Protein AF-A0A1S2FZ07-F1 (afdb_monomer)

Foldseek 3Di:
DVVVVVVVVVVVVVVVVVVVVVVVVVVVLVVVVVVVVVVVVVPPPPDDVVVVVVVVVVSCVVVVVVVVVVVVVVVVVVVVVVVVVVVVVVVVVVVVVVVVVVVVVVVVVVVVVVVVVVVVVVVVVVVVVVVVVVVVVVVVVVVLVVVVVVLVVVLVVLLVVLQVLLQVQKDWDADPNDIDIDGRVRVLVVLLVVLLVCLLPSVVSCVPPPCVRCVVSLVSLLVSLVSLVVCVVVDPCSLVSLVVSLVSDDQSRLVSLLSVCLVPVSSLVSLLVSLSQLPHDQQDDPDDFRHRSCLLQVVLHDLSSNPPNPRSVVSVVLVVPDDLQPDDLVLLVLLLVLVCVLVVVPGDDPLLVQLPDLVSVVVSLVVSLVVLVVVLVVLVVVVVVDDDDPVSVVVNVVSVVNNVSSVSRDSDSSSSSCSNRVHHSVSSVSSNVVD

Sequence (435 aa):
MQEIENDLNKDLKDIEKDINFHRIIIFLILIAVVFFYLIMKEVKITDEAQHWGTVGDFFGGILNPIFALFAFYWLTYSVRLQTKELAETRNELKKAASAQEESARHQKAIAELENENVITQKELLDLQKKTLLSQQISNQDQQQQIEIQNFESLFFELIKTKNEAINMIRMSEKFEGKEEYFDGMNVFIIKVKDLKNSELNWHGYYENYLIDLFSSYIGICNQIMILILDNKKRMSNSRSYEDIFKATLSTVELEIIFYSGFYNSKLKRNVEETSLLEALSPNLGFKENNKKYLTKNAFFYKREAFGFNSEWLEYFDIFDKCDFIYSDFENILSDKHKFNNIFNIYGFDDEIAKIDDINSLRDLVNERVLEYENKLKMYDEMDSEKFELKNLQGEYNFYINQLNTLKSIKITRELFFVLKYKINDLSLKKFCSNA

Radius of gyration: 67.16 Å; Cα contacts (8 Å, |Δi|>4): 256; chains: 1; bounding box: 112×56×215 Å

Solvent-accessible surface area (backbone atoms only — not comparable to full-atom values): 24271 Å² total; per-residue (Å²): 107,72,67,58,54,50,51,51,56,46,53,53,49,54,47,54,50,50,52,52,50,53,51,50,50,55,50,51,52,51,48,50,54,52,50,52,52,54,54,56,65,73,46,90,67,80,91,53,76,68,60,56,50,55,51,49,50,52,51,46,66,54,45,49,60,51,51,51,50,50,53,51,48,52,50,54,50,52,53,51,50,52,54,50,54,53,49,51,51,52,50,52,52,50,52,50,51,52,52,50,52,51,49,52,52,50,52,51,52,50,54,53,52,51,52,52,50,53,51,52,52,52,54,50,51,53,52,50,53,53,51,51,52,52,49,51,52,53,51,53,54,49,50,54,50,50,54,51,49,54,49,52,52,52,51,54,49,48,56,51,50,40,56,53,42,39,63,68,36,69,52,72,48,77,56,97,89,41,81,46,78,36,46,27,68,56,42,43,54,50,52,52,51,51,42,62,72,34,60,96,46,35,66,64,48,39,66,76,64,41,46,77,71,43,43,67,47,52,51,47,54,44,50,52,45,49,55,50,61,78,39,40,89,80,38,96,60,37,68,58,54,49,52,52,54,47,72,74,52,53,71,57,55,50,53,52,52,58,60,49,25,80,80,31,69,68,49,33,50,45,36,32,79,58,25,58,48,32,84,61,61,59,75,73,58,85,63,100,83,59,83,35,75,55,54,34,57,48,81,81,50,62,69,52,17,31,51,85,32,66,74,56,49,55,54,42,63,54,52,74,72,33,60,72,86,84,47,64,62,69,57,44,51,51,34,48,52,53,50,41,63,76,69,56,60,84,82,62,70,67,71,62,70,60,41,83,49,69,64,42,45,50,50,56,51,50,52,54,45,51,52,38,54,50,54,49,49,53,50,62,57,47,67,75,69,78,64,78,69,72,66,55,51,54,53,48,53,48,44,53,52,52,44,54,52,59,75,66,47,75,92,45,60,52,46,43,51,38,58,66,40,58,42,46,71,68,56,54,51,55,45,63,75,73,107

Mean predicted aligned error: 14.23 Å

Secondary structure (DSSP, 8-state):
-HHHHHHHHHHHHHHHHHHHHHHHHHHHHHHHHHHHHHHHHHS-----HHHHHHHHHHHHHHHHHHHHHHHHHHHHHHHHHHHHHHHHHHHHHHHHHHHHHHHHHHHHHHHHHHHHHHHHHHHHHHHHHHHHHHHHHHHHHHHHHHHHHHHHHHHHHHHHHHHHHHHH-EEEEEETTEEEEEEHHHHHHHHHHHHHHTGGGHHHHIIIIIHHHHH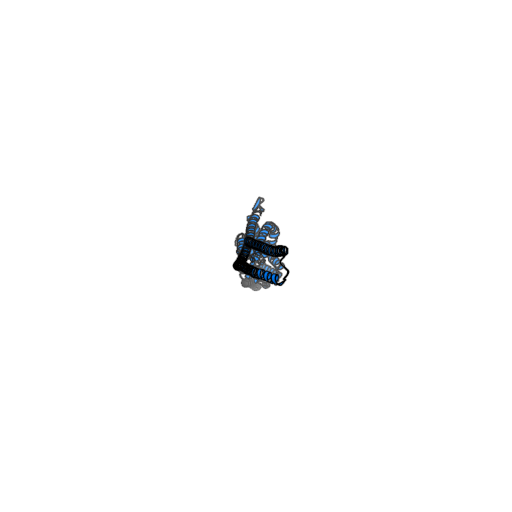HHHHHHHHHHHHHHHHTTT-TTHHHHHHHHHHT--HHHHHHHHHHTTT-HHHHHHHHHHTGGGG--TT--SSTTS--TTTTTGGGS-GGGGTT-HHHHHHHHHHTT--TTTS-HHHHHHHHHHHHHHTTTTT--TTGGG-SSHHHHHHHHHHHHHHHHHHHHHHHHHHTTT--HHHHHHHHHHHHHHHHHHHH----HHHHHHHHTT--HHHHHHHHHH-

Structure (mmCIF, N/CA/C/O backbone):
data_AF-A0A1S2FZ07-F1
#
_entry.id   AF-A0A1S2FZ07-F1
#
loop_
_atom_site.group_PDB
_atom_site.id
_atom_site.type_symbol
_atom_site.label_atom_id
_atom_site.label_alt_id
_atom_site.label_comp_id
_atom_site.label_asym_id
_atom_site.label_entity_id
_atom_site.label_seq_id
_atom_site.pdbx_PDB_ins_code
_atom_site.Cartn_x
_atom_site.Cartn_y
_atom_site.Cartn_z
_atom_site.occupancy
_atom_site.B_iso_or_equiv
_atom_site.auth_seq_id
_atom_site.auth_comp_id
_atom_site.auth_asym_id
_atom_site.auth_atom_id
_atom_site.pdbx_PDB_model_num
ATOM 1 N N . MET A 1 1 ? -45.725 -2.454 81.594 1.00 52.69 1 MET A N 1
ATOM 2 C CA . MET A 1 1 ? -45.253 -3.515 82.508 1.00 52.69 1 MET A CA 1
ATOM 3 C C . MET A 1 1 ? -45.032 -2.986 83.917 1.00 52.69 1 MET A C 1
ATOM 5 O O . MET A 1 1 ? -45.726 -3.465 84.794 1.00 52.69 1 MET A O 1
ATOM 9 N N . GLN A 1 2 ? -44.196 -1.961 84.132 1.00 48.12 2 GLN A N 1
ATOM 10 C CA . GLN A 1 2 ? -43.921 -1.437 85.484 1.00 48.12 2 GLN A CA 1
ATOM 11 C C . GLN A 1 2 ? -45.160 -0.959 86.270 1.00 48.12 2 GLN A C 1
ATOM 13 O O . GLN A 1 2 ? -45.246 -1.226 87.458 1.00 48.12 2 GLN A O 1
ATOM 18 N N . GLU A 1 3 ? -46.144 -0.300 85.645 1.00 54.94 3 GLU A N 1
ATOM 19 C CA . GLU A 1 3 ? -47.375 0.117 86.354 1.00 54.94 3 GLU A CA 1
ATOM 20 C C . GLU A 1 3 ? -48.267 -1.057 86.783 1.00 54.94 3 GLU A C 1
ATOM 22 O O . GLU A 1 3 ? -48.783 -1.049 87.893 1.00 54.94 3 GLU A O 1
ATOM 27 N N . ILE A 1 4 ? -48.401 -2.088 85.945 1.00 59.19 4 ILE A N 1
ATOM 28 C CA . ILE A 1 4 ? -49.221 -3.277 86.243 1.00 59.19 4 ILE A CA 1
ATOM 29 C C . ILE A 1 4 ? -48.559 -4.102 87.347 1.00 59.19 4 ILE A C 1
ATOM 31 O O . ILE A 1 4 ? -49.216 -4.541 88.282 1.00 59.19 4 ILE A O 1
ATOM 35 N N . GLU A 1 5 ? -47.237 -4.253 87.278 1.00 57.97 5 GLU A N 1
ATOM 36 C CA . GLU A 1 5 ? -46.453 -4.924 88.313 1.00 57.97 5 GLU A CA 1
ATOM 37 C C . GLU A 1 5 ? -46.537 -4.172 89.651 1.00 57.97 5 GLU A C 1
ATOM 39 O O . GLU A 1 5 ? -46.624 -4.788 90.712 1.00 57.97 5 GLU A O 1
ATOM 44 N N . ASN A 1 6 ? -46.590 -2.839 89.618 1.00 61.34 6 ASN A N 1
ATOM 45 C CA . ASN A 1 6 ? -46.793 -2.019 90.810 1.00 61.34 6 ASN A CA 1
ATOM 46 C C . ASN A 1 6 ? -48.204 -2.164 91.397 1.00 61.34 6 ASN A C 1
ATOM 48 O O . ASN A 1 6 ? -48.332 -2.247 92.620 1.00 61.34 6 ASN A O 1
ATOM 52 N N . ASP A 1 7 ? -49.241 -2.229 90.561 1.00 64.88 7 ASP A N 1
ATOM 53 C CA . ASP A 1 7 ? -50.624 -2.415 91.010 1.00 64.88 7 ASP A CA 1
ATOM 54 C C . ASP A 1 7 ? -50.880 -3.835 91.529 1.00 64.88 7 ASP A C 1
ATOM 56 O O . ASP A 1 7 ? -51.545 -3.998 92.551 1.00 64.88 7 ASP A O 1
ATOM 60 N N . LEU A 1 8 ? -50.283 -4.860 90.916 1.00 65.00 8 LEU A N 1
ATOM 61 C CA . LEU A 1 8 ? -50.363 -6.232 91.415 1.00 65.00 8 LEU A CA 1
ATOM 62 C C . LEU A 1 8 ? -49.651 -6.378 92.763 1.00 65.00 8 LEU A C 1
ATOM 64 O O . LEU A 1 8 ? -50.189 -6.945 93.712 1.00 65.00 8 LEU A O 1
ATOM 68 N N . ASN A 1 9 ? -48.462 -5.787 92.887 1.00 70.12 9 ASN A N 1
ATOM 69 C CA . ASN A 1 9 ? -47.729 -5.746 94.150 1.00 70.12 9 ASN A CA 1
ATOM 70 C C . ASN A 1 9 ? -48.472 -4.966 95.240 1.00 70.12 9 ASN A C 1
ATOM 72 O O . ASN A 1 9 ? -48.266 -5.220 96.427 1.00 70.12 9 ASN A O 1
ATOM 76 N N . LYS A 1 10 ? -49.312 -4.001 94.863 1.00 75.94 10 LYS A N 1
ATOM 77 C CA . LYS A 1 10 ? -50.157 -3.256 95.793 1.00 75.94 10 LYS A CA 1
ATOM 78 C C . LYS A 1 10 ? -51.344 -4.098 96.255 1.00 75.94 10 LYS A C 1
ATOM 80 O O . LYS A 1 10 ? -51.540 -4.224 97.460 1.00 75.94 10 LYS A O 1
ATOM 85 N N . ASP A 1 11 ? -52.048 -4.741 95.328 1.00 77.62 11 ASP A N 1
ATOM 86 C CA . ASP A 1 11 ? -53.156 -5.642 95.649 1.00 77.62 11 ASP A CA 1
ATOM 87 C C . ASP A 1 11 ? -52.695 -6.806 96.534 1.00 77.62 11 ASP A C 1
ATOM 89 O O . ASP A 1 11 ? -53.339 -7.109 97.534 1.00 77.62 11 ASP A O 1
ATOM 93 N N . LEU A 1 12 ? -51.535 -7.408 96.246 1.00 77.44 12 LEU A N 1
ATOM 94 C CA . LEU A 1 12 ? -50.946 -8.464 97.079 1.00 77.44 12 LEU A CA 1
ATOM 95 C C . LEU A 1 12 ? -50.618 -7.981 98.502 1.00 77.44 12 LEU A C 1
ATOM 97 O O . LEU A 1 12 ? -50.864 -8.701 99.470 1.00 77.44 12 LEU A O 1
ATOM 101 N N . LYS A 1 13 ? -50.123 -6.748 98.659 1.00 79.88 13 LYS A N 1
ATOM 102 C CA . LYS A 1 13 ? -49.874 -6.150 99.984 1.00 79.88 13 LYS A CA 1
ATOM 103 C C . LYS A 1 13 ? -51.164 -5.871 100.750 1.00 79.88 13 LYS A C 1
ATOM 105 O O . LYS A 1 13 ? -51.209 -6.076 101.964 1.00 79.88 13 LYS A O 1
ATOM 110 N N . ASP A 1 14 ? -52.205 -5.414 100.061 1.00 81.31 14 ASP A N 1
ATOM 111 C CA . ASP A 1 14 ? -53.515 -5.174 100.666 1.00 81.31 14 ASP A CA 1
ATOM 112 C C . ASP A 1 14 ? -54.164 -6.501 101.108 1.00 81.31 14 ASP A C 1
ATOM 114 O O . ASP A 1 14 ? -54.710 -6.579 102.211 1.00 81.31 14 ASP A O 1
ATOM 118 N N . ILE A 1 15 ? -53.978 -7.583 100.339 1.00 82.44 15 ILE A N 1
ATOM 119 C CA . ILE A 1 15 ? -54.359 -8.952 100.728 1.00 82.44 15 ILE A CA 1
ATOM 120 C C . ILE A 1 15 ? -53.646 -9.381 102.002 1.00 82.44 15 ILE A C 1
ATOM 122 O O . ILE A 1 15 ? -54.293 -9.830 102.945 1.00 82.44 15 ILE A O 1
ATOM 126 N N . GLU A 1 16 ? -52.320 -9.259 102.056 1.00 81.56 16 GLU A N 1
ATOM 127 C CA . GLU A 1 16 ? -51.543 -9.654 103.235 1.00 81.56 16 GLU A CA 1
ATOM 128 C C . GLU A 1 16 ? -51.977 -8.888 104.489 1.00 81.56 16 GLU A C 1
ATOM 130 O O . GLU A 1 16 ? -52.065 -9.460 105.581 1.00 81.56 16 GLU A O 1
ATOM 135 N N . LYS A 1 17 ? -52.291 -7.599 104.340 1.00 84.31 17 LYS A N 1
ATOM 136 C CA . LYS A 1 17 ? -52.800 -6.760 105.426 1.00 84.31 17 LYS A CA 1
ATOM 137 C C . LYS A 1 17 ? -54.164 -7.240 105.917 1.00 84.31 17 LYS A C 1
ATOM 139 O O . LYS A 1 17 ? -54.346 -7.379 107.130 1.00 84.31 17 LYS A O 1
ATOM 144 N N . ASP A 1 18 ? -55.080 -7.551 105.005 1.00 84.31 18 ASP A N 1
ATOM 145 C CA . ASP A 1 18 ? -56.388 -8.111 105.337 1.00 84.31 18 ASP A CA 1
ATOM 146 C C . ASP A 1 18 ? -56.255 -9.486 106.000 1.00 84.31 18 ASP A C 1
ATOM 148 O O . ASP A 1 18 ? -56.874 -9.718 107.040 1.00 84.31 18 ASP A O 1
ATOM 152 N N . ILE A 1 19 ? -55.406 -10.381 105.482 1.00 83.25 19 ILE A N 1
ATOM 153 C CA . ILE A 1 19 ? -55.111 -11.684 106.104 1.00 83.25 19 ILE A CA 1
ATOM 154 C C . ILE A 1 19 ? -54.648 -11.479 107.545 1.00 83.25 19 ILE A C 1
ATOM 156 O O . ILE A 1 19 ? -55.174 -12.107 108.464 1.00 83.25 19 ILE A O 1
ATOM 160 N N . ASN A 1 20 ? -53.676 -10.596 107.764 1.00 83.25 20 ASN A N 1
ATOM 161 C CA . ASN A 1 20 ? -53.117 -10.361 109.091 1.00 83.25 20 ASN A CA 1
ATOM 162 C C . ASN A 1 20 ? -54.142 -9.746 110.052 1.00 83.25 20 ASN A C 1
ATOM 164 O O . ASN A 1 20 ? -54.215 -10.165 111.207 1.00 83.25 20 ASN A O 1
ATOM 168 N N . PHE A 1 21 ? -54.984 -8.827 109.580 1.00 85.56 21 PHE A N 1
ATOM 169 C CA . PHE A 1 21 ? -56.076 -8.260 110.370 1.00 85.56 21 PHE A CA 1
ATOM 170 C C . PHE A 1 21 ? -57.094 -9.327 110.799 1.00 85.56 21 PHE A C 1
ATOM 172 O O . PHE A 1 21 ? -57.410 -9.449 111.984 1.00 85.56 21 PHE A O 1
ATOM 179 N N . HIS A 1 22 ? -57.544 -10.164 109.863 1.00 85.12 22 HIS A N 1
ATOM 180 C CA . HIS A 1 22 ? -58.466 -11.261 110.151 1.00 85.12 22 HIS A CA 1
ATOM 181 C C . HIS A 1 22 ? -57.844 -12.298 111.099 1.00 85.12 22 HIS A C 1
ATOM 183 O O . HIS A 1 22 ? -58.512 -12.767 112.019 1.00 85.12 22 HIS A O 1
ATOM 189 N N . ARG A 1 23 ? -56.548 -12.610 110.950 1.00 83.81 23 ARG A N 1
ATOM 190 C CA . ARG A 1 23 ? -55.809 -13.483 111.882 1.00 83.81 23 ARG A CA 1
ATOM 191 C C . ARG A 1 23 ? -55.774 -12.915 113.299 1.00 83.81 23 ARG A C 1
ATOM 193 O O . ARG A 1 23 ? -55.981 -13.671 114.245 1.00 83.81 23 ARG A O 1
ATOM 200 N N . ILE A 1 24 ? -55.550 -11.608 113.451 1.00 86.88 24 ILE A N 1
ATOM 201 C CA . ILE A 1 24 ? -55.577 -10.930 114.756 1.00 86.88 24 ILE A CA 1
ATOM 202 C C . ILE A 1 24 ? -56.976 -11.012 115.372 1.00 86.88 24 ILE A C 1
ATOM 204 O O . ILE A 1 24 ? -57.096 -11.339 116.549 1.00 86.88 24 ILE A O 1
ATOM 208 N N . ILE A 1 25 ? -58.033 -10.783 114.587 1.00 84.81 25 ILE A N 1
ATOM 209 C CA . ILE A 1 25 ? -59.419 -10.913 115.061 1.00 84.81 25 ILE A CA 1
ATOM 210 C C . ILE A 1 25 ? -59.696 -12.334 115.553 1.00 84.81 25 ILE A C 1
ATOM 212 O O . ILE A 1 25 ? -60.188 -12.508 116.665 1.00 84.81 25 ILE A O 1
ATOM 216 N N . ILE A 1 26 ? -59.346 -13.352 114.764 1.00 83.81 26 ILE A N 1
ATOM 217 C CA . ILE A 1 26 ? -59.537 -14.757 115.150 1.00 83.81 26 ILE A CA 1
ATOM 218 C C . ILE A 1 26 ? -58.761 -15.069 116.439 1.00 83.81 26 ILE A C 1
ATOM 220 O O . ILE A 1 26 ? -59.292 -15.718 117.338 1.00 83.81 26 ILE A O 1
ATOM 224 N N . PHE A 1 27 ? -57.533 -14.565 116.569 1.00 85.06 27 PHE A N 1
ATOM 225 C CA . PHE A 1 27 ? -56.715 -14.740 117.768 1.00 85.06 27 PHE A CA 1
ATOM 226 C C . PHE A 1 27 ? -57.315 -14.054 119.006 1.00 85.06 27 PHE A C 1
ATOM 228 O O . PHE A 1 27 ? -57.359 -14.655 120.077 1.00 85.06 27 PHE A O 1
ATOM 235 N N . LEU A 1 28 ? -57.836 -12.833 118.864 1.00 85.38 28 LEU A N 1
ATOM 236 C CA . LEU A 1 28 ? -58.526 -12.116 119.940 1.00 85.38 28 LEU A CA 1
ATOM 237 C C . LEU A 1 28 ? -59.813 -12.823 120.366 1.00 85.38 28 LEU A C 1
ATOM 239 O O . LEU A 1 28 ? -60.091 -12.906 121.559 1.00 85.38 28 LEU A O 1
ATOM 243 N N . ILE A 1 29 ? -60.571 -13.370 119.414 1.00 82.94 29 ILE A N 1
ATOM 244 C CA . ILE A 1 29 ? -61.759 -14.180 119.696 1.00 82.94 29 ILE A CA 1
ATOM 245 C C . ILE A 1 29 ? -61.369 -15.430 120.495 1.00 82.94 29 ILE A C 1
ATOM 247 O O . ILE A 1 29 ? -62.001 -15.728 121.505 1.00 82.94 29 ILE A O 1
ATOM 251 N N . LEU A 1 30 ? -60.299 -16.130 120.101 1.00 81.94 30 LEU A N 1
ATOM 252 C CA . LEU A 1 30 ? -59.790 -17.286 120.846 1.00 81.94 30 LEU A CA 1
ATOM 253 C C . LEU A 1 30 ? -59.347 -16.904 122.264 1.00 81.94 30 LEU A C 1
ATOM 255 O O . LEU A 1 30 ? -59.703 -17.598 123.214 1.00 81.94 30 LEU A O 1
ATOM 259 N N . ILE A 1 31 ? -58.629 -15.787 122.430 1.00 84.00 31 ILE A N 1
ATOM 260 C CA . ILE A 1 31 ? -58.255 -15.266 123.754 1.00 84.00 31 ILE A CA 1
ATOM 261 C C . ILE A 1 31 ? -59.499 -14.949 124.577 1.00 84.00 31 ILE A C 1
ATOM 263 O O . ILE A 1 31 ? -59.543 -15.314 125.745 1.00 84.00 31 ILE A O 1
ATOM 267 N N . ALA A 1 32 ? -60.505 -14.298 123.995 1.00 80.69 32 ALA A N 1
ATOM 268 C CA . ALA A 1 32 ? -61.736 -13.959 124.697 1.00 80.69 32 ALA A CA 1
ATOM 269 C C . ALA A 1 32 ? -62.469 -15.217 125.185 1.00 80.69 32 ALA A C 1
ATOM 271 O O . ALA A 1 32 ? -62.918 -15.245 126.327 1.00 80.69 32 ALA A O 1
ATOM 272 N N . VAL A 1 33 ? -62.521 -16.277 124.371 1.00 78.94 33 VAL A N 1
ATOM 273 C CA . VAL A 1 33 ? -63.102 -17.573 124.760 1.00 78.94 33 VAL A CA 1
ATOM 274 C C . VAL A 1 33 ? -62.294 -18.231 125.886 1.00 78.94 33 VAL A C 1
ATOM 276 O O . VAL A 1 33 ? -62.875 -18.685 126.871 1.00 78.94 33 VAL A O 1
ATOM 279 N N . VAL A 1 34 ? -60.960 -18.245 125.795 1.00 80.25 34 VAL A N 1
ATOM 280 C CA . VAL A 1 34 ? -60.081 -18.806 126.841 1.00 80.25 34 VAL A CA 1
ATOM 281 C C . VAL A 1 34 ? -60.166 -17.999 128.137 1.00 80.25 34 VAL A C 1
ATOM 283 O O . VAL A 1 34 ? -60.243 -18.568 129.221 1.00 80.25 34 VAL A O 1
ATOM 286 N N . PHE A 1 35 ? -60.176 -16.674 128.049 1.00 79.69 35 PHE A N 1
ATOM 287 C CA . PHE A 1 35 ? -60.281 -15.780 129.196 1.00 79.69 35 PHE A CA 1
ATOM 288 C C . PHE A 1 35 ? -61.648 -15.901 129.872 1.00 79.69 35 PHE A C 1
ATOM 290 O O . PHE A 1 35 ? -61.722 -15.999 131.095 1.00 79.69 35 PHE A O 1
ATOM 297 N N . PHE A 1 36 ? -62.723 -15.990 129.085 1.00 76.31 36 PHE A N 1
ATOM 298 C CA . PHE A 1 36 ? -64.057 -16.303 129.587 1.00 76.31 36 PHE A CA 1
ATOM 299 C C . PHE A 1 36 ? -64.077 -17.655 130.315 1.00 76.31 36 PHE A C 1
ATOM 301 O O . PHE A 1 36 ? -64.595 -17.743 131.426 1.00 76.31 36 PHE A O 1
ATOM 308 N N . TYR A 1 37 ? -63.440 -18.686 129.751 1.00 72.94 37 TYR A N 1
ATOM 309 C CA . TYR A 1 37 ? -63.284 -19.985 130.412 1.00 72.94 37 TYR A CA 1
ATOM 310 C C . TYR A 1 37 ? -62.525 -19.882 131.749 1.00 72.94 37 TYR A C 1
ATOM 312 O O . TYR A 1 37 ? -62.945 -20.477 132.741 1.00 72.94 37 TYR A O 1
ATOM 320 N N . LEU A 1 38 ? -61.441 -19.099 131.814 1.00 72.19 38 LEU A N 1
ATOM 321 C CA . LEU A 1 38 ? -60.659 -18.900 133.041 1.00 72.19 38 LEU A CA 1
ATOM 322 C C . LEU A 1 38 ? -61.437 -18.147 134.131 1.00 72.19 38 LEU A C 1
ATOM 324 O O . LEU A 1 38 ? -61.384 -18.558 135.287 1.00 72.19 38 LEU A O 1
ATOM 328 N N . ILE A 1 39 ? -62.197 -17.105 133.777 1.00 71.00 39 ILE A N 1
ATOM 329 C CA . ILE A 1 39 ? -63.068 -16.385 134.726 1.00 71.00 39 ILE A CA 1
ATOM 330 C C . ILE A 1 39 ? -64.143 -17.320 135.285 1.00 71.00 39 ILE A C 1
ATOM 332 O O . ILE A 1 39 ? -64.374 -17.363 136.493 1.00 71.00 39 ILE A O 1
ATOM 336 N N . MET A 1 40 ? -64.786 -18.099 134.416 1.00 65.38 40 MET A N 1
ATOM 337 C CA . MET A 1 40 ? -65.843 -19.026 134.824 1.00 65.38 40 MET A CA 1
ATOM 338 C C . MET A 1 40 ? -65.318 -20.163 135.718 1.00 65.38 40 MET A C 1
ATOM 340 O O . MET A 1 40 ? -66.094 -20.723 136.483 1.00 65.38 40 MET A O 1
ATOM 344 N N . LYS A 1 41 ? -64.011 -20.469 135.676 1.00 64.38 41 LYS A N 1
ATOM 345 C CA . LYS A 1 41 ? -63.344 -21.437 136.565 1.00 64.38 41 LYS A CA 1
ATOM 346 C C . LYS A 1 41 ? -63.124 -20.908 137.995 1.00 64.38 41 LYS A C 1
ATOM 348 O O . LYS A 1 41 ? -63.084 -21.706 138.929 1.00 64.38 41 LYS A O 1
ATOM 353 N N . GLU A 1 42 ? -62.946 -19.597 138.185 1.00 58.44 42 GLU A N 1
ATOM 354 C CA . GLU A 1 42 ? -62.762 -18.983 139.517 1.00 58.44 42 GLU A CA 1
ATOM 355 C C . GLU A 1 42 ? -64.085 -18.756 140.261 1.00 58.44 42 GLU A C 1
ATOM 357 O O . GLU A 1 42 ? -64.126 -18.746 141.495 1.00 58.44 42 GLU A O 1
ATOM 362 N N . VAL A 1 43 ? -65.191 -18.640 139.529 1.00 56.59 43 VAL A N 1
ATOM 363 C CA . VAL A 1 43 ? -66.531 -18.734 140.107 1.00 56.59 43 VAL A CA 1
ATOM 364 C C . VAL A 1 43 ? -66.782 -20.210 140.428 1.00 56.59 43 VAL A C 1
ATOM 366 O O . VAL A 1 43 ? -66.681 -21.050 139.543 1.00 56.59 43 VAL A O 1
ATOM 369 N N . LYS A 1 44 ? -67.101 -20.559 141.686 1.00 50.97 44 LYS A N 1
ATOM 370 C CA . LYS A 1 44 ? -67.510 -21.925 142.084 1.00 50.97 44 LYS A CA 1
ATOM 371 C C . LYS A 1 44 ? -68.847 -22.295 141.428 1.00 50.97 44 LYS A C 1
ATOM 373 O O . LYS A 1 44 ? -69.886 -22.307 142.084 1.00 50.97 44 LYS A O 1
ATOM 378 N N . ILE A 1 45 ? -68.827 -22.563 140.131 1.00 55.31 45 ILE A N 1
ATOM 379 C CA . ILE A 1 45 ? -69.922 -23.186 139.406 1.00 55.31 45 ILE A CA 1
ATOM 380 C C . ILE A 1 45 ? -69.775 -24.676 139.696 1.00 55.31 45 ILE A C 1
ATOM 382 O O . ILE A 1 45 ? -68.785 -25.298 139.325 1.00 55.31 45 ILE A O 1
ATOM 386 N N . THR A 1 46 ? -70.714 -25.215 140.467 1.00 50.47 46 THR A N 1
ATOM 387 C CA . THR A 1 46 ? -70.808 -26.641 140.789 1.00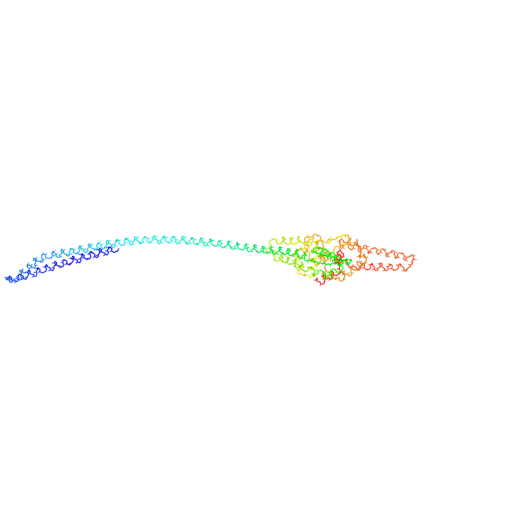 50.47 46 THR A CA 1
ATOM 388 C C . THR A 1 46 ? -70.745 -27.474 139.511 1.00 50.47 46 THR A C 1
ATOM 390 O O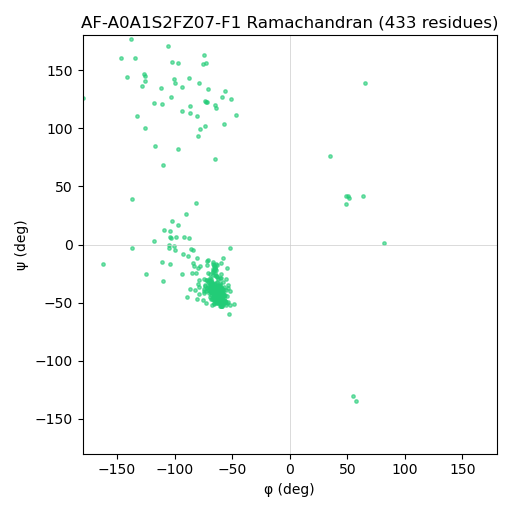 . THR A 1 46 ? -71.510 -27.234 138.579 1.00 50.47 46 THR A O 1
ATOM 393 N N . ASP A 1 47 ? -69.799 -28.413 139.480 1.00 55.75 47 ASP A N 1
ATOM 394 C CA . ASP A 1 47 ? -69.469 -29.268 138.342 1.00 55.75 47 ASP A CA 1
ATOM 395 C C . ASP A 1 47 ? -70.669 -30.086 137.845 1.00 55.75 47 ASP A C 1
ATOM 397 O O . ASP A 1 47 ? -70.992 -31.136 138.395 1.00 55.75 47 ASP A O 1
ATOM 401 N N . GLU A 1 48 ? -71.259 -29.662 136.727 1.00 57.81 48 GLU A N 1
ATOM 402 C CA . GLU A 1 48 ? -71.964 -30.552 135.806 1.00 57.81 48 GLU A CA 1
ATOM 403 C C . GLU A 1 48 ? -71.504 -30.246 134.372 1.00 57.81 48 GLU A C 1
ATOM 405 O O . GLU A 1 48 ? -71.804 -29.196 133.798 1.00 57.81 48 GLU A O 1
ATOM 410 N N . ALA A 1 49 ? -70.759 -31.176 133.765 1.00 56.62 49 ALA A N 1
ATOM 411 C CA . ALA A 1 49 ? -70.186 -31.049 132.418 1.00 56.62 49 ALA A CA 1
ATOM 412 C C . ALA A 1 49 ? -71.221 -30.709 131.320 1.00 56.62 49 ALA A C 1
ATOM 414 O O . ALA A 1 49 ? -70.866 -30.170 130.273 1.00 56.62 49 ALA A O 1
ATOM 415 N N . GLN A 1 50 ? -72.510 -30.970 131.564 1.00 59.31 50 GLN A N 1
ATOM 416 C CA . GLN A 1 50 ? -73.603 -30.690 130.634 1.00 59.31 50 GLN A CA 1
ATOM 417 C C . GLN A 1 50 ? -73.864 -29.185 130.433 1.00 59.31 50 GLN A C 1
ATOM 419 O O . GLN A 1 50 ? -74.253 -28.782 129.341 1.00 59.31 50 GLN A O 1
ATOM 424 N N . HIS A 1 51 ? -73.596 -28.334 131.431 1.00 62.03 51 HIS A N 1
ATOM 425 C CA . HIS A 1 51 ? -73.740 -26.877 131.280 1.00 62.03 51 HIS A CA 1
ATOM 426 C C . HIS A 1 51 ? -72.640 -26.274 130.390 1.00 62.03 51 HIS A C 1
ATOM 428 O O . HIS A 1 51 ? -72.887 -25.319 129.655 1.00 62.03 51 HIS A O 1
ATOM 434 N N . TRP A 1 52 ? -71.446 -26.876 130.386 1.00 66.44 52 TRP A N 1
ATOM 435 C CA . TRP A 1 52 ? -70.343 -26.478 129.509 1.00 66.44 52 TRP A CA 1
ATOM 436 C C . TRP A 1 52 ? -70.600 -26.820 128.036 1.00 66.44 52 TRP A C 1
ATOM 438 O O . TRP A 1 52 ? -70.174 -26.064 127.164 1.00 66.44 52 TRP A O 1
ATOM 448 N N . GLY A 1 53 ? -71.350 -27.894 127.758 1.00 68.25 53 GLY A N 1
ATOM 449 C CA . GLY A 1 53 ? -71.844 -28.213 126.414 1.00 68.25 53 GLY A CA 1
ATOM 450 C C . GLY A 1 53 ? -72.739 -27.106 125.849 1.00 68.25 53 GLY A C 1
ATOM 451 O O . GLY A 1 53 ? -72.461 -26.593 124.774 1.00 68.25 53 GLY A O 1
ATOM 452 N N . THR A 1 54 ? -73.725 -26.637 126.621 1.00 71.06 54 THR A N 1
ATOM 453 C CA . THR A 1 54 ? -74.637 -25.548 126.215 1.00 71.06 54 THR A CA 1
ATOM 454 C C . THR A 1 54 ? -73.916 -24.211 126.004 1.00 71.06 54 THR A C 1
ATOM 456 O O . THR A 1 54 ? -74.259 -23.445 125.104 1.00 71.06 54 THR A O 1
ATOM 459 N N . VAL A 1 55 ? -72.893 -23.919 126.815 1.00 69.31 55 VAL A N 1
ATOM 460 C CA . VAL A 1 55 ? -72.022 -22.747 126.617 1.00 69.31 55 VAL A CA 1
ATOM 461 C C . VAL A 1 55 ? -71.206 -22.899 125.329 1.00 69.31 55 VAL A C 1
ATOM 463 O O . VAL A 1 55 ? -71.117 -21.955 124.544 1.00 69.31 55 VAL A O 1
ATOM 466 N N . GLY A 1 56 ? -70.661 -24.091 125.077 1.00 72.50 56 GLY A N 1
ATOM 467 C CA . GLY A 1 56 ? -69.997 -24.436 123.822 1.00 72.50 56 GLY A CA 1
ATOM 468 C C . GLY A 1 56 ? -70.916 -24.291 122.607 1.00 72.50 56 GLY A C 1
ATOM 469 O O . GLY A 1 56 ? -70.487 -23.739 121.600 1.00 72.50 56 GLY A O 1
ATOM 470 N N . ASP A 1 57 ? -72.185 -24.682 122.722 1.00 77.56 57 ASP A N 1
ATOM 471 C CA . ASP A 1 57 ? -73.196 -24.536 121.670 1.00 77.56 57 ASP A CA 1
ATOM 472 C C . ASP A 1 57 ? -73.578 -23.068 121.426 1.00 77.56 57 ASP A C 1
ATOM 474 O O . ASP A 1 57 ? -73.797 -22.674 120.282 1.00 77.56 57 ASP A O 1
ATOM 478 N N . PHE A 1 58 ? -73.593 -22.221 122.461 1.00 77.00 58 PHE A N 1
ATOM 479 C CA . PHE A 1 58 ? -73.793 -20.774 122.314 1.00 77.00 58 PHE A CA 1
ATOM 480 C C . PHE A 1 58 ? -72.629 -20.112 121.565 1.00 77.00 58 PHE A C 1
ATOM 482 O O . PHE A 1 58 ? -72.845 -19.401 120.580 1.00 77.00 58 PHE A O 1
ATOM 489 N N . PHE A 1 59 ? -71.383 -20.379 121.979 1.00 79.06 59 PHE A N 1
ATOM 490 C CA . PHE A 1 59 ? -70.208 -19.869 121.268 1.00 79.06 59 PHE A CA 1
ATOM 491 C C . PHE A 1 59 ? -70.093 -20.475 119.869 1.00 79.06 59 PHE A C 1
ATOM 493 O O . PHE A 1 59 ? -69.826 -19.743 118.928 1.00 79.06 59 PHE A O 1
ATOM 500 N N . GLY A 1 60 ? -70.355 -21.769 119.690 1.00 77.25 60 GLY A N 1
ATOM 501 C CA . GLY A 1 60 ? -70.378 -22.434 118.387 1.00 77.25 60 GLY A CA 1
ATOM 502 C C . GLY A 1 60 ? -71.469 -21.888 117.463 1.00 77.25 60 GLY A C 1
ATOM 503 O O . GLY A 1 60 ? -71.216 -21.672 116.280 1.00 77.25 60 GLY A O 1
ATOM 504 N N . GLY A 1 61 ? -72.649 -21.576 118.003 1.00 76.94 61 GLY A N 1
ATOM 505 C CA . GLY A 1 61 ? -73.763 -20.955 117.286 1.00 76.94 61 GLY A CA 1
ATOM 506 C C . GLY A 1 61 ? -73.484 -19.521 116.830 1.00 76.94 61 GLY A C 1
ATOM 507 O O . GLY A 1 61 ? -74.042 -19.090 115.824 1.00 76.94 61 GLY A O 1
ATOM 508 N N . ILE A 1 62 ? -72.587 -18.801 117.512 1.00 81.12 62 ILE A N 1
ATOM 509 C CA . ILE A 1 62 ? -72.123 -17.460 117.117 1.00 81.12 62 ILE A CA 1
ATOM 510 C C . ILE A 1 62 ? -70.897 -17.548 116.195 1.00 81.12 62 ILE A C 1
ATOM 512 O O . ILE A 1 62 ? -70.836 -16.877 115.165 1.00 81.12 62 ILE A O 1
ATOM 516 N N . LEU A 1 63 ? -69.922 -18.392 116.533 1.00 82.00 63 LEU A N 1
ATOM 517 C CA . LEU A 1 63 ? -68.637 -18.493 115.843 1.00 82.00 63 LEU A CA 1
ATOM 518 C C . LEU A 1 63 ? -68.738 -19.201 114.493 1.00 82.00 63 LEU A C 1
ATOM 520 O O . LEU A 1 63 ? -68.085 -18.761 113.553 1.00 82.00 63 LEU A O 1
ATOM 524 N N . ASN A 1 64 ? -69.558 -20.247 114.349 1.00 81.06 64 ASN A N 1
ATOM 525 C CA . ASN A 1 64 ? -69.688 -20.955 113.071 1.00 81.06 64 ASN A CA 1
ATOM 526 C C . ASN A 1 64 ? -70.234 -20.050 111.952 1.00 81.06 64 ASN A C 1
ATOM 528 O O . ASN A 1 64 ? -69.626 -20.030 110.881 1.00 81.06 64 ASN A O 1
ATOM 532 N N . PRO A 1 65 ? -71.299 -19.247 112.158 1.00 86.00 65 PRO A N 1
ATOM 533 C CA . PRO A 1 65 ? -71.716 -18.246 111.178 1.00 86.00 65 PRO A CA 1
ATOM 534 C C . PRO A 1 65 ? -70.643 -17.191 110.885 1.00 86.00 65 PRO A C 1
ATOM 536 O O . PRO A 1 65 ? -70.470 -16.818 109.728 1.00 86.00 65 PRO A O 1
ATOM 539 N N . ILE A 1 66 ? -69.883 -16.741 111.893 1.00 83.38 66 ILE A N 1
ATOM 540 C CA . ILE A 1 66 ? -68.780 -15.782 111.704 1.00 83.38 66 ILE A CA 1
ATOM 541 C C . ILE A 1 66 ? -67.664 -16.393 110.841 1.00 83.38 66 ILE A C 1
ATOM 543 O O . ILE A 1 66 ? -67.207 -15.765 109.887 1.00 83.38 66 ILE A O 1
ATOM 547 N N . PHE A 1 67 ? -67.253 -17.633 111.115 1.00 84.50 67 PHE A N 1
ATOM 548 C CA . PHE A 1 67 ? -66.258 -18.339 110.307 1.00 84.50 67 PHE A CA 1
ATOM 549 C C . PHE A 1 67 ? -66.766 -18.647 108.897 1.00 84.50 67 PHE A C 1
ATOM 551 O O . PHE A 1 67 ? -66.008 -18.497 107.940 1.00 84.50 67 PHE A O 1
ATOM 558 N N . ALA A 1 68 ? -68.040 -19.013 108.741 1.00 86.56 68 ALA A N 1
ATOM 559 C CA . ALA A 1 68 ? -68.661 -19.201 107.433 1.00 86.56 68 ALA A CA 1
ATOM 560 C C . ALA A 1 68 ? -68.692 -17.891 106.626 1.00 86.56 68 ALA A C 1
ATOM 562 O O . ALA A 1 68 ? -68.388 -17.904 105.434 1.00 86.56 68 ALA A O 1
ATOM 563 N N . LEU A 1 69 ? -68.975 -16.751 107.270 1.00 85.81 69 LEU A N 1
ATOM 564 C CA . LEU A 1 69 ? -68.888 -15.425 106.650 1.00 85.81 69 LEU A CA 1
ATOM 565 C C . LEU A 1 69 ? -67.451 -15.077 106.240 1.00 85.81 69 LEU A C 1
ATOM 567 O O . LEU A 1 69 ? -67.254 -14.574 105.136 1.00 85.81 69 LEU A O 1
ATOM 571 N N . PHE A 1 70 ? -66.442 -15.389 107.062 1.00 85.50 70 PHE A N 1
ATOM 572 C CA . PHE A 1 70 ? -65.037 -15.198 106.682 1.00 85.50 70 PHE A CA 1
ATOM 573 C C . PHE A 1 70 ? -64.606 -16.109 105.527 1.00 85.50 70 PHE A C 1
ATOM 575 O O . PHE A 1 70 ? -63.925 -15.647 104.613 1.00 85.50 70 PHE A O 1
ATOM 582 N N . ALA A 1 71 ? -65.027 -17.375 105.517 1.00 87.50 71 ALA A N 1
ATOM 583 C CA . ALA A 1 71 ? -64.770 -18.287 104.405 1.00 87.50 71 ALA A CA 1
ATOM 584 C C . ALA A 1 71 ? -65.428 -17.787 103.107 1.00 87.50 71 ALA A C 1
ATOM 586 O O . ALA A 1 71 ? -64.799 -17.787 102.049 1.00 87.50 71 ALA A O 1
ATOM 587 N N . PHE A 1 72 ? -66.666 -17.291 103.192 1.00 88.50 72 PHE A N 1
ATOM 588 C CA . PHE A 1 72 ? -67.379 -16.701 102.061 1.00 88.50 72 PHE A CA 1
ATOM 589 C C . PHE A 1 72 ? -66.728 -15.397 101.571 1.00 88.50 72 PHE A C 1
ATOM 591 O O . PHE A 1 72 ? -66.618 -15.187 100.360 1.00 88.50 72 PHE A O 1
ATOM 598 N N . TYR A 1 73 ? -66.243 -14.549 102.486 1.00 87.81 73 TYR A N 1
ATOM 599 C CA . TYR A 1 73 ? -65.467 -13.350 102.161 1.00 87.81 73 TYR A CA 1
ATOM 600 C C . TYR A 1 73 ? -64.206 -13.710 101.375 1.00 87.81 73 TYR A C 1
ATOM 602 O O . TYR A 1 73 ? -64.019 -13.201 100.274 1.00 87.81 73 TYR A O 1
ATOM 610 N N . TRP A 1 74 ? -63.390 -14.639 101.884 1.00 88.25 74 TRP A N 1
ATOM 611 C CA . TRP A 1 74 ? -62.154 -15.072 101.225 1.00 88.25 74 TRP A CA 1
ATOM 612 C C . TRP A 1 74 ? -62.398 -15.733 99.869 1.00 88.25 74 TRP A C 1
ATOM 614 O O . TRP A 1 74 ? -61.661 -15.471 98.919 1.00 88.25 74 TRP A O 1
ATOM 624 N N . LEU A 1 75 ? -63.455 -16.538 99.743 1.00 88.94 75 LEU A N 1
ATOM 625 C CA . LEU A 1 75 ? -63.845 -17.133 98.466 1.00 88.94 75 LEU A CA 1
ATOM 626 C C . LEU A 1 75 ? -64.243 -16.052 97.452 1.00 88.94 75 LEU A C 1
ATOM 628 O O . LEU A 1 75 ? -63.750 -16.043 96.326 1.00 88.94 75 LEU A O 1
ATOM 632 N N . THR A 1 76 ? -65.090 -15.105 97.863 1.00 87.94 76 THR A N 1
ATOM 633 C CA . THR A 1 76 ? -65.524 -13.982 97.018 1.00 87.94 76 THR A CA 1
ATOM 634 C C . THR A 1 76 ? -64.345 -13.089 96.630 1.00 87.94 76 THR A C 1
ATOM 636 O O . THR A 1 76 ? -64.249 -12.648 95.484 1.00 87.94 76 THR A O 1
ATOM 639 N N . TYR A 1 77 ? -63.428 -12.850 97.568 1.00 87.81 77 TYR A N 1
ATOM 640 C CA . TYR A 1 77 ? -62.196 -12.104 97.352 1.00 87.81 77 TYR A CA 1
ATOM 641 C C . TYR A 1 77 ? -61.302 -12.802 96.316 1.00 87.81 77 TYR A C 1
ATOM 643 O O . TYR A 1 77 ? -60.895 -12.183 95.335 1.00 87.81 77 TYR A O 1
ATOM 651 N N . SER A 1 78 ? -61.061 -14.109 96.479 1.00 87.94 78 SER A N 1
ATOM 652 C CA . SER A 1 78 ? -60.250 -14.909 95.554 1.00 87.94 78 SER A CA 1
ATOM 653 C C . SER A 1 78 ? -60.845 -14.937 94.145 1.00 87.94 78 SER A C 1
ATOM 655 O O . SER A 1 78 ? -60.122 -14.723 93.175 1.00 87.94 78 SER A O 1
ATOM 657 N N . VAL A 1 79 ? -62.166 -15.113 94.017 1.00 89.44 79 VAL A N 1
ATOM 658 C CA . VAL A 1 79 ? -62.856 -15.060 92.717 1.00 89.44 79 VAL A CA 1
ATOM 659 C C . VAL A 1 79 ? -62.684 -13.688 92.067 1.00 89.44 79 VAL A C 1
ATOM 661 O O . VAL A 1 79 ? -62.346 -13.612 90.888 1.00 89.44 79 VAL A O 1
ATOM 664 N N . ARG A 1 80 ? -62.857 -12.595 92.822 1.00 88.12 80 ARG A N 1
ATOM 665 C CA . ARG A 1 80 ? -62.648 -11.236 92.300 1.00 88.12 80 ARG A CA 1
ATOM 666 C C . ARG A 1 80 ? -61.216 -11.019 91.814 1.00 88.12 80 ARG A C 1
ATOM 668 O O . ARG A 1 80 ? -61.039 -10.531 90.698 1.00 88.12 80 ARG A O 1
ATOM 675 N N . LEU A 1 81 ? -60.218 -11.437 92.590 1.00 86.94 81 LEU A N 1
ATOM 676 C CA . LEU A 1 81 ? -58.810 -11.352 92.201 1.00 86.94 81 LEU A CA 1
ATOM 677 C C . LEU A 1 81 ? -58.524 -12.158 90.925 1.00 86.94 81 LEU A C 1
ATOM 679 O O . LEU A 1 81 ? -57.962 -11.622 89.977 1.00 86.94 81 LEU A O 1
ATOM 683 N N . GLN A 1 82 ? -59.002 -13.403 90.844 1.00 87.38 82 GLN A N 1
ATOM 684 C CA . GLN A 1 82 ? -58.861 -14.237 89.644 1.00 87.38 82 GLN A CA 1
ATOM 685 C C . GLN A 1 82 ? -59.524 -13.602 88.413 1.00 87.38 82 GLN A C 1
ATOM 687 O O . GLN A 1 82 ? -58.975 -13.665 87.313 1.00 87.38 82 GLN A O 1
ATOM 692 N N . THR A 1 83 ? -60.692 -12.963 88.569 1.00 88.38 83 THR A N 1
ATOM 693 C CA . THR A 1 83 ? -61.328 -12.246 87.451 1.00 88.38 83 THR A CA 1
ATOM 694 C C . THR A 1 83 ? -60.538 -11.018 87.005 1.00 88.38 83 THR A C 1
ATOM 696 O O . THR A 1 83 ? -60.513 -10.737 85.806 1.00 88.38 83 THR A O 1
ATOM 699 N N . LYS A 1 84 ? -59.874 -10.319 87.937 1.00 87.56 84 LYS A N 1
ATOM 700 C CA . LYS A 1 84 ? -58.986 -9.191 87.632 1.00 87.56 84 LYS A CA 1
ATOM 701 C C . LYS A 1 84 ? -57.757 -9.669 86.851 1.00 87.56 84 LYS A C 1
ATOM 703 O O . LYS A 1 84 ? -57.531 -9.188 85.746 1.00 87.56 84 LYS A O 1
ATOM 708 N N . GLU A 1 85 ? -57.069 -10.692 87.347 1.00 86.50 85 GLU A N 1
ATOM 709 C CA . GLU A 1 85 ? -55.918 -11.335 86.691 1.00 86.50 85 GLU A CA 1
ATOM 710 C C . GLU A 1 85 ? -56.246 -11.839 85.277 1.00 86.50 85 GLU A C 1
ATOM 712 O O . GLU A 1 85 ? -55.509 -11.614 84.314 1.00 86.50 85 GLU A O 1
ATOM 717 N N . LEU A 1 86 ? -57.410 -12.478 85.105 1.00 89.38 86 LEU A N 1
ATOM 718 C CA . LEU A 1 86 ? -57.867 -12.936 83.793 1.00 89.38 86 LEU A CA 1
ATOM 719 C C . LEU A 1 86 ? -58.163 -11.763 82.846 1.00 89.38 86 LEU A C 1
ATOM 721 O O . LEU A 1 86 ? -57.904 -11.860 81.643 1.00 89.38 86 LEU A O 1
ATOM 725 N N . ALA A 1 87 ? -58.721 -10.663 83.359 1.00 88.38 87 ALA A N 1
ATOM 726 C CA . ALA A 1 87 ? -58.972 -9.459 82.573 1.00 88.38 87 ALA A CA 1
ATOM 727 C C . ALA A 1 87 ? -57.659 -8.788 82.136 1.00 88.38 87 ALA A C 1
ATOM 729 O O . ALA A 1 87 ? -57.534 -8.408 80.970 1.00 88.38 87 ALA A O 1
ATOM 730 N N . GLU A 1 88 ? -56.670 -8.709 83.025 1.00 88.69 88 GLU A N 1
ATOM 731 C CA . GLU A 1 88 ? -55.331 -8.190 82.726 1.00 88.69 88 GLU A CA 1
ATOM 732 C C . GLU A 1 88 ? -54.596 -9.076 81.713 1.00 88.69 88 GLU A C 1
ATOM 734 O O . GLU A 1 88 ? -54.112 -8.572 80.698 1.00 88.69 88 GLU A O 1
ATOM 739 N N . THR A 1 89 ? -54.635 -10.400 81.885 1.00 89.88 89 THR A N 1
ATOM 740 C CA . THR A 1 89 ? -54.071 -11.370 80.928 1.00 89.88 89 THR A CA 1
ATOM 741 C C . THR A 1 89 ? -54.700 -11.226 79.541 1.00 89.88 89 THR A C 1
ATOM 743 O O . THR A 1 89 ? -54.001 -11.209 78.529 1.00 89.88 89 THR A O 1
ATOM 746 N N . ARG A 1 90 ? -56.031 -11.083 79.461 1.00 90.75 90 ARG A N 1
ATOM 747 C CA . ARG A 1 90 ? -56.732 -10.833 78.188 1.00 90.75 90 ARG A CA 1
ATOM 748 C C . ARG A 1 90 ? -56.302 -9.516 77.549 1.00 90.75 90 ARG A C 1
ATOM 750 O O . ARG A 1 90 ? -56.190 -9.452 76.326 1.00 90.75 90 ARG A O 1
ATOM 757 N N . ASN A 1 91 ? -56.076 -8.478 78.352 1.00 90.75 91 ASN A N 1
ATOM 758 C CA . ASN A 1 91 ? -55.610 -7.187 77.861 1.00 90.75 91 ASN A CA 1
ATOM 759 C C . ASN A 1 91 ? -54.189 -7.289 77.287 1.00 90.75 91 ASN A C 1
ATOM 761 O O . ASN A 1 91 ? -53.947 -6.819 76.177 1.00 90.75 91 ASN A O 1
ATOM 765 N N . GLU A 1 92 ? -53.272 -7.963 77.982 1.00 90.25 92 GLU A N 1
ATOM 766 C CA . GLU A 1 92 ? -51.911 -8.199 77.487 1.00 90.25 92 GLU A CA 1
ATOM 767 C C . GLU A 1 92 ? -51.892 -9.099 76.243 1.00 90.25 92 GLU A C 1
ATOM 769 O O . GLU A 1 92 ? -51.214 -8.775 75.271 1.00 90.25 92 GLU A O 1
ATOM 774 N N . LEU A 1 93 ? -52.716 -10.153 76.186 1.00 92.06 93 LEU A N 1
ATOM 775 C CA . LEU A 1 93 ? -52.884 -10.966 74.973 1.00 92.06 93 LEU A CA 1
ATOM 776 C C . LEU A 1 93 ? -53.419 -10.146 73.794 1.00 92.06 93 LEU A C 1
ATOM 778 O O . LEU A 1 93 ? -52.967 -10.326 72.666 1.00 92.06 93 LEU A O 1
ATOM 782 N N . LYS A 1 94 ? -54.356 -9.222 74.038 1.00 93.94 94 LYS A N 1
ATOM 783 C CA . LYS A 1 94 ? -54.870 -8.317 73.002 1.00 93.94 94 LYS A CA 1
ATOM 784 C C . LYS A 1 94 ? -53.781 -7.366 72.499 1.00 93.94 94 LYS A C 1
ATOM 786 O O . LYS A 1 94 ? -53.675 -7.162 71.291 1.00 93.94 94 LYS A O 1
ATOM 791 N N . LYS A 1 95 ? -52.960 -6.812 73.398 1.00 93.88 95 LYS A N 1
ATOM 792 C CA . LYS A 1 95 ? -51.798 -5.987 73.026 1.00 93.88 95 LYS A CA 1
ATOM 793 C C . LYS A 1 95 ? -50.778 -6.795 72.222 1.00 93.88 95 LYS A C 1
ATOM 795 O O . LYS A 1 95 ? -50.335 -6.323 71.182 1.00 93.88 95 LYS A O 1
ATOM 800 N N . ALA A 1 96 ? -50.468 -8.021 72.645 1.00 93.25 96 ALA A N 1
ATOM 801 C CA . ALA A 1 96 ? -49.565 -8.921 71.933 1.00 93.25 96 ALA A CA 1
ATOM 802 C C . ALA A 1 96 ? -50.096 -9.291 70.539 1.00 93.25 96 ALA A C 1
ATOM 804 O O . ALA A 1 96 ? -49.344 -9.253 69.571 1.00 93.25 96 ALA A O 1
ATOM 805 N N . ALA A 1 97 ? -51.396 -9.577 70.410 1.00 94.12 97 ALA A N 1
ATOM 806 C CA . ALA A 1 97 ? -52.033 -9.842 69.121 1.00 94.12 97 ALA A CA 1
ATOM 807 C C . ALA A 1 97 ? -51.959 -8.625 68.183 1.00 94.12 97 ALA A C 1
ATOM 809 O O . ALA A 1 97 ? -51.614 -8.778 67.014 1.00 94.12 97 ALA A O 1
ATOM 810 N N . SER A 1 98 ? -52.213 -7.418 68.704 1.00 94.38 98 SER A N 1
ATOM 811 C CA . SER A 1 98 ? -52.070 -6.170 67.943 1.00 94.38 98 SER A CA 1
ATOM 812 C C . SER A 1 98 ? -50.624 -5.937 67.493 1.00 94.38 98 SER A C 1
ATOM 814 O O . SER A 1 98 ? -50.394 -5.602 66.335 1.00 94.38 98 SER A O 1
ATOM 816 N N . ALA A 1 99 ? -49.648 -6.150 68.380 1.00 93.94 99 ALA A N 1
ATOM 817 C CA . ALA A 1 99 ? -48.229 -6.021 68.052 1.00 93.94 99 ALA A CA 1
ATOM 818 C C . ALA A 1 99 ? -47.780 -7.066 67.013 1.00 93.94 99 ALA A C 1
ATOM 820 O O . ALA A 1 99 ? -46.990 -6.760 66.122 1.00 93.94 99 ALA A O 1
ATOM 821 N N . GLN A 1 100 ? -48.311 -8.291 67.084 1.00 93.81 100 GLN A N 1
ATOM 822 C CA . GLN A 1 100 ? -48.044 -9.344 66.104 1.00 93.81 100 GLN A CA 1
ATOM 823 C C . GLN A 1 100 ? -48.632 -9.003 64.729 1.00 93.81 100 GLN A C 1
ATOM 825 O O . GLN A 1 100 ? -47.980 -9.234 63.712 1.00 93.81 100 GLN A O 1
ATOM 830 N N . GLU A 1 101 ? -49.843 -8.441 64.684 1.00 95.25 101 GLU A N 1
ATOM 831 C CA . GLU A 1 101 ? -50.463 -7.977 63.440 1.00 95.25 101 GL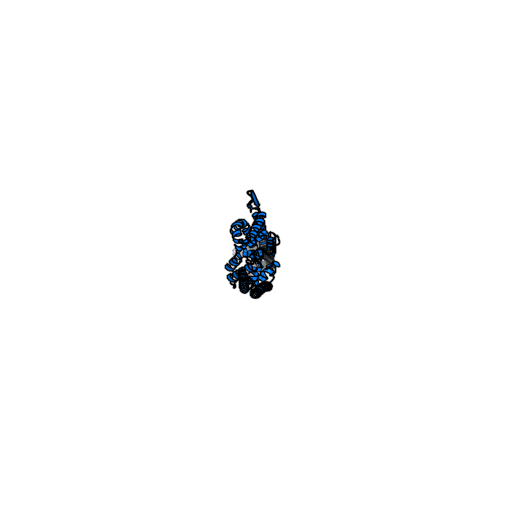U A CA 1
ATOM 832 C C . GLU A 1 101 ? -49.648 -6.842 62.805 1.00 95.25 101 GLU A C 1
ATOM 834 O O . GLU A 1 101 ? -49.374 -6.870 61.604 1.00 95.25 101 GLU A O 1
ATOM 839 N N . GLU A 1 102 ? -49.207 -5.873 63.607 1.00 95.31 102 GLU A N 1
ATOM 840 C CA . GLU A 1 102 ? -48.333 -4.787 63.160 1.00 95.31 102 GLU A CA 1
ATOM 841 C C . GLU A 1 102 ? -46.989 -5.322 62.638 1.00 95.31 102 GLU A C 1
ATOM 843 O O . GLU A 1 102 ? -46.560 -4.956 61.543 1.00 95.31 102 GLU A O 1
ATOM 848 N N . SER A 1 103 ? -46.371 -6.277 63.343 1.00 93.19 103 SER A N 1
ATOM 849 C CA . SER A 1 103 ? -45.141 -6.943 62.894 1.00 93.19 103 SER A CA 1
ATOM 850 C C . SER A 1 103 ? -45.332 -7.688 61.569 1.00 93.19 103 SER A C 1
ATOM 852 O O . SER A 1 103 ? -44.497 -7.568 60.672 1.00 93.19 103 SER A O 1
ATOM 854 N N . ALA A 1 104 ? -46.453 -8.394 61.389 1.00 94.88 104 ALA A N 1
ATOM 855 C CA . ALA A 1 104 ? -46.773 -9.075 60.136 1.00 94.88 104 ALA A CA 1
ATOM 856 C C . ALA A 1 104 ? -46.960 -8.085 58.971 1.00 94.88 104 ALA A C 1
ATOM 858 O O . ALA A 1 104 ? -46.488 -8.340 57.860 1.00 94.88 104 ALA A O 1
ATOM 859 N N . ARG A 1 105 ? -47.593 -6.928 59.219 1.00 95.44 105 ARG A N 1
ATOM 860 C CA . ARG A 1 105 ? -47.706 -5.844 58.227 1.00 95.44 105 ARG A CA 1
ATOM 861 C C . ARG A 1 105 ? -46.334 -5.280 57.857 1.00 95.44 105 ARG A C 1
ATOM 863 O O . ARG A 1 105 ? -46.059 -5.115 56.671 1.00 95.44 105 ARG A O 1
ATOM 870 N N . HIS A 1 106 ? -45.462 -5.042 58.838 1.00 95.56 106 HIS A N 1
ATOM 871 C CA . HIS A 1 106 ? -44.094 -4.587 58.584 1.00 95.56 106 HIS A CA 1
ATOM 872 C C . HIS A 1 106 ? -43.273 -5.610 57.797 1.00 95.56 106 HIS A C 1
ATOM 874 O O . HIS A 1 106 ? -42.611 -5.230 56.837 1.00 95.56 106 HIS A O 1
ATOM 880 N N . GLN A 1 107 ? -43.348 -6.898 58.138 1.00 94.88 107 GLN A N 1
ATOM 881 C CA . GLN A 1 107 ? -42.657 -7.957 57.393 1.00 94.88 107 GLN A CA 1
ATOM 882 C C . GLN A 1 107 ? -43.123 -8.025 55.938 1.00 94.88 107 GLN A C 1
ATOM 884 O O . GLN A 1 107 ? -42.297 -8.152 55.036 1.00 94.88 107 GLN A O 1
ATOM 889 N N . LYS A 1 108 ? -44.431 -7.881 55.693 1.00 96.06 108 LYS A N 1
ATOM 890 C CA . LYS A 1 108 ? -44.970 -7.823 54.333 1.00 96.06 108 LYS A CA 1
ATOM 891 C C . LYS A 1 108 ? -44.439 -6.609 53.562 1.00 96.06 108 LYS A C 1
ATOM 893 O O . LYS A 1 108 ? -43.986 -6.773 52.436 1.00 96.06 108 LYS A O 1
ATOM 898 N N . ALA A 1 109 ? -44.445 -5.424 54.174 1.00 95.50 109 ALA A N 1
ATOM 899 C CA . ALA A 1 109 ? -43.913 -4.211 53.549 1.00 95.50 109 ALA A CA 1
ATOM 900 C C . ALA A 1 109 ? -42.406 -4.326 53.247 1.00 95.50 109 ALA A C 1
ATOM 902 O O . ALA A 1 109 ? -41.957 -3.908 52.185 1.00 95.50 109 ALA A O 1
ATOM 903 N N . ILE A 1 110 ? -41.628 -4.940 54.146 1.00 95.56 110 ILE A N 1
ATOM 904 C CA . ILE A 1 110 ? -40.203 -5.223 53.923 1.00 95.56 110 ILE A CA 1
ATOM 905 C C . ILE A 1 110 ? -40.021 -6.178 52.738 1.00 95.56 110 ILE A C 1
ATOM 907 O O . ILE A 1 110 ? -39.200 -5.902 51.871 1.00 95.56 110 ILE A O 1
ATOM 911 N N . ALA A 1 111 ? -40.807 -7.257 52.658 1.00 95.50 111 ALA A N 1
ATOM 912 C CA . ALA A 1 111 ? -40.729 -8.209 51.550 1.00 95.50 111 ALA A CA 1
ATOM 913 C C . ALA A 1 111 ? -41.090 -7.571 50.192 1.00 95.50 111 ALA A C 1
ATOM 915 O O . ALA A 1 111 ? -40.466 -7.880 49.177 1.00 95.50 111 ALA A O 1
ATOM 916 N N . GLU A 1 112 ? -42.073 -6.663 50.164 1.00 95.81 112 GLU A N 1
ATOM 917 C CA . GLU A 1 112 ? -42.434 -5.893 48.965 1.00 95.81 112 GLU A CA 1
ATOM 918 C C . GLU A 1 112 ? -41.287 -4.966 48.526 1.00 95.81 112 GLU A C 1
ATOM 920 O O . GLU A 1 112 ? -40.891 -4.999 47.359 1.00 95.81 112 GLU A O 1
ATOM 925 N N . LEU A 1 113 ? -40.692 -4.221 49.466 1.00 96.25 113 LEU A N 1
ATOM 926 C CA . LEU A 1 113 ? -39.529 -3.361 49.210 1.00 96.25 113 LEU A CA 1
ATOM 927 C C . LEU A 1 113 ? -38.289 -4.153 48.772 1.00 96.25 113 LEU A C 1
ATOM 929 O O . LEU A 1 113 ? -37.499 -3.683 47.954 1.00 96.25 113 LEU A O 1
ATOM 933 N N . GLU A 1 114 ? -38.083 -5.352 49.311 1.00 94.62 114 GLU A N 1
ATOM 934 C CA . GLU A 1 114 ? -36.971 -6.219 48.922 1.00 94.62 114 GLU A CA 1
ATOM 935 C C . GLU A 1 114 ? -37.151 -6.740 47.490 1.00 94.62 114 GLU A C 1
ATOM 937 O O . GLU A 1 114 ? -36.204 -6.726 46.703 1.00 94.62 114 GLU A O 1
ATOM 942 N N . ASN A 1 115 ? -38.378 -7.101 47.105 1.00 95.75 115 ASN A N 1
ATOM 943 C CA . ASN A 1 115 ? -38.685 -7.482 45.729 1.00 95.75 115 ASN A CA 1
ATOM 944 C C . ASN A 1 115 ? -38.481 -6.310 44.748 1.00 95.75 115 ASN A C 1
ATOM 946 O O . ASN A 1 115 ? -37.876 -6.490 43.691 1.00 95.75 115 ASN A O 1
ATOM 950 N N . GLU A 1 116 ? -38.918 -5.099 45.108 1.00 96.25 116 GLU A N 1
ATOM 951 C CA . GLU A 1 116 ? -38.686 -3.886 44.309 1.00 96.25 116 GLU A CA 1
ATOM 952 C C . GLU A 1 116 ? -37.186 -3.569 44.165 1.00 96.25 116 GLU A C 1
ATOM 954 O O . GLU A 1 116 ? -36.708 -3.273 43.065 1.00 96.25 116 GLU A O 1
ATOM 959 N N . ASN A 1 117 ? -36.408 -3.727 45.242 1.00 96.12 117 ASN A N 1
ATOM 960 C CA . ASN A 1 117 ? -34.950 -3.609 45.201 1.00 96.12 117 ASN A CA 1
ATOM 961 C C . ASN A 1 117 ? -34.316 -4.628 44.245 1.00 96.12 117 ASN A C 1
ATOM 963 O O . ASN A 1 117 ? -33.449 -4.262 43.453 1.00 96.12 117 ASN A O 1
ATOM 967 N N . VAL A 1 118 ? -34.750 -5.892 44.271 1.00 96.81 118 VAL A N 1
ATOM 968 C CA . VAL A 1 118 ? -34.242 -6.933 43.359 1.00 96.81 118 VAL A CA 1
ATOM 969 C C . VAL A 1 118 ? -34.566 -6.605 41.898 1.00 96.81 118 VAL A C 1
ATOM 971 O O . VAL A 1 118 ? -33.723 -6.816 41.023 1.00 96.81 118 VAL A O 1
ATOM 974 N N . ILE A 1 119 ? -35.764 -6.086 41.613 1.00 96.88 119 ILE A N 1
ATOM 975 C CA . ILE A 1 119 ? -36.149 -5.648 40.262 1.00 96.88 119 ILE A CA 1
ATOM 976 C C . ILE A 1 119 ? -35.243 -4.499 39.808 1.00 96.88 119 ILE A C 1
ATOM 978 O O . ILE A 1 119 ? -34.615 -4.597 38.755 1.00 96.88 119 ILE A O 1
ATOM 982 N N . THR A 1 120 ? -35.084 -3.476 40.648 1.00 97.19 120 THR A N 1
ATOM 983 C CA . THR A 1 120 ? -34.231 -2.314 40.363 1.00 97.19 120 THR A CA 1
ATOM 984 C C . THR A 1 120 ? -32.775 -2.728 40.121 1.00 97.19 120 THR A C 1
ATOM 986 O O . THR A 1 120 ? -32.131 -2.262 39.182 1.00 97.19 120 THR A O 1
ATOM 989 N N . GLN A 1 121 ? -32.242 -3.662 40.917 1.00 96.06 121 GLN A N 1
ATOM 990 C CA . GLN A 1 121 ? -30.892 -4.205 40.731 1.00 96.06 121 GLN A CA 1
ATOM 991 C C . GLN A 1 121 ? -30.738 -4.954 39.400 1.00 96.06 121 GLN A C 1
ATOM 993 O O . GLN A 1 121 ? -29.697 -4.840 38.750 1.00 96.06 121 GLN A O 1
ATOM 998 N N . LYS A 1 122 ? -31.760 -5.705 38.967 1.00 97.00 122 LYS A N 1
ATOM 999 C CA . LYS A 1 122 ? -31.755 -6.382 37.659 1.00 97.00 122 LYS A CA 1
ATOM 1000 C C . LYS A 1 122 ? -31.754 -5.382 36.505 1.00 97.00 122 LYS A C 1
ATOM 1002 O O . LYS A 1 122 ? -30.995 -5.571 35.556 1.00 97.00 122 LYS A O 1
ATOM 1007 N N . GLU A 1 123 ? -32.564 -4.331 36.590 1.00 97.25 123 GLU A N 1
ATOM 1008 C CA . GLU A 1 123 ? -32.604 -3.263 35.585 1.00 97.25 123 GLU A CA 1
ATOM 1009 C C . GLU A 1 123 ? -31.272 -2.508 35.511 1.00 97.25 123 GLU A C 1
ATOM 1011 O O . GLU A 1 123 ? -30.739 -2.297 34.420 1.00 97.25 123 GLU A O 1
ATOM 1016 N N . LEU A 1 124 ? -30.679 -2.183 36.665 1.00 97.31 124 LEU A N 1
ATOM 1017 C CA . LEU A 1 124 ? -29.361 -1.555 36.740 1.00 97.31 124 LEU A CA 1
ATOM 1018 C C . LEU A 1 124 ? -28.280 -2.438 36.104 1.00 97.31 124 LEU A C 1
ATOM 1020 O O . LEU A 1 124 ? -27.446 -1.938 35.349 1.00 97.31 124 LEU A O 1
ATOM 1024 N N . LEU A 1 125 ? -28.308 -3.747 36.365 1.00 97.38 125 LEU A N 1
ATOM 1025 C CA . LEU A 1 125 ? -27.373 -4.697 35.764 1.00 97.38 125 LEU A CA 1
ATOM 1026 C C . LEU A 1 125 ? -27.522 -4.760 34.236 1.00 97.38 125 LEU A C 1
ATOM 1028 O O . LEU A 1 125 ? -26.518 -4.838 33.526 1.00 97.38 125 LEU A O 1
ATOM 1032 N N . ASP A 1 126 ? -28.749 -4.725 33.711 1.00 97.31 126 ASP A N 1
ATOM 1033 C CA . ASP A 1 126 ? -28.993 -4.688 32.263 1.00 97.31 126 ASP A CA 1
ATOM 1034 C C . ASP A 1 126 ? -28.454 -3.395 31.627 1.00 97.31 126 ASP A C 1
ATOM 1036 O O . ASP A 1 126 ? -27.766 -3.431 30.603 1.00 97.31 126 ASP A O 1
ATOM 1040 N N . LEU A 1 127 ? -28.672 -2.253 32.285 1.00 97.38 127 LEU A N 1
ATOM 1041 C CA . LEU A 1 127 ? -28.114 -0.957 31.888 1.00 97.38 127 LEU A CA 1
ATOM 1042 C C . LEU A 1 127 ? -26.580 -0.952 31.897 1.00 97.38 127 LEU A C 1
ATOM 1044 O O . LEU A 1 127 ? -25.956 -0.457 30.954 1.00 97.38 127 LEU A O 1
ATOM 1048 N N . GLN A 1 128 ? -25.960 -1.537 32.925 1.00 96.81 128 GLN A N 1
ATOM 1049 C CA . GLN A 1 128 ? -24.506 -1.679 33.015 1.00 96.81 128 GLN A CA 1
ATOM 1050 C C . GLN A 1 128 ? -23.954 -2.560 31.894 1.00 96.81 128 GLN A C 1
ATOM 1052 O O . GLN A 1 128 ? -22.963 -2.189 31.268 1.00 96.81 128 GLN A O 1
ATOM 1057 N N . LYS A 1 129 ? -24.615 -3.682 31.578 1.00 97.44 129 LYS A N 1
ATOM 1058 C CA . LYS A 1 129 ? -24.237 -4.541 30.443 1.00 97.44 129 LYS A CA 1
ATOM 1059 C C . LYS A 1 129 ? -24.309 -3.784 29.119 1.00 97.44 129 LYS A C 1
ATOM 1061 O O . LYS A 1 129 ? -23.356 -3.830 28.348 1.00 97.44 129 LYS A O 1
ATOM 1066 N N . LYS A 1 130 ? -25.400 -3.053 28.870 1.00 96.94 130 LYS A N 1
ATOM 1067 C CA . LYS A 1 130 ? -25.557 -2.223 27.662 1.00 96.94 130 LYS A CA 1
ATOM 1068 C C . LYS A 1 130 ? -24.478 -1.143 27.561 1.00 96.94 130 LYS A C 1
ATOM 1070 O O . LYS A 1 130 ? -23.905 -0.964 26.491 1.00 96.94 130 LYS A O 1
ATOM 1075 N N . THR A 1 131 ? -24.173 -0.472 28.670 1.00 97.06 131 THR A N 1
ATOM 1076 C CA . THR A 1 131 ? -23.132 0.568 28.735 1.00 97.06 131 THR A CA 1
ATOM 1077 C C . THR A 1 131 ? -21.738 -0.010 28.499 1.00 97.06 131 THR A C 1
ATOM 1079 O O . THR A 1 131 ? -20.938 0.580 27.783 1.00 97.06 131 THR A O 1
ATOM 1082 N N . LEU A 1 132 ? -21.441 -1.184 29.056 1.00 97.12 132 LEU A N 1
ATOM 1083 C CA . LEU A 1 132 ? -20.155 -1.845 28.846 1.00 97.12 132 LEU A CA 1
ATOM 1084 C C . LEU A 1 132 ? -19.984 -2.277 27.386 1.00 97.12 132 LEU A C 1
ATOM 1086 O O . LEU A 1 132 ? -18.914 -2.088 26.812 1.00 97.12 132 LEU A O 1
ATOM 1090 N N . LEU A 1 133 ? -21.045 -2.797 26.761 1.00 96.69 133 LEU A N 1
ATOM 1091 C CA . LEU A 1 133 ? -21.034 -3.143 25.339 1.00 96.69 133 LEU A CA 1
ATOM 1092 C C . LEU A 1 133 ? -20.814 -1.910 24.455 1.00 96.69 133 LEU A C 1
ATOM 1094 O O . LEU A 1 133 ? -19.989 -1.960 23.545 1.00 96.69 133 LEU A O 1
ATOM 1098 N N . SER A 1 134 ? -21.504 -0.798 24.724 1.00 96.25 134 SER A N 1
ATOM 1099 C CA . SER A 1 134 ? -21.314 0.433 23.947 1.00 96.25 134 SER A CA 1
ATOM 1100 C C . SER A 1 134 ? -19.919 1.031 24.139 1.00 96.25 134 SER A C 1
ATOM 1102 O O . SER A 1 134 ? -19.312 1.471 23.165 1.00 96.25 134 SER A O 1
ATOM 1104 N N . GLN A 1 135 ? -19.370 0.987 25.356 1.00 96.19 135 GLN A N 1
ATOM 1105 C CA . GLN A 1 135 ? -17.984 1.377 25.630 1.00 96.19 135 GLN A CA 1
ATOM 1106 C C . GLN A 1 135 ? -16.985 0.489 24.889 1.00 96.19 135 GLN A C 1
ATOM 1108 O O . GLN A 1 135 ? -16.030 0.999 24.314 1.00 96.19 135 GLN A O 1
ATOM 1113 N N . GLN A 1 136 ? -17.201 -0.828 24.862 1.00 96.06 136 GLN A N 1
ATOM 1114 C CA . GLN A 1 136 ? -16.332 -1.750 24.135 1.00 96.06 136 GLN A CA 1
ATOM 1115 C C . GLN A 1 136 ? -16.322 -1.447 22.632 1.00 96.06 136 GLN A C 1
ATOM 1117 O O . GLN A 1 136 ? -15.244 -1.383 22.047 1.00 96.06 136 GLN A O 1
ATOM 1122 N N . ILE A 1 137 ? -17.494 -1.217 22.029 1.00 96.00 137 ILE A N 1
ATOM 1123 C CA . ILE A 1 137 ? -17.612 -0.831 20.614 1.00 96.00 137 ILE A CA 1
ATOM 1124 C C . ILE A 1 137 ? -16.896 0.502 20.375 1.00 96.00 137 ILE A C 1
ATOM 1126 O O . ILE A 1 137 ? -16.024 0.583 19.518 1.00 96.00 137 ILE A O 1
ATOM 1130 N N . SER A 1 138 ? -17.174 1.517 21.199 1.00 95.81 138 SER A N 1
ATOM 1131 C CA . SER A 1 138 ? -16.523 2.826 21.080 1.00 95.81 138 SER A CA 1
ATOM 1132 C C . SER A 1 138 ? -15.000 2.738 21.207 1.00 95.81 138 SER A C 1
ATOM 1134 O O . SER A 1 138 ? -14.295 3.459 20.508 1.00 95.81 138 SER A O 1
ATOM 1136 N N . ASN A 1 139 ? -14.479 1.878 22.084 1.00 95.44 139 ASN A N 1
ATOM 1137 C CA . ASN A 1 139 ? -13.040 1.676 22.241 1.00 95.44 139 ASN A CA 1
ATOM 1138 C C . ASN A 1 139 ? -12.428 0.981 21.017 1.00 95.44 139 ASN A C 1
ATOM 1140 O O . ASN A 1 139 ? -11.319 1.322 20.616 1.00 95.44 139 ASN A O 1
ATOM 1144 N N . GLN A 1 140 ? -13.139 0.023 20.412 1.00 93.19 140 GLN A N 1
ATOM 1145 C CA . GLN A 1 140 ? -12.703 -0.637 19.178 1.00 93.19 140 GLN A CA 1
ATOM 1146 C C . GLN A 1 140 ? -12.670 0.344 18.001 1.00 93.19 140 GLN A C 1
ATOM 1148 O O . GLN A 1 140 ? -11.674 0.387 17.280 1.00 93.19 140 GLN A O 1
ATOM 1153 N N . ASP A 1 141 ? -13.705 1.173 17.853 1.00 91.06 141 ASP A N 1
ATOM 1154 C CA . ASP A 1 141 ? -13.769 2.208 16.817 1.00 91.06 141 ASP A CA 1
ATOM 1155 C C . ASP A 1 141 ? -12.651 3.247 17.005 1.00 91.06 141 ASP A C 1
ATOM 1157 O O . ASP A 1 141 ? -11.957 3.608 16.052 1.00 91.06 141 ASP A O 1
ATOM 1161 N N . GLN A 1 142 ? -12.404 3.676 18.250 1.00 94.25 142 GLN A N 1
ATOM 1162 C CA . GLN A 1 142 ? -11.291 4.571 18.580 1.00 94.25 142 GLN A CA 1
ATOM 1163 C C . GLN A 1 142 ? -9.933 3.945 18.260 1.00 94.25 142 GLN A C 1
ATOM 1165 O O . GLN A 1 142 ? -9.075 4.617 17.689 1.00 94.25 142 GLN A O 1
ATOM 1170 N N . GLN A 1 143 ? -9.724 2.669 18.594 1.00 91.25 143 GLN A N 1
ATOM 1171 C CA . GLN A 1 143 ? -8.477 1.974 18.285 1.00 91.25 143 GLN A CA 1
ATOM 1172 C C . GLN A 1 143 ? -8.229 1.930 16.771 1.00 91.25 143 GLN A C 1
ATOM 1174 O O . GLN A 1 143 ? -7.129 2.258 16.327 1.00 91.25 143 GLN A O 1
ATOM 1179 N N . GLN A 1 144 ? -9.252 1.602 15.976 1.00 88.31 144 GLN A N 1
ATOM 1180 C CA . GLN A 1 144 ? -9.154 1.614 14.513 1.00 88.31 144 GLN A CA 1
ATOM 1181 C C . GLN A 1 144 ? -8.840 3.015 13.975 1.00 88.31 144 GLN A C 1
ATOM 1183 O O . GLN A 1 144 ? -8.002 3.167 13.086 1.00 88.31 144 GLN A O 1
ATOM 1188 N N . GLN A 1 145 ? -9.463 4.054 14.535 1.00 89.44 145 GLN A N 1
ATOM 1189 C CA . GLN A 1 145 ? -9.210 5.431 14.122 1.00 89.44 145 GLN A CA 1
ATOM 1190 C C . GLN A 1 145 ? -7.781 5.887 14.451 1.00 89.44 145 GLN A C 1
ATOM 1192 O O . GLN A 1 145 ? -7.150 6.543 13.624 1.00 89.44 145 GLN A O 1
ATOM 1197 N N . ILE A 1 146 ? -7.246 5.509 15.616 1.00 91.75 146 ILE A N 1
ATOM 1198 C CA . ILE A 1 146 ? -5.851 5.782 15.996 1.00 91.75 146 ILE A CA 1
ATOM 1199 C C . ILE A 1 146 ? -4.883 5.070 15.045 1.00 91.75 146 ILE A C 1
ATOM 1201 O O . ILE A 1 146 ? -3.898 5.666 14.615 1.00 91.75 146 ILE A O 1
ATOM 1205 N N . GLU A 1 147 ? -5.154 3.814 14.683 1.00 88.81 147 GLU A N 1
ATOM 1206 C CA . GLU A 1 147 ? -4.329 3.077 13.720 1.00 88.81 147 GLU A CA 1
ATOM 1207 C C . GLU A 1 147 ? -4.293 3.773 12.350 1.00 88.81 147 GLU A C 1
ATOM 1209 O O . GLU A 1 147 ? -3.213 3.938 11.779 1.00 88.81 147 GLU A O 1
ATOM 1214 N N . ILE A 1 148 ? -5.444 4.254 11.862 1.00 88.38 148 ILE A N 1
ATOM 1215 C CA . ILE A 1 148 ? -5.535 5.031 10.617 1.00 88.38 148 ILE A CA 1
ATOM 1216 C C . ILE A 1 148 ? -4.755 6.344 10.728 1.00 88.38 148 ILE A C 1
ATOM 1218 O O . ILE A 1 148 ? -3.954 6.647 9.848 1.00 88.38 148 ILE A O 1
ATOM 1222 N N . GLN A 1 149 ? -4.930 7.096 11.817 1.00 91.31 149 GLN A N 1
ATOM 1223 C CA . GLN A 1 149 ? -4.214 8.358 12.029 1.00 91.31 149 GLN A CA 1
ATOM 1224 C C . GLN A 1 149 ? -2.696 8.151 12.086 1.00 91.31 149 GLN A C 1
ATOM 1226 O O . GLN A 1 149 ? -1.945 8.915 11.478 1.00 91.31 149 GLN A O 1
ATOM 1231 N N . ASN A 1 150 ? -2.232 7.110 12.782 1.00 91.81 150 ASN A N 1
ATOM 1232 C CA . ASN A 1 150 ? -0.811 6.774 12.875 1.00 91.81 150 ASN A CA 1
ATOM 1233 C C . ASN A 1 150 ? -0.232 6.422 11.501 1.00 91.81 150 ASN A C 1
ATOM 1235 O O . ASN A 1 150 ? 0.858 6.885 11.159 1.00 91.81 150 ASN A O 1
ATOM 1239 N N . PHE A 1 151 ? -0.968 5.639 10.705 1.00 93.38 151 PHE A N 1
ATOM 1240 C CA . PHE A 1 151 ? -0.601 5.353 9.321 1.00 93.38 151 PHE A CA 1
ATOM 1241 C C . PHE A 1 151 ? -0.516 6.635 8.490 1.00 93.38 151 PHE A C 1
ATOM 1243 O O . PHE A 1 151 ? 0.514 6.868 7.865 1.00 93.38 151 PHE A O 1
ATOM 1250 N N . GLU A 1 152 ? -1.561 7.469 8.495 1.00 93.62 152 GLU A N 1
ATOM 1251 C CA . GLU A 1 152 ? -1.626 8.697 7.693 1.00 93.62 152 GLU A CA 1
ATOM 1252 C C . GLU A 1 152 ? -0.481 9.643 8.053 1.00 93.62 152 GLU A C 1
ATOM 1254 O O . GLU A 1 152 ? 0.207 10.157 7.173 1.00 93.62 152 GLU A O 1
ATOM 1259 N N . SER A 1 153 ? -0.218 9.796 9.350 1.00 95.94 153 SER A N 1
ATOM 1260 C CA . SER A 1 153 ? 0.870 10.628 9.864 1.00 95.94 153 SER A CA 1
ATOM 1261 C C . SER A 1 153 ? 2.226 10.136 9.362 1.00 95.94 153 SER A C 1
ATOM 1263 O O . SER A 1 153 ? 3.010 10.922 8.835 1.00 95.94 153 SER A O 1
ATOM 1265 N N . LEU A 1 154 ? 2.492 8.828 9.459 1.00 96.44 154 LEU A N 1
ATOM 1266 C CA . LEU A 1 154 ? 3.740 8.245 8.972 1.00 96.44 154 LEU A CA 1
ATOM 1267 C C . LEU A 1 154 ? 3.853 8.323 7.443 1.00 96.44 154 LEU A C 1
ATOM 1269 O O . LEU A 1 154 ? 4.925 8.619 6.921 1.00 96.44 154 LEU A O 1
ATOM 1273 N N . PHE A 1 155 ? 2.759 8.079 6.723 1.00 96.56 155 PHE A N 1
ATOM 1274 C CA . PHE A 1 155 ? 2.710 8.149 5.267 1.00 96.56 155 PHE A CA 1
ATOM 1275 C C . PHE A 1 155 ? 3.048 9.556 4.767 1.00 96.56 155 PHE A C 1
ATOM 1277 O O . PHE A 1 155 ? 3.959 9.712 3.953 1.00 96.56 155 PHE A O 1
ATOM 1284 N N . PHE A 1 156 ? 2.370 10.587 5.276 1.00 96.94 156 PHE A N 1
ATOM 1285 C CA . PHE A 1 156 ? 2.628 11.964 4.856 1.00 96.94 156 PHE A CA 1
ATOM 1286 C C . PHE A 1 156 ? 4.004 12.464 5.307 1.00 96.94 156 PHE A C 1
ATOM 1288 O O . PHE A 1 156 ? 4.647 13.201 4.555 1.00 96.94 156 PHE A O 1
ATOM 1295 N N . GLU A 1 157 ? 4.503 12.019 6.465 1.00 98.19 157 GLU A N 1
ATOM 1296 C CA . GLU A 1 157 ? 5.873 12.329 6.880 1.00 98.19 157 GLU A CA 1
ATOM 1297 C C . GLU A 1 157 ? 6.896 11.701 5.924 1.00 98.19 157 GLU A C 1
ATOM 1299 O O . GLU A 1 157 ? 7.803 12.393 5.475 1.00 98.19 157 GLU A O 1
ATOM 1304 N N . LEU A 1 158 ? 6.715 10.443 5.500 1.00 98.25 158 LEU A N 1
ATOM 1305 C CA . LEU A 1 158 ? 7.601 9.815 4.512 1.00 98.25 158 LEU A CA 1
ATOM 1306 C C . LEU A 1 158 ? 7.560 10.520 3.148 1.00 98.25 158 LEU A C 1
ATOM 1308 O O . LEU A 1 158 ? 8.601 10.659 2.506 1.00 98.25 158 LEU A O 1
ATOM 1312 N N . ILE A 1 159 ? 6.393 10.999 2.704 1.00 97.62 159 ILE A N 1
ATOM 1313 C CA . ILE A 1 159 ? 6.276 11.807 1.477 1.00 97.62 159 ILE A CA 1
ATOM 1314 C C . ILE A 1 159 ? 7.078 13.107 1.610 1.00 97.62 159 ILE A C 1
ATOM 1316 O O . ILE A 1 159 ? 7.785 13.507 0.681 1.00 97.62 159 ILE A O 1
ATOM 1320 N N . LYS A 1 160 ? 7.013 13.760 2.772 1.00 97.81 160 LYS A N 1
ATOM 1321 C CA . LYS A 1 160 ? 7.816 14.950 3.054 1.00 97.81 160 LYS A CA 1
ATOM 1322 C C . LYS A 1 160 ? 9.311 14.618 3.072 1.00 97.81 160 LYS A C 1
ATOM 1324 O O . LYS A 1 160 ? 10.077 15.288 2.381 1.00 97.81 160 LYS A O 1
ATOM 1329 N N . THR A 1 161 ? 9.714 13.543 3.751 1.00 97.75 161 THR A N 1
ATOM 1330 C CA . THR A 1 161 ? 11.103 13.060 3.772 1.00 97.75 161 THR A CA 1
ATOM 1331 C C . THR A 1 161 ? 11.608 12.715 2.366 1.00 97.75 161 THR A C 1
ATOM 1333 O O . THR A 1 161 ? 12.752 13.025 2.047 1.00 97.75 161 THR A O 1
ATOM 1336 N N . LYS A 1 162 ? 10.771 12.145 1.481 1.00 96.94 162 LYS A N 1
ATOM 1337 C CA . LYS A 1 162 ? 11.114 11.918 0.062 1.00 96.94 162 LYS A CA 1
ATOM 1338 C C . LYS A 1 162 ? 11.510 13.227 -0.615 1.00 96.94 162 LYS A C 1
ATOM 1340 O O . LYS A 1 162 ? 12.542 13.293 -1.278 1.00 96.94 162 LYS A O 1
ATOM 1345 N N . ASN A 1 163 ? 10.693 14.264 -0.455 1.00 95.06 163 ASN A N 1
ATOM 1346 C CA . ASN A 1 163 ? 10.941 15.558 -1.087 1.00 95.06 163 ASN A CA 1
ATOM 1347 C C . ASN A 1 163 ? 12.190 16.243 -0.514 1.00 95.06 163 ASN A C 1
ATOM 1349 O O . ASN A 1 163 ? 12.955 16.857 -1.255 1.00 95.06 163 ASN A O 1
ATOM 1353 N N . GLU A 1 164 ? 12.445 16.097 0.785 1.00 95.38 164 GLU A N 1
ATOM 1354 C CA . GLU A 1 164 ? 13.691 16.555 1.405 1.00 95.38 164 GLU A CA 1
ATOM 1355 C C . GLU A 1 164 ? 14.910 15.791 0.870 1.00 95.38 164 GLU A C 1
ATOM 1357 O O . GLU A 1 164 ? 15.918 16.415 0.542 1.00 95.38 164 GLU A O 1
ATOM 1362 N N . ALA A 1 165 ? 14.804 14.469 0.695 1.00 95.75 165 ALA A N 1
ATOM 1363 C CA . ALA A 1 165 ? 15.870 13.644 0.134 1.00 95.75 165 ALA A CA 1
ATOM 1364 C C . ALA A 1 165 ? 16.230 14.056 -1.299 1.00 95.75 165 ALA A C 1
ATOM 1366 O O . ALA A 1 165 ? 17.413 14.094 -1.627 1.00 95.75 165 ALA A O 1
ATOM 1367 N N . ILE A 1 166 ? 15.245 14.442 -2.123 1.00 94.75 166 ILE A N 1
ATOM 1368 C CA . ILE A 1 166 ? 15.505 15.029 -3.448 1.00 94.75 166 ILE A CA 1
ATOM 1369 C C . ILE A 1 166 ? 16.416 16.251 -3.301 1.00 94.75 166 ILE A C 1
ATOM 1371 O O . ILE A 1 166 ? 17.473 16.304 -3.918 1.00 94.75 166 ILE A O 1
ATOM 1375 N N . ASN A 1 167 ? 16.063 17.199 -2.430 1.00 91.69 167 ASN A N 1
ATOM 1376 C CA . ASN A 1 167 ? 16.816 18.447 -2.247 1.00 91.69 167 ASN A CA 1
ATOM 1377 C C . ASN A 1 167 ? 18.236 18.249 -1.676 1.00 91.69 167 ASN A C 1
ATOM 1379 O O . ASN A 1 167 ? 19.077 19.148 -1.776 1.00 91.69 167 ASN A O 1
ATOM 1383 N N . MET A 1 168 ? 18.515 17.094 -1.067 1.00 92.69 168 MET A N 1
ATOM 1384 C CA . MET A 1 168 ? 19.847 16.732 -0.574 1.00 92.69 168 MET A CA 1
ATOM 1385 C C . MET A 1 168 ? 20.756 16.150 -1.661 1.00 92.69 168 MET A C 1
ATOM 1387 O O . MET A 1 168 ? 21.975 16.146 -1.485 1.00 92.69 168 MET A O 1
ATOM 1391 N N . ILE A 1 169 ? 20.197 15.685 -2.782 1.00 95.06 169 ILE A N 1
ATOM 1392 C CA . ILE A 1 169 ? 20.977 15.150 -3.898 1.00 95.06 169 ILE A CA 1
ATOM 1393 C C . ILE A 1 169 ? 21.677 16.307 -4.609 1.00 95.06 169 ILE A C 1
ATOM 1395 O O . ILE A 1 169 ? 21.042 17.262 -5.062 1.00 95.06 169 ILE A O 1
ATOM 1399 N N . ARG A 1 170 ? 23.006 16.215 -4.692 1.00 93.62 170 ARG A N 1
ATOM 1400 C CA . ARG A 1 170 ? 23.876 17.208 -5.324 1.00 93.62 170 ARG A CA 1
ATOM 1401 C C . ARG A 1 170 ? 24.999 16.515 -6.070 1.00 93.62 170 ARG A C 1
ATOM 1403 O O . ARG A 1 170 ? 25.536 15.515 -5.601 1.00 93.62 170 ARG A O 1
ATOM 1410 N N . MET A 1 171 ? 25.383 17.084 -7.199 1.00 92.31 171 MET A N 1
ATOM 1411 C CA . MET A 1 171 ? 26.530 16.639 -7.984 1.00 92.31 171 MET A CA 1
ATOM 1412 C C . MET A 1 171 ? 27.190 17.833 -8.663 1.00 92.31 171 MET A C 1
ATOM 1414 O O . MET A 1 171 ? 26.569 18.882 -8.840 1.00 92.31 171 MET A O 1
ATOM 1418 N N . SER A 1 172 ? 28.438 17.654 -9.075 1.00 89.62 172 SER A N 1
ATOM 1419 C CA . SER A 1 172 ? 29.110 18.572 -9.982 1.00 89.62 172 SER A CA 1
ATOM 1420 C C . SER A 1 172 ? 29.659 17.821 -11.185 1.00 89.62 172 SER A C 1
ATOM 1422 O O . SER A 1 172 ? 30.095 16.674 -11.075 1.00 89.62 172 SER A O 1
ATOM 1424 N N . GLU A 1 173 ? 29.632 18.473 -12.340 1.00 85.44 173 GLU A N 1
ATOM 1425 C CA . GLU A 1 173 ? 30.265 17.982 -13.559 1.00 85.44 173 GLU A CA 1
ATOM 1426 C C . GLU A 1 173 ? 31.192 19.042 -14.135 1.00 85.44 173 GLU A C 1
ATOM 1428 O O . GLU A 1 173 ? 30.957 20.245 -14.020 1.00 85.44 173 GLU A O 1
ATOM 1433 N N . LYS A 1 174 ? 32.284 18.583 -14.748 1.00 84.50 174 LYS A N 1
ATOM 1434 C CA . LYS A 1 174 ? 33.219 19.462 -15.445 1.00 84.50 174 LYS A CA 1
ATOM 1435 C C . LYS A 1 174 ? 32.843 19.539 -16.913 1.00 84.50 174 LYS A C 1
ATOM 1437 O O . LYS A 1 174 ? 32.998 18.556 -17.633 1.00 84.50 174 LYS A O 1
ATOM 1442 N N . PHE A 1 175 ? 32.434 20.721 -17.355 1.00 78.25 175 PHE A N 1
ATOM 1443 C CA . PHE A 1 175 ? 32.16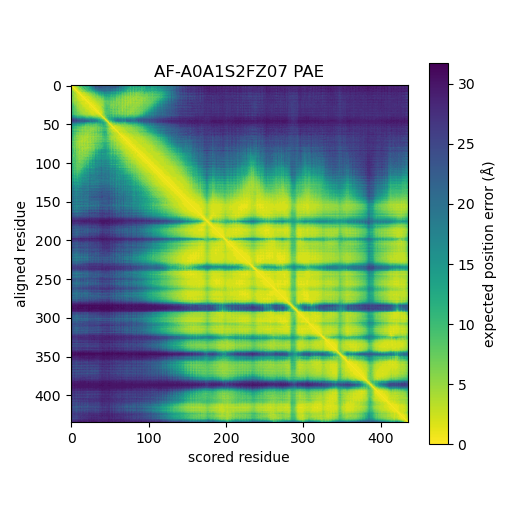4 21.019 -18.755 1.00 78.25 175 PHE A CA 1
ATOM 1444 C C . PHE A 1 175 ? 33.121 22.114 -19.238 1.00 78.25 175 PHE A C 1
ATOM 1446 O O . PHE A 1 175 ? 33.208 23.182 -18.637 1.00 78.25 175 PHE A O 1
ATOM 1453 N N . GLU A 1 176 ? 33.916 21.822 -20.274 1.00 81.50 176 GLU A N 1
ATOM 1454 C CA . GLU A 1 176 ? 34.915 22.751 -20.846 1.00 81.50 176 GLU A CA 1
ATOM 1455 C C . GLU A 1 176 ? 35.845 23.420 -19.806 1.00 81.50 176 GLU A C 1
ATOM 1457 O O . GLU A 1 176 ? 36.241 24.578 -19.927 1.00 81.50 176 GLU A O 1
ATOM 1462 N N . GLY A 1 177 ? 36.202 22.686 -18.747 1.00 84.62 177 GLY A N 1
ATOM 1463 C CA . GLY A 1 177 ? 37.079 23.177 -17.679 1.00 84.62 177 GLY A CA 1
ATOM 1464 C C . GLY A 1 177 ? 36.392 24.025 -16.601 1.00 84.62 177 GLY A C 1
ATOM 1465 O O . GLY A 1 177 ? 37.067 24.442 -15.660 1.00 84.62 177 GLY A O 1
ATOM 1466 N N . LYS A 1 178 ? 35.074 24.244 -16.682 1.00 85.31 178 LYS A N 1
ATOM 1467 C CA . LYS A 1 178 ? 34.259 24.847 -15.617 1.00 85.31 178 LYS A CA 1
ATOM 1468 C C . LYS A 1 178 ? 33.501 23.767 -14.850 1.00 85.31 178 LYS A C 1
ATOM 1470 O O . LYS A 1 178 ? 33.047 22.794 -15.443 1.00 85.31 178 LYS A O 1
ATOM 1475 N N . GLU A 1 179 ? 33.381 23.936 -13.537 1.00 90.12 179 GLU A N 1
ATOM 1476 C CA . GLU A 1 179 ? 32.508 23.094 -12.714 1.00 90.12 179 GLU A CA 1
ATOM 1477 C C . GLU A 1 179 ? 31.093 23.666 -12.716 1.00 90.12 179 GLU A C 1
ATOM 1479 O O . GLU A 1 179 ? 30.872 24.794 -12.272 1.00 90.12 179 GLU A O 1
ATOM 1484 N N . GLU A 1 180 ? 30.146 22.878 -13.212 1.00 91.00 180 GLU A N 1
ATOM 1485 C CA . GLU A 1 180 ? 28.717 23.133 -13.076 1.00 91.00 180 GLU A CA 1
ATOM 1486 C C . GLU A 1 180 ? 28.159 22.276 -11.942 1.00 91.00 180 GLU A C 1
ATOM 1488 O O . GLU A 1 180 ? 28.533 21.113 -11.782 1.00 91.00 180 GLU A O 1
ATOM 1493 N N . TYR A 1 181 ? 27.280 22.866 -11.135 1.00 91.75 181 TYR A N 1
ATOM 1494 C CA . TYR A 1 181 ? 26.677 22.227 -9.971 1.00 91.75 181 TYR A CA 1
ATOM 1495 C C . TYR A 1 181 ? 25.190 22.011 -10.227 1.00 91.75 181 TYR A C 1
ATOM 1497 O O . TYR A 1 181 ? 24.493 22.925 -10.669 1.00 91.75 181 TYR A O 1
ATOM 1505 N N . PHE A 1 182 ? 24.708 20.816 -9.903 1.00 93.44 182 PHE A N 1
ATOM 1506 C CA . PHE A 1 182 ? 23.312 20.428 -10.051 1.00 93.44 182 PHE A CA 1
ATOM 1507 C C . PHE A 1 182 ? 22.775 19.920 -8.720 1.00 93.44 182 PHE A C 1
ATOM 1509 O O . PHE A 1 182 ? 23.463 19.203 -7.988 1.00 93.44 182 PHE A O 1
ATOM 1516 N N . ASP A 1 183 ? 21.532 20.275 -8.421 1.00 94.12 183 ASP A N 1
ATOM 1517 C CA . ASP A 1 183 ? 20.833 19.884 -7.207 1.00 94.12 183 ASP A CA 1
ATOM 1518 C C . ASP A 1 183 ? 19.407 19.408 -7.499 1.00 94.12 183 ASP A C 1
ATOM 1520 O O . ASP A 1 183 ? 18.836 19.648 -8.572 1.00 94.12 183 ASP A O 1
ATOM 1524 N N . GLY A 1 184 ? 18.844 18.672 -6.541 1.00 95.06 184 GLY A N 1
ATOM 1525 C CA . GLY A 1 184 ? 17.440 18.292 -6.569 1.00 95.06 184 GLY A CA 1
ATOM 1526 C C . GLY A 1 184 ? 17.049 17.568 -7.852 1.00 95.06 184 GLY A C 1
ATOM 1527 O O . GLY A 1 184 ? 17.721 16.645 -8.318 1.00 95.06 184 GLY A O 1
ATOM 1528 N N . MET A 1 185 ? 15.959 18.030 -8.462 1.00 94.56 185 MET A N 1
ATOM 1529 C CA . MET A 1 185 ? 15.438 17.442 -9.693 1.00 94.56 185 MET A CA 1
ATOM 1530 C C . MET A 1 185 ? 16.338 17.619 -10.917 1.00 94.56 185 MET A C 1
ATOM 1532 O O . MET A 1 185 ? 16.254 16.804 -11.837 1.00 94.56 185 MET A O 1
ATOM 1536 N N . ASN A 1 186 ? 17.227 18.615 -10.940 1.00 94.25 186 ASN A N 1
ATOM 1537 C CA . ASN A 1 186 ? 18.139 18.798 -12.072 1.00 94.25 186 ASN A CA 1
ATOM 1538 C C . ASN A 1 186 ? 19.099 17.609 -12.209 1.00 94.25 186 ASN A C 1
ATOM 1540 O O . ASN A 1 186 ? 19.406 17.187 -13.324 1.00 94.25 186 ASN A O 1
ATOM 1544 N N . VAL A 1 187 ? 19.488 17.007 -11.080 1.00 95.31 187 VAL A N 1
ATOM 1545 C CA . VAL A 1 187 ? 20.309 15.790 -11.049 1.00 95.31 187 VAL A CA 1
ATOM 1546 C C . VAL A 1 187 ? 19.589 14.619 -11.712 1.00 95.31 187 VAL A C 1
ATOM 1548 O O . VAL A 1 187 ? 20.165 13.958 -12.573 1.00 95.31 187 VAL A O 1
ATOM 1551 N N . PHE A 1 188 ? 18.314 14.393 -11.381 1.00 94.50 188 PHE A N 1
ATOM 1552 C CA . PHE A 1 188 ? 17.506 13.348 -12.020 1.00 94.50 188 PHE A CA 1
ATOM 1553 C C . PHE A 1 188 ? 17.407 13.562 -13.531 1.00 94.50 188 PHE A C 1
ATOM 1555 O O . PHE A 1 188 ? 17.624 12.625 -14.291 1.00 94.50 188 PHE A O 1
ATOM 1562 N N . ILE A 1 189 ? 17.118 14.790 -13.975 1.00 92.00 189 ILE A N 1
ATOM 1563 C CA . ILE A 1 189 ? 16.957 15.114 -15.400 1.00 92.00 189 ILE A CA 1
ATOM 1564 C C . ILE A 1 189 ? 18.234 14.787 -16.185 1.00 92.00 189 ILE A C 1
ATOM 1566 O O . ILE A 1 189 ? 18.167 14.129 -17.226 1.00 92.00 189 ILE A O 1
ATOM 1570 N N . ILE A 1 190 ? 19.393 15.218 -15.684 1.00 90.88 190 ILE A N 1
ATOM 1571 C CA . ILE A 1 190 ? 20.682 15.000 -16.354 1.00 90.88 190 ILE A CA 1
ATOM 1572 C C . ILE A 1 190 ? 21.054 13.523 -16.329 1.00 90.88 190 ILE A C 1
ATOM 1574 O O . ILE A 1 190 ? 21.365 12.956 -17.372 1.00 90.88 190 ILE A O 1
ATOM 1578 N N . LYS A 1 191 ? 20.931 12.859 -15.178 1.00 91.31 191 LYS A N 1
ATOM 1579 C CA . LYS A 1 191 ? 21.288 11.444 -15.056 1.00 91.31 191 LYS A CA 1
ATOM 1580 C C . LYS A 1 191 ? 20.383 10.514 -15.844 1.00 91.31 191 LYS A C 1
ATOM 1582 O O . LYS A 1 191 ? 20.876 9.552 -16.424 1.00 91.31 191 LYS A O 1
ATOM 1587 N N . VAL A 1 192 ? 19.095 10.820 -15.956 1.00 89.31 192 VAL A N 1
ATOM 1588 C CA . VAL A 1 192 ? 18.190 10.104 -16.862 1.00 89.31 192 VAL A CA 1
ATOM 1589 C C . VAL A 1 192 ? 18.591 10.321 -18.324 1.00 89.31 192 VAL A C 1
ATOM 1591 O O . VAL A 1 192 ? 18.599 9.370 -19.106 1.00 89.31 192 VAL A O 1
ATOM 1594 N N . LYS A 1 193 ? 18.956 11.550 -18.710 1.00 87.00 193 LYS A N 1
ATOM 1595 C CA . LYS A 1 193 ? 19.436 11.853 -20.066 1.00 87.00 193 LYS A CA 1
ATOM 1596 C C . LYS A 1 193 ? 20.728 11.096 -20.391 1.00 87.00 193 LYS A C 1
ATOM 1598 O O . LYS A 1 193 ? 20.828 10.502 -21.461 1.00 87.00 193 LYS A O 1
ATOM 1603 N N . ASP A 1 194 ? 21.689 11.075 -19.478 1.00 86.88 194 ASP A N 1
ATOM 1604 C CA . ASP A 1 194 ? 22.955 10.360 -19.650 1.00 86.88 194 ASP A CA 1
ATOM 1605 C C . ASP A 1 194 ? 22.765 8.844 -19.694 1.00 86.88 194 ASP A C 1
ATOM 1607 O O . ASP A 1 194 ? 23.386 8.160 -20.509 1.00 86.88 194 ASP A O 1
ATOM 1611 N N . LEU A 1 195 ? 21.872 8.321 -18.850 1.00 85.75 195 LEU A N 1
ATOM 1612 C CA . LEU A 1 195 ? 21.485 6.917 -18.836 1.00 85.75 195 LEU A CA 1
ATOM 1613 C C . LEU A 1 195 ? 20.893 6.517 -20.198 1.00 85.75 195 LEU A C 1
ATOM 1615 O O . LEU A 1 195 ? 21.326 5.525 -20.780 1.00 85.75 195 LEU A O 1
ATOM 1619 N N . LYS A 1 196 ? 19.994 7.343 -20.752 1.00 81.06 196 LYS A N 1
ATOM 1620 C CA . LYS A 1 196 ? 19.441 7.184 -22.110 1.00 81.06 196 LYS A CA 1
ATOM 1621 C C . LYS A 1 196 ? 20.515 7.222 -23.198 1.00 81.06 196 LYS A C 1
ATOM 1623 O O . LYS A 1 196 ? 20.470 6.419 -24.123 1.00 81.06 196 LYS A O 1
ATOM 1628 N N . ASN A 1 197 ? 21.497 8.115 -23.082 1.00 81.19 197 ASN A N 1
ATOM 1629 C CA . ASN A 1 197 ? 22.619 8.197 -24.024 1.00 81.19 197 ASN A CA 1
ATOM 1630 C C . ASN A 1 197 ? 23.592 7.009 -23.896 1.00 81.19 197 ASN A C 1
ATOM 1632 O O . ASN A 1 197 ? 24.272 6.660 -24.858 1.00 81.19 197 ASN A O 1
ATOM 1636 N N . SER A 1 198 ? 23.640 6.361 -22.731 1.00 76.81 198 SER A N 1
ATOM 1637 C CA . SER A 1 198 ? 24.512 5.218 -22.430 1.00 76.81 198 SER A CA 1
ATOM 1638 C C . SER A 1 198 ? 23.862 3.870 -22.759 1.00 76.81 198 SER A C 1
ATOM 1640 O O . SER A 1 198 ? 24.210 2.852 -22.167 1.00 76.81 198 SER A O 1
ATOM 1642 N N . GLU A 1 199 ? 22.917 3.837 -23.701 1.00 68.00 199 GLU A N 1
ATOM 1643 C CA . GLU A 1 199 ? 21.992 2.721 -23.929 1.00 68.00 199 GLU A CA 1
ATOM 1644 C C . GLU A 1 199 ? 22.651 1.337 -24.083 1.00 68.00 199 GLU A C 1
ATOM 1646 O O . GLU A 1 199 ? 22.147 0.348 -23.543 1.00 68.00 199 GLU A O 1
ATOM 1651 N N . LEU A 1 200 ? 23.788 1.251 -24.781 1.00 68.75 200 LEU A N 1
ATOM 1652 C CA . LEU A 1 200 ? 24.512 -0.012 -24.984 1.00 68.75 200 LEU A CA 1
ATOM 1653 C C . LEU A 1 200 ? 25.100 -0.586 -23.683 1.00 68.75 200 LEU A C 1
ATOM 1655 O O . LEU A 1 200 ? 25.362 -1.783 -23.606 1.00 68.75 200 LEU A O 1
ATOM 1659 N N . ASN A 1 201 ? 25.292 0.249 -22.660 1.00 77.50 201 ASN A N 1
ATOM 1660 C CA . ASN A 1 201 ? 25.836 -0.129 -21.359 1.00 77.50 201 ASN A CA 1
ATOM 1661 C C . ASN A 1 201 ? 25.064 0.534 -20.204 1.00 77.50 201 ASN A C 1
ATOM 1663 O O . ASN A 1 201 ? 25.652 0.958 -19.207 1.00 77.50 201 ASN A O 1
ATOM 1667 N N . TRP A 1 202 ? 23.735 0.631 -20.323 1.00 81.25 202 TRP A N 1
ATOM 1668 C CA . TRP A 1 202 ? 22.915 1.289 -19.302 1.00 81.25 202 TRP A CA 1
ATOM 1669 C C . TRP A 1 202 ? 23.091 0.637 -17.923 1.00 81.25 202 TRP A C 1
ATOM 1671 O O . TRP A 1 202 ? 23.063 1.322 -16.906 1.00 81.25 202 TRP A O 1
ATOM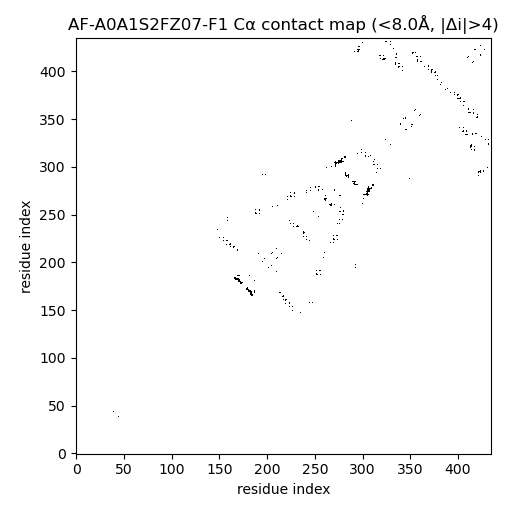 1681 N N . HIS A 1 203 ? 23.329 -0.679 -17.895 1.00 83.75 203 HIS A N 1
ATOM 1682 C CA . HIS A 1 203 ? 23.568 -1.437 -16.671 1.00 83.75 203 HIS A CA 1
ATOM 1683 C C . HIS A 1 203 ? 24.854 -0.983 -15.971 1.00 83.75 203 HIS A C 1
ATOM 1685 O O . HIS A 1 203 ? 24.830 -0.651 -14.790 1.00 83.75 203 HIS A O 1
ATOM 1691 N N . GLY A 1 204 ? 25.970 -0.907 -16.705 1.00 86.12 204 GLY A N 1
ATOM 1692 C CA . GLY A 1 204 ? 27.228 -0.413 -16.150 1.00 86.12 204 GLY A CA 1
ATOM 1693 C C . GLY A 1 204 ? 27.141 1.060 -15.754 1.00 86.12 204 GLY A C 1
ATOM 1694 O O . GLY A 1 204 ? 27.735 1.460 -14.757 1.00 86.12 204 GLY A O 1
ATOM 1695 N N . TYR A 1 205 ? 26.373 1.870 -16.486 1.00 88.31 205 TYR A N 1
ATOM 1696 C CA . TYR A 1 205 ? 26.145 3.263 -16.107 1.00 88.31 205 TYR A CA 1
ATOM 1697 C C . TYR A 1 205 ? 25.368 3.372 -14.787 1.00 88.31 205 TYR A C 1
ATOM 1699 O O . TYR A 1 205 ? 25.786 4.084 -13.876 1.00 88.31 205 TYR A O 1
ATOM 1707 N N . TYR A 1 206 ? 24.261 2.638 -14.654 1.00 89.00 206 TYR A N 1
ATOM 1708 C CA . TYR A 1 206 ? 23.455 2.658 -13.437 1.00 89.00 206 TYR A CA 1
ATOM 1709 C C . TYR A 1 206 ? 24.268 2.191 -12.221 1.00 89.00 206 TYR A C 1
ATOM 1711 O O . TYR A 1 206 ? 24.271 2.864 -11.190 1.00 89.00 206 TYR A O 1
ATOM 1719 N N . GLU A 1 207 ? 25.003 1.086 -12.367 1.00 89.12 207 GLU A N 1
ATOM 1720 C CA . GLU A 1 207 ? 25.811 0.502 -11.295 1.00 89.12 207 GLU A CA 1
ATOM 1721 C C . GLU A 1 207 ? 26.910 1.446 -10.796 1.00 89.12 207 GLU A C 1
ATOM 1723 O O . GLU A 1 207 ? 27.071 1.611 -9.591 1.00 89.12 207 GLU A O 1
ATOM 1728 N N . ASN A 1 208 ? 27.617 2.118 -11.708 1.00 89.62 208 ASN A N 1
ATOM 1729 C CA . ASN A 1 208 ? 28.759 2.958 -11.343 1.00 89.62 208 ASN A CA 1
ATOM 1730 C C . ASN A 1 208 ? 28.385 4.388 -10.929 1.00 89.62 208 ASN A C 1
ATOM 1732 O O . ASN A 1 208 ? 29.169 5.033 -10.236 1.00 89.62 208 ASN A O 1
ATOM 1736 N N . TYR A 1 209 ? 27.236 4.911 -11.373 1.00 89.50 209 TYR A N 1
ATOM 1737 C CA . TYR A 1 209 ? 26.914 6.336 -11.207 1.00 89.50 209 TYR A CA 1
ATOM 1738 C C . TYR A 1 209 ? 25.591 6.618 -10.495 1.00 89.50 209 TYR A C 1
ATOM 1740 O O . TYR A 1 209 ? 25.443 7.703 -9.933 1.00 89.50 209 TYR A O 1
ATOM 1748 N N . LEU A 1 210 ? 24.618 5.700 -10.530 1.00 92.50 210 LEU A N 1
ATOM 1749 C CA . LEU A 1 210 ? 23.248 5.985 -10.080 1.00 92.50 210 LEU A CA 1
ATOM 1750 C C . LEU A 1 210 ? 22.859 5.266 -8.788 1.00 92.50 210 LEU A C 1
ATOM 1752 O O . LEU A 1 210 ? 22.083 5.833 -8.018 1.00 92.50 210 LEU A O 1
ATOM 1756 N N . ILE A 1 211 ? 23.395 4.062 -8.535 1.00 91.88 211 ILE A N 1
ATOM 1757 C CA . ILE A 1 211 ? 23.079 3.275 -7.329 1.00 91.88 211 ILE A CA 1
ATOM 1758 C C . ILE A 1 211 ? 23.289 4.105 -6.066 1.00 91.88 211 ILE A C 1
ATOM 1760 O O . ILE A 1 211 ? 22.336 4.330 -5.322 1.00 91.88 211 ILE A O 1
ATOM 1764 N N . ASP A 1 212 ? 24.511 4.585 -5.842 1.00 91.94 212 ASP A N 1
ATOM 1765 C CA . ASP A 1 212 ? 24.845 5.286 -4.603 1.00 91.94 212 ASP A CA 1
ATOM 1766 C C . ASP A 1 212 ? 24.153 6.648 -4.530 1.00 91.94 212 ASP A C 1
ATOM 1768 O O . ASP A 1 212 ? 23.602 7.005 -3.486 1.00 91.94 212 ASP A O 1
ATOM 1772 N N . LEU A 1 213 ? 24.101 7.359 -5.662 1.00 94.56 213 LEU A N 1
ATOM 1773 C CA . LEU A 1 213 ? 23.520 8.697 -5.781 1.00 94.56 213 LEU A CA 1
ATOM 1774 C C . LEU A 1 213 ? 22.038 8.735 -5.382 1.00 94.56 213 LEU A C 1
ATOM 1776 O O . LEU A 1 213 ? 21.612 9.663 -4.696 1.00 94.56 213 LEU A O 1
ATOM 1780 N N . PHE A 1 214 ? 21.259 7.727 -5.787 1.00 95.75 214 PHE A N 1
ATOM 1781 C CA . PHE A 1 214 ? 19.817 7.669 -5.529 1.00 95.75 214 PHE A CA 1
ATOM 1782 C C . PHE A 1 214 ? 19.419 6.678 -4.426 1.00 95.75 214 PHE A C 1
ATOM 1784 O O . PHE A 1 214 ? 18.237 6.590 -4.097 1.00 95.75 214 PHE A O 1
ATOM 1791 N N . SER A 1 215 ? 20.373 5.965 -3.818 1.00 92.62 215 SER A N 1
ATOM 1792 C CA . SER A 1 215 ? 20.132 4.902 -2.827 1.00 92.62 215 SER A CA 1
ATOM 1793 C C . SER A 1 215 ? 19.156 5.300 -1.712 1.00 92.62 215 SER A C 1
ATOM 1795 O O . SER A 1 215 ? 18.168 4.603 -1.470 1.00 92.62 215 SER A O 1
ATOM 1797 N N . SER A 1 216 ? 19.395 6.444 -1.063 1.00 93.81 216 SER A N 1
ATOM 1798 C CA . SER A 1 216 ? 18.560 6.955 0.032 1.00 93.81 216 SER A CA 1
ATOM 1799 C C . SER A 1 216 ? 17.141 7.295 -0.438 1.00 93.81 216 SER A C 1
ATOM 1801 O O . SER A 1 216 ? 16.158 6.840 0.149 1.00 93.81 216 SER A O 1
ATOM 1803 N N . TYR A 1 217 ? 17.026 8.019 -1.557 1.00 97.19 217 TYR A N 1
ATOM 1804 C CA . TYR A 1 217 ? 15.743 8.381 -2.166 1.00 97.19 217 TYR A CA 1
ATOM 1805 C C . TYR A 1 217 ? 14.914 7.138 -2.535 1.00 97.19 217 TYR A C 1
ATOM 1807 O O . TYR A 1 217 ? 13.729 7.047 -2.200 1.00 97.19 217 TYR A O 1
ATOM 1815 N N . ILE A 1 218 ? 15.551 6.146 -3.162 1.00 97.38 218 ILE A N 1
ATOM 1816 C CA . ILE A 1 218 ? 14.923 4.871 -3.519 1.00 97.38 218 ILE A CA 1
ATOM 1817 C C . ILE A 1 218 ? 14.502 4.094 -2.273 1.00 97.38 218 ILE A C 1
ATOM 1819 O O . ILE A 1 218 ? 13.417 3.513 -2.254 1.00 97.38 218 ILE A O 1
ATOM 1823 N N . GLY A 1 219 ? 15.317 4.113 -1.217 1.00 96.62 219 GLY A N 1
ATOM 1824 C CA . GLY A 1 219 ? 14.981 3.518 0.074 1.00 96.62 219 GLY A CA 1
ATOM 1825 C C . GLY A 1 219 ? 13.694 4.096 0.665 1.00 96.62 219 GLY A C 1
ATOM 1826 O O . GLY A 1 219 ? 12.815 3.334 1.069 1.00 96.62 219 GLY A O 1
ATOM 1827 N N . ILE A 1 220 ? 13.544 5.423 0.644 1.00 97.88 220 ILE A N 1
ATOM 1828 C CA . ILE A 1 220 ? 12.342 6.112 1.138 1.00 97.88 220 ILE A CA 1
ATOM 1829 C C . ILE A 1 220 ? 11.121 5.761 0.280 1.00 97.88 220 ILE A C 1
ATOM 1831 O O . ILE A 1 220 ? 10.087 5.377 0.824 1.00 97.88 220 ILE A O 1
ATOM 1835 N N . CYS A 1 221 ? 11.242 5.809 -1.051 1.00 98.00 221 CYS A N 1
ATOM 1836 C CA . CYS A 1 221 ? 10.159 5.415 -1.960 1.00 98.00 221 CYS A CA 1
ATOM 1837 C C . CYS A 1 221 ? 9.715 3.966 -1.722 1.00 98.00 221 CYS A C 1
ATOM 1839 O O . CYS A 1 221 ? 8.521 3.670 -1.665 1.00 98.00 221 CYS A O 1
ATOM 1841 N N . ASN A 1 222 ? 10.674 3.061 -1.519 1.00 97.75 222 ASN A N 1
ATOM 1842 C CA . ASN A 1 222 ? 10.384 1.672 -1.196 1.00 97.75 222 ASN A CA 1
ATOM 1843 C C . ASN A 1 222 ? 9.667 1.531 0.152 1.00 97.75 222 ASN A C 1
ATOM 1845 O O . ASN A 1 222 ? 8.743 0.731 0.272 1.00 97.75 222 ASN A O 1
ATOM 1849 N N . GLN A 1 223 ? 10.064 2.312 1.159 1.00 97.56 223 GLN A N 1
ATOM 1850 C CA . GLN A 1 223 ? 9.432 2.296 2.476 1.00 97.56 223 GLN A CA 1
ATOM 1851 C C . GLN A 1 223 ? 7.989 2.812 2.432 1.00 97.56 223 GLN A C 1
ATOM 1853 O O . GLN A 1 223 ? 7.133 2.251 3.115 1.00 97.56 223 GLN A O 1
ATOM 1858 N N . ILE A 1 224 ? 7.702 3.817 1.599 1.00 97.75 224 ILE A N 1
ATOM 1859 C CA . ILE A 1 224 ? 6.334 4.291 1.348 1.00 97.75 224 ILE A CA 1
ATOM 1860 C C . ILE A 1 224 ? 5.487 3.160 0.754 1.00 97.75 224 ILE A C 1
ATOM 1862 O O . ILE A 1 224 ? 4.407 2.874 1.266 1.00 97.75 224 ILE A O 1
ATOM 1866 N N . MET A 1 225 ? 5.990 2.462 -0.271 1.00 96.88 225 MET A N 1
ATOM 1867 C CA . MET A 1 225 ? 5.265 1.331 -0.864 1.00 96.88 225 MET A CA 1
ATOM 1868 C C . MET A 1 225 ? 5.032 0.198 0.138 1.00 96.88 225 MET A C 1
ATOM 1870 O O . MET A 1 225 ? 3.924 -0.322 0.205 1.00 96.88 225 MET A O 1
ATOM 1874 N N . ILE A 1 226 ? 6.034 -0.159 0.952 1.00 96.00 226 ILE A N 1
ATOM 1875 C CA . ILE A 1 226 ? 5.879 -1.169 2.015 1.00 96.00 226 ILE A CA 1
ATOM 1876 C C . ILE A 1 226 ? 4.770 -0.756 2.983 1.00 96.00 226 ILE A C 1
ATOM 1878 O O . ILE A 1 226 ? 3.889 -1.559 3.275 1.00 96.00 226 ILE A O 1
ATOM 1882 N N . LEU A 1 227 ? 4.782 0.501 3.438 1.00 95.50 227 LEU A N 1
ATOM 1883 C CA . LEU A 1 227 ? 3.782 1.011 4.369 1.00 95.50 227 LEU A CA 1
ATOM 1884 C C . LEU A 1 227 ? 2.365 0.890 3.790 1.00 95.50 227 LEU A C 1
ATOM 1886 O O . LEU A 1 227 ? 1.461 0.430 4.489 1.00 95.50 227 LEU A O 1
ATOM 1890 N N . ILE A 1 228 ? 2.177 1.256 2.519 1.00 94.81 228 ILE A N 1
ATOM 1891 C CA . ILE A 1 228 ? 0.891 1.125 1.822 1.00 94.81 228 ILE A CA 1
ATOM 1892 C C . ILE A 1 228 ? 0.472 -0.350 1.723 1.00 94.81 228 ILE A C 1
ATOM 1894 O O . ILE A 1 228 ? -0.652 -0.696 2.089 1.00 94.81 228 ILE A O 1
ATOM 1898 N N . LEU A 1 229 ? 1.370 -1.224 1.257 1.00 93.56 229 LEU A N 1
ATOM 1899 C CA . LEU A 1 229 ? 1.080 -2.642 1.022 1.00 93.56 229 LEU A CA 1
ATOM 1900 C C . LEU A 1 229 ? 0.741 -3.391 2.319 1.00 93.56 229 LEU A C 1
ATOM 1902 O O . LEU A 1 229 ? -0.237 -4.143 2.349 1.00 93.56 229 LEU A O 1
ATOM 1906 N N . ASP A 1 230 ? 1.468 -3.133 3.409 1.00 91.69 230 ASP A N 1
ATOM 1907 C CA . ASP A 1 230 ? 1.221 -3.751 4.721 1.00 91.69 230 ASP A CA 1
ATOM 1908 C C . ASP A 1 230 ? -0.163 -3.380 5.289 1.00 91.69 230 ASP A C 1
ATOM 1910 O O . ASP A 1 230 ? -0.782 -4.165 6.016 1.00 91.69 230 ASP A O 1
ATOM 1914 N N . ASN A 1 231 ? -0.694 -2.212 4.912 1.00 88.56 231 ASN A N 1
ATOM 1915 C CA . ASN A 1 231 ? -1.987 -1.706 5.378 1.00 88.56 231 ASN A CA 1
ATOM 1916 C C . ASN A 1 231 ? -3.133 -1.901 4.369 1.00 88.56 231 ASN A C 1
ATOM 1918 O O . ASN A 1 231 ? -4.294 -1.639 4.695 1.00 88.56 231 ASN A O 1
ATOM 1922 N N . LYS A 1 232 ? -2.855 -2.465 3.185 1.00 85.25 232 LYS A N 1
ATOM 1923 C CA . LYS A 1 232 ? -3.819 -2.618 2.080 1.00 85.25 232 LYS A CA 1
ATOM 1924 C C . LYS A 1 232 ? -5.079 -3.401 2.442 1.00 85.25 232 LYS A C 1
ATOM 1926 O O . LYS A 1 232 ? -6.170 -3.065 1.997 1.00 85.25 232 LYS A O 1
ATOM 1931 N N . LYS A 1 233 ? -4.954 -4.432 3.285 1.00 77.38 233 LYS A N 1
ATOM 1932 C CA . LYS A 1 233 ? -6.101 -5.243 3.748 1.00 77.38 233 LYS A CA 1
ATOM 1933 C C . LYS A 1 233 ? -6.904 -4.592 4.874 1.00 77.38 233 LYS A C 1
ATOM 1935 O O . LYS A 1 233 ? -8.027 -5.014 5.127 1.00 77.38 233 LYS A O 1
ATOM 1940 N N . ARG A 1 234 ? -6.314 -3.630 5.584 1.00 74.44 234 ARG A N 1
ATOM 1941 C CA . ARG A 1 234 ? -6.910 -2.998 6.770 1.00 74.44 234 ARG A CA 1
ATOM 1942 C C . ARG A 1 234 ? -7.671 -1.726 6.414 1.00 74.44 234 ARG A C 1
ATOM 1944 O O . ARG A 1 234 ? -8.589 -1.352 7.131 1.00 74.44 234 ARG A O 1
ATOM 1951 N N . MET A 1 235 ? -7.308 -1.084 5.305 1.00 74.19 235 MET A N 1
ATOM 1952 C CA . MET A 1 235 ? -7.865 0.201 4.898 1.00 74.19 235 MET A CA 1
ATOM 1953 C C . MET A 1 235 ? -8.727 0.055 3.646 1.00 74.19 235 MET A C 1
ATOM 1955 O O . MET A 1 235 ? -8.232 -0.308 2.580 1.00 74.19 235 MET A O 1
ATOM 1959 N N . SER A 1 236 ? -10.003 0.430 3.742 1.00 70.31 236 SER A N 1
ATOM 1960 C CA . SER A 1 236 ? -10.912 0.499 2.588 1.00 70.31 236 SER A CA 1
ATOM 1961 C C . SER A 1 236 ? -10.421 1.469 1.502 1.00 70.31 236 SER A C 1
ATOM 1963 O O . SER A 1 236 ? -10.664 1.242 0.320 1.00 70.31 236 SER A O 1
ATOM 1965 N N . ASN A 1 237 ? -9.672 2.506 1.893 1.00 74.31 237 ASN A N 1
ATOM 1966 C CA . ASN A 1 237 ? -9.149 3.557 1.015 1.00 74.31 237 ASN A CA 1
ATOM 1967 C C . ASN A 1 237 ? -7.691 3.334 0.570 1.00 74.31 237 ASN A C 1
ATOM 1969 O O . ASN A 1 237 ? -7.047 4.275 0.114 1.00 74.31 237 ASN A O 1
ATOM 1973 N N . SER A 1 238 ? -7.135 2.123 0.696 1.00 73.62 238 SER A N 1
ATOM 1974 C CA . SER A 1 238 ? -5.724 1.862 0.356 1.00 73.62 238 SER A CA 1
ATOM 1975 C C . SER A 1 238 ? -5.344 2.297 -1.067 1.00 73.62 238 SER A C 1
ATOM 1977 O O . SER A 1 238 ? -4.265 2.856 -1.261 1.00 73.62 238 SER A O 1
ATOM 1979 N N . ARG A 1 239 ? -6.250 2.125 -2.038 1.00 77.50 239 ARG A N 1
ATOM 1980 C CA . ARG A 1 239 ? -6.036 2.559 -3.427 1.00 77.50 239 ARG A CA 1
ATOM 1981 C C . ARG A 1 239 ? -5.819 4.072 -3.542 1.00 77.50 239 ARG A C 1
ATOM 1983 O O . ARG A 1 239 ? -4.976 4.506 -4.314 1.00 77.50 239 ARG A O 1
ATOM 1990 N N . SER A 1 240 ? -6.495 4.866 -2.710 1.00 86.75 240 SER A N 1
ATOM 1991 C CA . SER A 1 240 ? -6.311 6.319 -2.676 1.00 86.75 240 SER A CA 1
ATOM 1992 C C . SER A 1 240 ? -4.885 6.707 -2.275 1.00 86.75 240 SER A C 1
ATOM 1994 O O . SER A 1 240 ? -4.344 7.659 -2.823 1.00 86.75 240 SER A O 1
ATOM 1996 N N . TYR A 1 241 ? -4.247 5.969 -1.358 1.00 92.94 241 TYR A N 1
ATOM 1997 C CA . TYR A 1 241 ? -2.866 6.243 -0.937 1.00 92.94 241 TYR A CA 1
ATOM 1998 C C . TYR A 1 241 ? -1.831 5.850 -1.994 1.00 92.94 241 TYR A C 1
ATOM 2000 O O . TYR A 1 241 ? -0.846 6.568 -2.171 1.00 92.94 241 TYR A O 1
ATOM 2008 N N . GLU A 1 242 ? -2.069 4.756 -2.727 1.00 92.81 242 GLU A N 1
ATOM 2009 C CA . GLU A 1 242 ? -1.270 4.396 -3.907 1.00 92.81 242 GLU A CA 1
ATOM 2010 C C . GLU A 1 242 ? -1.310 5.529 -4.937 1.00 92.81 242 GLU A C 1
ATOM 2012 O O . GLU A 1 242 ? -0.265 5.998 -5.385 1.00 92.81 242 GLU A O 1
ATOM 2017 N N . ASP A 1 243 ? -2.507 6.023 -5.254 1.00 92.38 243 ASP A N 1
ATOM 2018 C CA . ASP A 1 243 ? -2.693 7.075 -6.251 1.00 92.38 243 ASP A CA 1
ATOM 2019 C C . ASP A 1 243 ? -2.117 8.425 -5.790 1.00 92.38 243 ASP A C 1
ATOM 2021 O O . ASP A 1 243 ? -1.489 9.123 -6.588 1.00 92.38 243 ASP A O 1
ATOM 2025 N N . ILE A 1 244 ? -2.231 8.765 -4.498 1.00 95.38 244 ILE A N 1
ATOM 2026 C CA . ILE A 1 244 ? -1.553 9.937 -3.918 1.00 95.38 244 ILE A CA 1
ATOM 2027 C C . ILE A 1 244 ? -0.039 9.806 -4.096 1.00 95.38 244 ILE A C 1
ATOM 2029 O O . ILE A 1 244 ? 0.590 10.742 -4.587 1.00 95.38 244 ILE A O 1
ATOM 2033 N N . PHE A 1 245 ? 0.556 8.665 -3.730 1.00 96.38 245 PHE A N 1
ATOM 2034 C CA . PHE A 1 245 ? 2.000 8.475 -3.858 1.00 96.38 245 PHE A CA 1
ATOM 2035 C C . PHE A 1 245 ? 2.459 8.587 -5.314 1.00 96.38 245 PHE A C 1
ATOM 2037 O O . PHE A 1 245 ? 3.378 9.362 -5.589 1.00 96.38 245 PHE A O 1
ATOM 2044 N N . LYS A 1 246 ? 1.783 7.907 -6.251 1.00 94.81 246 LYS A N 1
ATOM 2045 C CA . LYS A 1 246 ? 2.057 8.016 -7.695 1.00 94.81 246 LYS A CA 1
ATOM 2046 C C . LYS A 1 246 ? 2.006 9.469 -8.171 1.00 94.81 246 LYS A C 1
ATOM 2048 O O . LYS A 1 246 ? 2.903 9.905 -8.884 1.00 94.81 246 LYS A O 1
ATOM 2053 N N . ALA A 1 247 ? 1.004 10.238 -7.738 1.00 94.50 247 ALA A N 1
ATOM 2054 C CA . ALA A 1 247 ? 0.857 11.645 -8.110 1.00 94.50 247 ALA A CA 1
ATOM 2055 C C . ALA A 1 247 ? 1.991 12.547 -7.582 1.00 94.50 247 ALA A C 1
ATOM 2057 O O . ALA A 1 247 ? 2.194 13.641 -8.107 1.00 94.50 247 ALA A O 1
ATOM 2058 N N . THR A 1 248 ? 2.745 12.107 -6.567 1.00 95.56 248 THR A N 1
ATOM 2059 C CA . THR A 1 248 ? 3.916 12.842 -6.051 1.00 95.56 248 THR A CA 1
ATOM 2060 C C . THR A 1 248 ? 5.223 12.564 -6.798 1.00 95.56 248 THR A C 1
ATOM 2062 O O . THR A 1 248 ? 6.251 13.158 -6.455 1.00 95.56 248 THR A O 1
ATOM 2065 N N . LEU A 1 249 ? 5.214 11.645 -7.767 1.00 96.31 249 LEU A N 1
ATOM 2066 C CA . LEU A 1 249 ? 6.393 11.221 -8.517 1.00 96.31 249 LEU A CA 1
ATOM 2067 C C . LEU A 1 249 ? 6.399 11.859 -9.907 1.00 96.31 249 LEU A C 1
ATOM 2069 O O . LEU A 1 249 ? 5.452 11.735 -10.681 1.00 96.31 249 LEU A O 1
ATOM 2073 N N . SER A 1 250 ? 7.502 12.515 -10.250 1.00 93.69 250 SER A N 1
ATOM 2074 C CA . SER A 1 250 ? 7.759 12.969 -11.613 1.00 93.69 250 SER A CA 1
ATOM 2075 C C . SER A 1 250 ? 8.144 11.807 -12.534 1.00 93.69 250 SER A C 1
ATOM 2077 O O . SER A 1 250 ? 8.572 10.737 -12.100 1.00 93.69 250 SER A O 1
ATOM 2079 N N . THR A 1 251 ? 8.060 12.027 -13.846 1.00 91.12 251 THR A N 1
ATOM 2080 C CA . THR A 1 251 ? 8.460 11.023 -14.841 1.00 91.12 251 THR A CA 1
ATOM 2081 C C . THR A 1 251 ? 9.914 10.584 -14.669 1.00 91.12 251 THR A C 1
ATOM 2083 O O . THR A 1 251 ? 10.195 9.394 -14.711 1.00 91.12 251 THR A O 1
ATOM 2086 N N . VAL A 1 252 ? 10.842 11.515 -14.426 1.00 91.88 252 VAL A N 1
ATOM 2087 C CA . VAL A 1 252 ? 12.267 11.180 -14.248 1.00 91.88 252 VAL A CA 1
ATOM 2088 C C . VAL A 1 252 ? 12.523 10.400 -12.954 1.00 91.88 252 VAL A C 1
ATOM 2090 O O . VAL A 1 252 ? 13.391 9.535 -12.935 1.00 91.88 252 VAL A O 1
ATOM 2093 N N . GLU A 1 253 ? 11.742 10.642 -11.896 1.00 95.94 253 GLU A N 1
ATOM 2094 C CA . GLU A 1 253 ? 11.774 9.825 -10.677 1.00 95.94 253 GLU A CA 1
ATOM 2095 C C . GLU A 1 253 ? 11.320 8.390 -10.965 1.00 95.94 253 GLU A C 1
ATOM 2097 O O . GLU A 1 253 ? 12.011 7.440 -10.597 1.00 95.94 253 GLU A O 1
ATOM 2102 N N . LEU A 1 254 ? 10.196 8.230 -11.672 1.00 94.94 254 LEU A N 1
ATOM 2103 C CA . LEU A 1 254 ? 9.680 6.921 -12.076 1.00 94.94 254 LEU A CA 1
ATOM 2104 C C . LEU A 1 254 ? 10.667 6.162 -12.967 1.00 94.94 254 LEU A C 1
ATOM 2106 O O . LEU A 1 254 ? 10.820 4.955 -12.806 1.00 94.94 254 LEU A O 1
ATOM 2110 N N . GLU A 1 255 ? 11.368 6.848 -13.872 1.00 92.31 255 GLU A N 1
ATOM 2111 C CA . GLU A 1 255 ? 12.416 6.232 -14.689 1.00 92.31 255 GLU A CA 1
ATOM 2112 C C . GLU A 1 255 ? 13.598 5.747 -13.837 1.00 92.31 255 GLU A C 1
ATOM 2114 O O . GLU A 1 255 ? 14.071 4.628 -14.034 1.00 92.31 255 GLU A O 1
ATOM 2119 N N . ILE A 1 256 ? 14.054 6.528 -12.852 1.00 93.81 256 ILE A N 1
ATOM 2120 C CA . ILE A 1 256 ? 15.106 6.074 -11.932 1.00 93.81 256 ILE A CA 1
ATOM 2121 C C . ILE A 1 256 ? 14.628 4.860 -11.124 1.00 93.81 256 ILE A C 1
ATOM 2123 O O . ILE A 1 256 ? 15.331 3.851 -11.099 1.00 93.81 256 ILE A O 1
ATOM 2127 N N . ILE A 1 257 ? 13.419 4.904 -10.548 1.00 95.94 257 ILE A N 1
ATOM 2128 C CA . ILE A 1 257 ? 12.828 3.776 -9.802 1.00 95.94 257 ILE A CA 1
ATOM 2129 C C . ILE A 1 257 ? 12.705 2.531 -10.688 1.00 95.94 257 ILE A C 1
ATOM 2131 O O . ILE A 1 257 ? 13.035 1.426 -10.245 1.00 95.94 257 ILE A O 1
ATOM 2135 N N . PHE A 1 258 ? 12.281 2.706 -11.943 1.00 93.69 258 PHE A N 1
ATOM 2136 C CA . PHE A 1 258 ? 12.208 1.637 -12.931 1.00 93.69 258 PHE A CA 1
ATOM 2137 C C . PHE A 1 258 ? 13.556 0.926 -13.058 1.00 93.69 258 PHE A C 1
ATOM 2139 O O . PHE A 1 258 ? 13.596 -0.293 -12.921 1.00 93.69 258 PHE A O 1
ATOM 2146 N N . TYR A 1 259 ? 14.666 1.648 -13.219 1.00 90.38 259 TYR A N 1
ATOM 2147 C CA . TYR A 1 259 ? 15.997 1.033 -13.286 1.00 90.38 259 TYR A CA 1
ATOM 2148 C C . TYR A 1 259 ? 16.477 0.458 -11.950 1.00 90.38 259 TYR A C 1
ATOM 2150 O O . TYR A 1 259 ? 17.131 -0.586 -11.920 1.00 90.38 259 TYR A O 1
ATOM 2158 N N . SER A 1 260 ? 16.101 1.070 -10.831 1.00 93.25 260 SER A N 1
ATOM 2159 C CA . SER A 1 260 ? 16.455 0.573 -9.503 1.00 93.25 260 SER A CA 1
ATOM 2160 C C . SER A 1 260 ? 15.884 -0.809 -9.196 1.00 93.25 260 SER A C 1
ATOM 2162 O O . SER A 1 260 ? 16.558 -1.618 -8.551 1.00 93.25 260 SER A O 1
ATOM 2164 N N . GLY A 1 261 ? 14.672 -1.128 -9.661 1.00 92.31 261 GLY A N 1
ATOM 2165 C CA . GLY A 1 261 ? 14.068 -2.438 -9.387 1.00 92.31 261 GLY A CA 1
ATOM 2166 C C . GLY A 1 261 ? 14.793 -3.611 -10.057 1.00 92.31 261 GLY A C 1
ATOM 2167 O O . GLY A 1 261 ? 14.681 -4.739 -9.587 1.00 92.31 261 GLY A O 1
ATOM 2168 N N . PHE A 1 262 ? 15.638 -3.374 -11.064 1.00 88.06 262 PHE A N 1
ATOM 2169 C CA . PHE A 1 262 ? 16.469 -4.432 -11.658 1.00 88.06 262 PHE A CA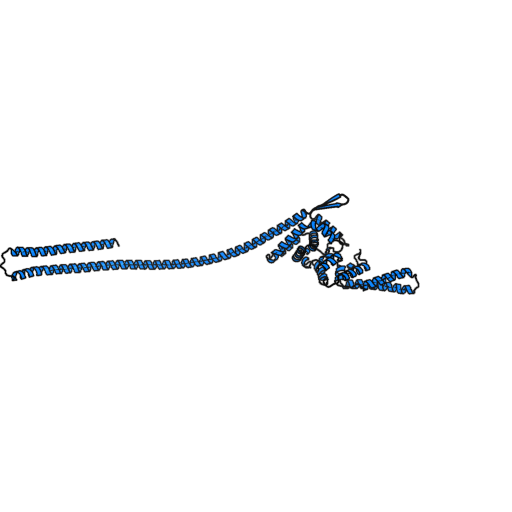 1
ATOM 2170 C C . PHE A 1 262 ? 17.507 -4.992 -10.677 1.00 88.06 262 PHE A C 1
ATOM 2172 O O . PHE A 1 262 ? 17.925 -6.139 -10.817 1.00 88.06 262 PHE A O 1
ATOM 2179 N N . TYR A 1 263 ? 17.916 -4.194 -9.688 1.00 86.38 263 TYR A N 1
ATOM 2180 C CA . TYR A 1 263 ? 18.946 -4.554 -8.709 1.00 86.38 263 TYR A CA 1
ATOM 2181 C C . TYR A 1 263 ? 18.365 -4.910 -7.344 1.00 86.38 263 TYR A C 1
ATOM 2183 O O . TYR A 1 263 ? 19.039 -5.517 -6.515 1.00 86.38 263 TYR A O 1
ATOM 2191 N N . ASN A 1 264 ? 17.111 -4.536 -7.092 1.00 89.25 264 ASN A N 1
ATOM 2192 C CA . ASN A 1 264 ? 16.455 -4.754 -5.816 1.00 89.25 264 ASN A CA 1
ATOM 2193 C C . ASN A 1 264 ? 15.137 -5.502 -6.030 1.00 89.25 264 ASN A C 1
ATOM 2195 O O . ASN A 1 264 ? 14.113 -4.913 -6.369 1.00 89.25 264 ASN A O 1
ATOM 2199 N N . SER A 1 265 ? 15.159 -6.813 -5.782 1.00 91.31 265 SER A N 1
ATOM 2200 C CA . SER A 1 265 ? 13.999 -7.696 -5.956 1.00 91.31 265 SER A CA 1
ATOM 2201 C C . SER A 1 265 ? 12.809 -7.310 -5.074 1.00 91.31 265 SER A C 1
ATOM 2203 O O . SER A 1 265 ? 11.661 -7.443 -5.498 1.00 91.31 265 SER A O 1
ATOM 2205 N N . LYS A 1 266 ? 13.062 -6.786 -3.866 1.00 94.31 266 LYS A N 1
ATOM 2206 C CA . LYS A 1 266 ? 12.007 -6.292 -2.972 1.00 94.31 266 LYS A CA 1
ATOM 2207 C C . LYS A 1 266 ? 11.365 -5.027 -3.538 1.00 94.31 266 LYS A C 1
ATOM 2209 O O . LYS A 1 266 ? 10.143 -4.939 -3.571 1.00 94.31 266 LYS A O 1
ATOM 2214 N N . LEU A 1 267 ? 12.177 -4.086 -4.023 1.00 96.25 267 LEU A N 1
ATOM 2215 C CA . LEU A 1 267 ? 11.687 -2.882 -4.697 1.00 96.25 267 LEU A CA 1
ATOM 2216 C C . LEU A 1 267 ? 10.868 -3.243 -5.937 1.00 96.25 267 LEU A C 1
ATOM 2218 O O . LEU A 1 267 ? 9.752 -2.759 -6.077 1.00 96.25 267 LEU A O 1
ATOM 2222 N N . LYS A 1 268 ? 11.388 -4.133 -6.791 1.00 95.69 268 LYS A N 1
ATOM 2223 C CA . LYS A 1 268 ? 10.686 -4.626 -7.981 1.00 95.69 268 LYS A CA 1
ATOM 2224 C C . LYS A 1 268 ? 9.296 -5.149 -7.640 1.00 95.69 268 LYS A C 1
ATOM 2226 O O . LYS A 1 268 ? 8.315 -4.721 -8.236 1.00 95.69 268 LYS A O 1
ATOM 2231 N N . ARG A 1 269 ? 9.214 -6.041 -6.652 1.00 96.44 269 ARG A N 1
ATOM 2232 C CA . ARG A 1 269 ? 7.943 -6.609 -6.200 1.00 96.44 269 ARG A CA 1
ATOM 2233 C C . ARG A 1 269 ? 6.973 -5.527 -5.721 1.00 96.44 269 ARG A C 1
ATOM 2235 O O . ARG A 1 269 ? 5.800 -5.565 -6.066 1.00 96.44 269 ARG A O 1
ATOM 2242 N N . ASN A 1 270 ? 7.460 -4.557 -4.953 1.00 96.62 270 ASN A N 1
ATOM 2243 C CA . ASN A 1 270 ? 6.626 -3.471 -4.446 1.00 96.62 270 ASN A CA 1
ATOM 2244 C C . ASN A 1 270 ? 6.123 -2.554 -5.572 1.00 96.62 270 ASN A C 1
ATOM 2246 O O . ASN A 1 270 ? 4.967 -2.140 -5.551 1.00 96.62 270 ASN A O 1
ATOM 2250 N N . VAL A 1 271 ? 6.960 -2.287 -6.578 1.00 97.38 271 VAL A N 1
ATOM 2251 C CA . VAL A 1 271 ? 6.581 -1.559 -7.799 1.00 97.38 271 VAL A CA 1
ATOM 2252 C C . VAL A 1 271 ? 5.480 -2.303 -8.567 1.00 97.38 271 VAL A C 1
ATOM 2254 O O . VAL A 1 271 ? 4.518 -1.679 -9.010 1.00 97.38 271 VAL A O 1
ATOM 2257 N N . GLU A 1 272 ? 5.585 -3.632 -8.681 1.00 96.44 272 GLU A N 1
ATOM 2258 C CA . GLU A 1 272 ? 4.569 -4.486 -9.316 1.00 96.44 272 GLU A CA 1
ATOM 2259 C C . GLU A 1 272 ? 3.239 -4.480 -8.547 1.00 96.44 272 GLU A C 1
ATOM 2261 O O . GLU A 1 272 ? 2.185 -4.293 -9.148 1.00 96.44 272 GLU A O 1
ATOM 2266 N N . GLU A 1 273 ? 3.269 -4.638 -7.219 1.00 95.12 273 GLU A N 1
ATOM 2267 C CA . GLU A 1 273 ? 2.056 -4.716 -6.385 1.00 95.12 273 GLU A CA 1
ATOM 2268 C C . GLU A 1 273 ? 1.312 -3.371 -6.228 1.00 95.12 273 GLU A C 1
ATOM 2270 O O . GLU A 1 273 ? 0.134 -3.362 -5.850 1.00 95.12 273 GLU A O 1
ATOM 2275 N N . THR A 1 274 ? 1.984 -2.250 -6.514 1.00 94.50 274 THR A N 1
ATOM 2276 C CA . THR A 1 274 ? 1.427 -0.883 -6.431 1.00 94.50 274 THR A CA 1
ATOM 2277 C C . THR A 1 274 ? 1.114 -0.258 -7.791 1.00 94.50 274 THR A C 1
ATOM 2279 O O . THR A 1 274 ? 0.601 0.862 -7.841 1.00 94.50 274 THR A O 1
ATOM 2282 N N . SER A 1 275 ? 1.416 -0.947 -8.898 1.00 95.31 275 SER A N 1
ATOM 2283 C CA . SER A 1 275 ? 1.270 -0.410 -10.259 1.00 95.31 275 SER A CA 1
ATOM 2284 C C . SER A 1 275 ? 1.941 0.961 -10.436 1.00 95.31 275 SER A C 1
ATOM 2286 O O . SER A 1 275 ? 1.387 1.868 -11.058 1.00 95.31 275 SER A O 1
ATOM 2288 N N . LEU A 1 276 ? 3.123 1.146 -9.835 1.00 96.00 276 LEU A N 1
ATOM 2289 C CA . LEU A 1 276 ? 3.760 2.463 -9.720 1.00 96.00 276 LEU A CA 1
ATOM 2290 C C . LEU A 1 276 ? 4.108 3.091 -11.081 1.00 96.00 276 LEU A C 1
ATOM 2292 O O . LEU A 1 276 ? 4.120 4.310 -11.222 1.00 96.00 276 LEU A O 1
ATOM 2296 N N . LEU A 1 277 ? 4.396 2.264 -12.087 1.00 95.00 277 LEU A N 1
ATOM 2297 C CA . LEU A 1 277 ? 4.888 2.692 -13.398 1.00 95.00 277 LEU A CA 1
ATOM 2298 C C . LEU A 1 277 ? 3.764 3.021 -14.387 1.00 95.00 277 LEU A C 1
ATOM 2300 O O . LEU A 1 277 ? 4.043 3.306 -15.549 1.00 95.00 277 LEU A O 1
ATOM 2304 N N . GLU A 1 278 ? 2.506 3.005 -13.946 1.00 92.69 278 GLU A N 1
ATOM 2305 C CA . GLU A 1 278 ? 1.321 3.269 -14.772 1.00 92.69 278 GLU A CA 1
ATOM 2306 C C . GLU A 1 278 ? 1.392 4.602 -15.537 1.00 92.69 278 GLU A C 1
ATOM 2308 O O . GLU A 1 278 ? 0.955 4.690 -16.687 1.00 92.69 278 GLU A O 1
ATOM 2313 N N . ALA A 1 279 ? 2.004 5.624 -14.933 1.00 88.44 279 ALA A N 1
ATOM 2314 C CA . ALA A 1 279 ? 2.157 6.948 -15.532 1.00 88.44 279 ALA A CA 1
ATOM 2315 C C . ALA A 1 279 ? 3.324 7.064 -16.534 1.00 88.44 279 ALA A C 1
ATOM 2317 O O . ALA A 1 279 ? 3.423 8.070 -17.240 1.00 88.44 279 ALA A O 1
ATOM 2318 N N . LEU A 1 280 ? 4.224 6.075 -16.614 1.00 88.62 280 LEU A N 1
ATOM 2319 C CA . LEU A 1 280 ? 5.269 6.078 -17.637 1.00 88.62 280 LEU A CA 1
ATOM 2320 C C . LEU A 1 280 ? 4.639 5.797 -19.001 1.00 88.62 280 LEU A C 1
ATOM 2322 O O . LEU A 1 280 ? 3.875 4.849 -19.138 1.00 88.62 280 LEU A O 1
ATOM 2326 N N . SER A 1 281 ? 4.993 6.568 -20.029 1.00 81.44 281 SER A N 1
ATOM 2327 C CA . SER A 1 281 ? 4.646 6.207 -21.409 1.00 81.44 281 SER A CA 1
ATOM 2328 C C . SER A 1 281 ? 5.795 5.421 -22.050 1.00 81.44 281 SER A C 1
ATOM 2330 O O . SER A 1 281 ? 6.950 5.850 -21.957 1.00 81.44 281 SER A O 1
ATOM 2332 N N . PRO A 1 282 ? 5.523 4.320 -22.770 1.00 72.69 282 PRO A N 1
ATOM 2333 C CA . PRO A 1 282 ? 6.513 3.652 -23.615 1.00 72.69 282 PRO A CA 1
ATOM 2334 C C . PRO A 1 282 ? 7.094 4.548 -24.726 1.00 72.69 282 PRO A C 1
ATOM 2336 O O . PRO A 1 282 ? 8.138 4.212 -25.286 1.00 72.69 282 PRO A O 1
ATOM 2339 N N . ASN A 1 283 ? 6.452 5.679 -25.043 1.00 64.56 283 ASN A N 1
ATOM 2340 C CA . ASN A 1 283 ? 6.805 6.590 -26.137 1.00 64.56 283 ASN A CA 1
ATOM 2341 C C . ASN A 1 283 ? 7.510 7.883 -25.676 1.00 64.56 283 ASN A C 1
ATOM 2343 O O . ASN A 1 283 ? 7.666 8.822 -26.456 1.00 64.56 283 ASN A O 1
ATOM 2347 N N . LEU A 1 284 ? 7.939 7.964 -24.415 1.00 56.88 284 LEU A N 1
ATOM 2348 C CA . LEU A 1 284 ? 8.448 9.202 -23.821 1.00 56.88 284 LEU A CA 1
ATOM 2349 C C . LEU A 1 284 ? 9.899 9.500 -24.270 1.00 56.88 284 LEU A C 1
ATOM 2351 O O . LEU A 1 284 ? 10.861 8.946 -23.734 1.00 56.88 284 LEU A O 1
ATOM 2355 N N . GLY A 1 285 ? 10.077 10.388 -25.260 1.00 48.72 285 GLY A N 1
ATOM 2356 C CA . GLY A 1 285 ? 11.406 10.842 -25.693 1.00 48.72 285 GLY A CA 1
ATOM 2357 C C . GLY A 1 285 ? 11.419 11.867 -26.832 1.00 48.72 285 GLY A C 1
ATOM 2358 O O . GLY A 1 285 ? 10.856 11.648 -27.896 1.00 48.72 285 GLY A O 1
ATOM 2359 N N . PHE A 1 286 ? 12.099 12.990 -26.593 1.00 42.97 286 PHE A N 1
ATOM 2360 C CA . PHE A 1 286 ? 12.336 14.095 -27.522 1.00 42.97 286 PHE A CA 1
ATOM 2361 C C . PHE A 1 286 ? 13.012 13.654 -28.840 1.00 42.97 286 PHE A C 1
ATOM 2363 O O . PHE A 1 286 ? 14.073 13.037 -28.812 1.00 42.97 286 PHE A O 1
ATOM 2370 N N . LYS A 1 287 ? 12.443 14.128 -29.960 1.00 42.44 287 LYS A N 1
ATOM 2371 C CA . LYS A 1 287 ? 12.892 14.031 -31.366 1.00 42.44 287 LYS A CA 1
ATOM 2372 C C . LYS A 1 287 ? 12.923 12.628 -31.995 1.00 42.44 287 LYS A C 1
ATOM 2374 O O . LYS A 1 287 ? 13.390 11.652 -31.422 1.00 42.44 287 LYS A O 1
ATOM 2379 N N . GLU A 1 288 ? 12.475 12.618 -33.250 1.00 42.25 288 GLU A N 1
ATOM 2380 C CA . GLU A 1 288 ? 12.103 11.509 -34.147 1.00 42.25 288 GLU A CA 1
ATOM 2381 C C . GLU A 1 288 ? 13.120 10.363 -34.335 1.00 42.25 288 GLU A C 1
ATOM 2383 O O . GLU A 1 288 ? 12.769 9.370 -34.958 1.00 42.25 288 GLU A O 1
ATOM 2388 N N . ASN A 1 289 ? 14.324 10.419 -33.751 1.00 42.19 289 ASN A N 1
ATOM 2389 C CA . ASN A 1 289 ? 15.386 9.429 -33.992 1.00 42.19 289 ASN A CA 1
ATOM 2390 C C . ASN A 1 289 ? 15.850 8.618 -32.763 1.00 42.19 289 ASN A C 1
ATOM 2392 O O . ASN A 1 289 ? 16.729 7.776 -32.912 1.00 42.19 289 ASN A O 1
ATOM 2396 N N . ASN A 1 290 ? 15.257 8.790 -31.572 1.00 43.38 290 ASN A N 1
ATOM 2397 C CA . ASN A 1 290 ? 15.603 7.989 -30.384 1.00 43.38 290 ASN A CA 1
ATOM 2398 C C . ASN A 1 290 ? 14.408 7.151 -29.892 1.00 43.38 290 ASN A C 1
ATOM 2400 O O . ASN A 1 290 ? 13.652 7.544 -29.003 1.00 43.38 290 ASN A O 1
ATOM 2404 N N . LYS A 1 291 ? 14.236 5.965 -30.492 1.00 52.91 291 LYS A N 1
ATOM 2405 C CA . LYS A 1 291 ? 13.155 5.009 -30.197 1.00 52.91 291 LYS A CA 1
ATOM 2406 C C . LYS A 1 291 ? 13.219 4.425 -28.769 1.00 52.91 291 LYS A C 1
ATOM 2408 O O . LYS A 1 291 ? 14.164 3.722 -28.421 1.00 52.91 291 LYS A O 1
ATOM 2413 N N . LYS A 1 292 ? 12.142 4.670 -28.009 1.00 66.06 292 LYS A N 1
ATOM 2414 C CA . LYS A 1 292 ? 11.566 3.915 -26.869 1.00 66.06 292 LYS A CA 1
ATOM 2415 C C . LYS A 1 292 ? 12.555 3.206 -25.917 1.00 66.06 292 LYS A C 1
ATOM 2417 O O . LYS A 1 292 ? 12.685 1.983 -25.901 1.00 66.06 292 LYS A O 1
ATOM 2422 N N . TYR A 1 293 ? 13.203 3.991 -25.056 1.00 72.19 293 TYR A N 1
ATOM 2423 C CA . TYR A 1 293 ? 14.169 3.528 -24.045 1.00 72.19 293 TYR A CA 1
ATOM 2424 C C . TYR A 1 293 ? 13.568 2.579 -22.983 1.00 72.19 293 TYR A C 1
ATOM 2426 O O . TYR A 1 293 ? 14.191 1.597 -22.576 1.00 72.19 293 TYR A O 1
ATOM 2434 N N . LEU A 1 294 ? 12.322 2.828 -22.568 1.00 82.88 294 LEU A N 1
ATOM 2435 C CA . LEU A 1 294 ? 11.641 2.026 -21.546 1.00 82.88 294 LEU A CA 1
ATOM 2436 C C . LEU A 1 294 ? 11.189 0.663 -22.083 1.00 82.88 294 LEU A C 1
ATOM 2438 O O . LEU A 1 294 ? 11.399 -0.358 -21.430 1.00 82.88 294 LEU A O 1
ATOM 2442 N N . THR A 1 295 ? 10.645 0.605 -23.305 1.00 84.88 295 THR A N 1
ATOM 2443 C CA . THR A 1 295 ? 10.180 -0.662 -23.907 1.00 84.88 295 THR A CA 1
ATOM 2444 C C . THR A 1 295 ? 11.314 -1.655 -24.135 1.00 84.88 295 THR A C 1
ATOM 2446 O O . THR A 1 295 ? 11.073 -2.859 -24.193 1.00 84.88 295 THR A O 1
ATOM 2449 N N . LYS A 1 296 ? 12.560 -1.173 -24.214 1.00 85.31 296 LYS A N 1
ATOM 2450 C CA . LYS A 1 296 ? 13.748 -2.026 -24.317 1.00 85.31 296 LYS A CA 1
ATOM 2451 C C . LYS A 1 296 ? 14.002 -2.878 -23.081 1.00 85.31 296 LYS A C 1
ATOM 2453 O O . LYS A 1 296 ? 14.786 -3.814 -23.166 1.00 85.31 296 LYS A O 1
ATOM 2458 N N . ASN A 1 297 ? 13.400 -2.530 -21.943 1.00 86.56 297 ASN A N 1
ATOM 2459 C CA . ASN A 1 297 ? 13.666 -3.154 -20.649 1.00 86.56 297 ASN A CA 1
ATOM 2460 C C . ASN A 1 297 ? 12.385 -3.441 -19.837 1.00 86.56 297 ASN A C 1
ATOM 2462 O O . ASN A 1 297 ? 12.469 -4.004 -18.752 1.00 86.56 297 ASN A O 1
ATOM 2466 N N . ALA A 1 298 ? 11.197 -3.059 -20.316 1.00 90.50 298 ALA A N 1
ATOM 2467 C CA . ALA A 1 298 ? 9.954 -3.175 -19.547 1.00 90.50 298 ALA A CA 1
ATOM 2468 C C . ALA A 1 298 ? 9.570 -4.623 -19.206 1.00 90.50 298 ALA A C 1
ATOM 2470 O O . ALA A 1 298 ? 9.066 -4.870 -18.115 1.00 90.50 298 ALA A O 1
ATOM 2471 N N . PHE A 1 299 ? 9.900 -5.577 -20.079 1.00 89.50 299 PHE A N 1
ATOM 2472 C CA . PHE A 1 299 ? 9.689 -7.016 -19.881 1.00 89.50 299 PHE A CA 1
ATOM 2473 C C . PHE A 1 299 ? 10.360 -7.619 -18.635 1.00 89.50 299 PHE A C 1
ATOM 2475 O O . PHE A 1 299 ? 10.063 -8.749 -18.257 1.00 89.50 299 PHE A O 1
ATOM 2482 N N . PHE A 1 300 ? 11.257 -6.886 -17.969 1.00 89.06 300 PHE A N 1
ATOM 2483 C CA . PHE A 1 300 ? 11.788 -7.307 -16.675 1.00 89.06 300 PHE A CA 1
ATOM 2484 C C . PHE A 1 300 ? 10.754 -7.246 -15.558 1.00 89.06 300 PHE A C 1
ATOM 2486 O O . PHE A 1 300 ? 10.906 -7.962 -14.572 1.00 89.06 300 PHE A O 1
ATOM 2493 N N . TYR A 1 301 ? 9.739 -6.400 -15.684 1.00 92.50 301 TYR A N 1
ATOM 2494 C CA . TYR A 1 301 ? 8.628 -6.303 -14.750 1.00 92.50 301 TYR A CA 1
ATOM 2495 C C . TYR A 1 301 ? 7.445 -7.114 -15.253 1.00 92.50 301 TYR A C 1
ATOM 2497 O O . TYR A 1 301 ? 7.281 -7.323 -16.456 1.00 92.50 301 TYR A O 1
ATOM 2505 N N . LYS A 1 302 ? 6.578 -7.519 -14.330 1.00 93.25 302 LYS A N 1
ATOM 2506 C CA . LYS A 1 302 ? 5.256 -8.003 -14.716 1.00 93.25 302 LYS A CA 1
ATOM 2507 C C . LYS A 1 302 ? 4.360 -6.852 -15.180 1.00 93.25 302 LYS A C 1
ATOM 2509 O O . LYS A 1 302 ? 4.541 -5.703 -14.764 1.00 93.25 302 LYS A O 1
ATOM 2514 N N . ARG A 1 303 ? 3.350 -7.176 -15.993 1.00 94.19 303 ARG A N 1
ATOM 2515 C CA . ARG A 1 303 ? 2.392 -6.200 -16.542 1.00 94.19 303 ARG A CA 1
ATOM 2516 C C . ARG A 1 303 ? 1.695 -5.364 -15.462 1.00 94.19 303 ARG A C 1
ATOM 2518 O O . ARG A 1 303 ? 1.387 -4.202 -15.701 1.00 94.19 303 ARG A O 1
ATOM 2525 N N . GLU A 1 304 ? 1.501 -5.914 -14.262 1.00 94.94 304 GLU A N 1
ATOM 2526 C CA . GLU A 1 304 ? 0.852 -5.250 -13.127 1.00 94.94 304 GLU A CA 1
ATOM 2527 C C . GLU A 1 304 ? 1.586 -3.982 -12.678 1.00 94.94 304 GLU A C 1
ATOM 2529 O O . GLU A 1 304 ? 0.933 -3.041 -12.226 1.00 94.94 304 GLU A O 1
ATOM 2534 N N . ALA A 1 305 ? 2.910 -3.902 -12.870 1.00 95.81 305 ALA A N 1
ATOM 2535 C CA . ALA A 1 305 ? 3.688 -2.703 -12.557 1.00 95.81 305 ALA A CA 1
ATOM 2536 C C . ALA A 1 305 ? 3.221 -1.466 -13.339 1.00 95.81 305 ALA A C 1
ATOM 2538 O O . ALA A 1 305 ? 3.403 -0.345 -12.866 1.00 95.81 305 ALA A O 1
ATOM 2539 N N . PHE A 1 306 ? 2.607 -1.667 -14.507 1.00 94.56 306 PHE A N 1
ATOM 2540 C CA . PHE A 1 306 ? 2.181 -0.615 -15.431 1.00 94.56 306 PHE A CA 1
ATOM 2541 C C . PHE A 1 306 ? 0.670 -0.337 -15.391 1.00 94.56 306 PHE A C 1
ATOM 2543 O O . PHE A 1 306 ? 0.169 0.462 -16.184 1.00 94.56 306 PHE A O 1
ATOM 2550 N N . GLY A 1 307 ? -0.062 -0.965 -14.465 1.00 91.25 307 GLY A N 1
ATOM 2551 C CA . GLY A 1 307 ? -1.484 -0.698 -14.246 1.00 91.25 307 GLY A CA 1
ATOM 2552 C C . GLY A 1 307 ? -2.339 -0.904 -15.501 1.00 91.25 307 GLY A C 1
ATOM 2553 O O . GLY A 1 307 ? -2.197 -1.901 -16.209 1.00 91.25 307 GLY A O 1
ATOM 2554 N N . PHE A 1 308 ? -3.246 0.039 -15.772 1.00 89.56 308 PHE A N 1
ATOM 2555 C CA . PHE A 1 308 ? -4.190 -0.035 -16.897 1.00 89.56 308 PHE A CA 1
ATOM 2556 C C . PHE A 1 308 ? -3.787 0.841 -18.092 1.00 89.56 308 PHE A C 1
ATOM 2558 O O . PHE A 1 308 ? -4.625 1.180 -18.929 1.00 89.56 308 PHE A O 1
ATOM 2565 N N . ASN A 1 309 ? -2.511 1.217 -18.190 1.00 88.81 309 ASN A N 1
ATOM 2566 C CA . ASN A 1 309 ? -2.008 2.023 -19.296 1.00 88.81 309 ASN A CA 1
ATOM 2567 C C . ASN A 1 309 ? -2.121 1.261 -20.629 1.00 88.81 309 ASN A C 1
ATOM 2569 O O . ASN A 1 309 ? -1.477 0.229 -20.821 1.00 88.81 309 ASN A O 1
ATOM 2573 N N . SER A 1 310 ? -2.916 1.784 -21.566 1.00 87.56 310 SER A N 1
ATOM 2574 C CA . SER A 1 310 ? -3.234 1.104 -22.828 1.00 87.56 310 SER A CA 1
ATOM 2575 C C . SER A 1 310 ? -2.010 0.810 -23.693 1.00 87.56 310 SER A C 1
AT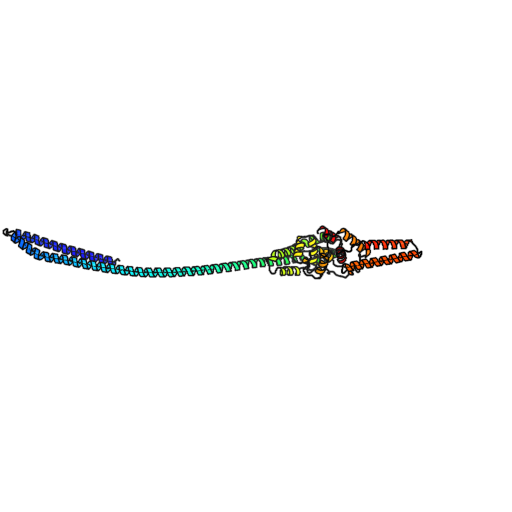OM 2577 O O . SER A 1 310 ? -1.970 -0.230 -24.344 1.00 87.56 310 SER A O 1
ATOM 2579 N N . GLU A 1 311 ? -1.002 1.688 -23.685 1.00 86.00 311 GLU A N 1
ATOM 2580 C CA . GLU A 1 311 ? 0.216 1.482 -24.475 1.00 86.00 311 GLU A CA 1
ATOM 2581 C C . GLU A 1 311 ? 1.063 0.333 -23.895 1.00 86.00 311 GLU A C 1
ATOM 2583 O O . GLU A 1 311 ? 1.653 -0.453 -24.639 1.00 86.00 311 GLU A O 1
ATOM 2588 N N . TRP A 1 312 ? 1.097 0.193 -22.565 1.00 91.06 312 TRP A N 1
ATOM 2589 C CA . TRP A 1 312 ? 1.764 -0.939 -21.916 1.00 91.06 312 TRP A CA 1
ATOM 2590 C C . TRP A 1 312 ? 0.977 -2.239 -22.055 1.00 91.06 312 TRP A C 1
ATOM 2592 O O . TRP A 1 312 ? 1.590 -3.291 -22.219 1.00 91.06 312 TRP A O 1
ATOM 2602 N N . LEU A 1 313 ? -0.358 -2.189 -22.046 1.00 90.44 313 LEU A N 1
ATOM 2603 C CA . LEU A 1 313 ? -1.182 -3.373 -22.299 1.00 90.44 313 LEU A CA 1
ATOM 2604 C C . LEU A 1 313 ? -0.870 -3.976 -23.676 1.00 90.44 313 LEU A C 1
ATOM 2606 O O . LEU A 1 313 ? -0.663 -5.181 -23.761 1.00 90.44 313 LEU A O 1
ATOM 2610 N N . GLU A 1 314 ? -0.724 -3.153 -24.720 1.00 88.00 314 GLU A N 1
ATOM 2611 C CA . GLU A 1 314 ? -0.316 -3.632 -26.049 1.00 88.00 314 GLU A CA 1
ATOM 2612 C C . GLU A 1 314 ? 1.074 -4.293 -26.024 1.00 88.00 314 GLU A C 1
ATOM 2614 O O . GLU A 1 314 ? 1.265 -5.375 -26.584 1.00 88.00 314 GLU A O 1
ATOM 2619 N N . TYR A 1 315 ? 2.042 -3.671 -25.342 1.00 90.44 315 TYR A N 1
ATOM 2620 C CA . TYR A 1 315 ? 3.389 -4.226 -25.176 1.00 90.44 315 TYR A CA 1
ATOM 2621 C C . TYR A 1 315 ? 3.359 -5.611 -24.518 1.00 90.44 315 TYR A C 1
ATOM 2623 O O . TYR A 1 315 ? 3.952 -6.563 -25.038 1.00 90.44 315 TYR A O 1
ATOM 2631 N N . PHE A 1 316 ? 2.653 -5.736 -23.390 1.00 92.69 316 PHE A N 1
ATOM 2632 C CA . PHE A 1 316 ? 2.582 -6.986 -22.639 1.00 92.69 316 PHE A CA 1
ATOM 2633 C C . PHE A 1 316 ? 1.725 -8.044 -23.335 1.00 92.69 316 PHE A C 1
ATOM 2635 O O . PHE A 1 316 ? 2.075 -9.212 -23.281 1.00 92.69 316 PHE A O 1
ATOM 2642 N N . ASP A 1 317 ? 0.698 -7.673 -24.098 1.00 92.00 317 ASP A N 1
ATOM 2643 C CA . ASP A 1 317 ? -0.084 -8.634 -24.887 1.00 92.00 317 ASP A CA 1
ATOM 2644 C C . ASP A 1 317 ? 0.734 -9.279 -26.025 1.00 92.00 317 ASP A C 1
ATOM 2646 O O . ASP A 1 317 ? 0.397 -10.371 -26.501 1.00 92.00 317 ASP A O 1
ATOM 2650 N N . ILE A 1 318 ? 1.803 -8.620 -26.489 1.00 90.62 318 ILE A N 1
ATOM 2651 C CA . ILE A 1 318 ? 2.795 -9.223 -27.390 1.00 90.62 318 ILE A CA 1
ATOM 2652 C C . ILE A 1 318 ? 3.784 -10.076 -26.589 1.00 90.62 318 ILE A C 1
ATOM 2654 O O . ILE A 1 318 ? 4.055 -11.214 -26.978 1.00 90.62 318 ILE A O 1
ATOM 2658 N N . PHE A 1 319 ? 4.311 -9.545 -25.483 1.00 91.38 319 PHE A N 1
ATOM 2659 C CA . PHE A 1 319 ? 5.279 -10.245 -24.636 1.00 91.38 319 PHE A CA 1
ATOM 2660 C C . PHE A 1 319 ? 4.727 -11.562 -24.072 1.00 91.38 319 PHE A C 1
ATOM 2662 O O . PHE A 1 319 ? 5.378 -12.591 -24.201 1.00 91.38 319 PHE A O 1
ATOM 2669 N N . ASP A 1 320 ? 3.498 -11.565 -23.557 1.00 90.88 320 ASP A N 1
ATOM 2670 C CA . ASP A 1 320 ? 2.826 -12.725 -22.952 1.00 90.88 320 ASP A CA 1
ATOM 2671 C C . ASP A 1 320 ? 2.579 -13.861 -23.971 1.00 90.88 320 ASP A C 1
ATOM 2673 O O . ASP A 1 320 ? 2.316 -15.004 -23.599 1.00 90.88 320 ASP A O 1
ATOM 2677 N N . LYS A 1 321 ? 2.659 -13.570 -25.280 1.00 90.56 321 LYS A N 1
ATOM 2678 C CA . LYS A 1 321 ? 2.575 -14.569 -26.364 1.00 90.56 321 LYS A CA 1
ATOM 2679 C C . LYS A 1 321 ? 3.927 -15.178 -26.736 1.00 90.56 321 LYS A C 1
ATOM 2681 O O . LYS A 1 321 ? 3.935 -16.099 -27.564 1.00 90.56 321 LYS A O 1
ATOM 2686 N N . CYS A 1 322 ? 5.019 -14.624 -26.216 1.00 89.31 322 CYS A N 1
ATOM 2687 C CA . CYS A 1 322 ? 6.382 -15.101 -26.402 1.00 89.31 322 CYS A CA 1
ATOM 2688 C C . CYS A 1 322 ? 6.711 -16.143 -25.333 1.00 89.31 322 CYS A C 1
ATOM 2690 O O . CYS A 1 322 ? 6.321 -16.009 -24.177 1.00 89.31 322 CYS A O 1
ATOM 2692 N N . ASP A 1 323 ? 7.473 -17.158 -25.712 1.00 85.12 323 ASP A N 1
ATOM 2693 C CA . ASP A 1 323 ? 7.910 -18.219 -24.820 1.00 85.12 323 ASP A CA 1
ATOM 2694 C C . ASP A 1 323 ? 9.416 -18.116 -24.560 1.00 85.12 323 ASP A C 1
ATOM 2696 O O . ASP A 1 323 ? 10.223 -18.934 -25.008 1.00 85.12 323 ASP A O 1
ATOM 2700 N N . PHE A 1 324 ? 9.818 -17.062 -23.847 1.00 81.00 324 PHE A N 1
ATOM 2701 C CA . PHE A 1 324 ? 11.226 -16.825 -23.515 1.00 81.00 324 PHE A CA 1
ATOM 2702 C C . PHE A 1 324 ? 11.823 -17.877 -22.562 1.00 81.00 324 PHE A C 1
ATOM 2704 O O . PHE A 1 324 ? 13.043 -17.938 -22.449 1.00 81.00 324 PHE A O 1
ATOM 2711 N N . ILE A 1 325 ? 10.996 -18.697 -21.899 1.00 71.38 325 ILE A N 1
ATOM 2712 C CA . ILE A 1 325 ? 11.444 -19.736 -20.956 1.00 71.38 325 ILE A CA 1
ATOM 2713 C C . ILE A 1 325 ? 11.948 -20.972 -21.710 1.00 71.38 325 ILE A C 1
ATOM 2715 O O . ILE A 1 325 ? 12.976 -21.537 -21.346 1.00 71.38 325 ILE A O 1
ATOM 2719 N N . TYR A 1 326 ? 11.243 -21.391 -22.766 1.00 71.44 326 TYR A N 1
ATOM 2720 C CA . TYR A 1 326 ? 11.613 -22.580 -23.546 1.00 71.44 326 TYR A CA 1
ATOM 2721 C C . TYR A 1 326 ? 12.369 -22.259 -24.844 1.00 71.44 326 TYR A C 1
ATOM 2723 O O . TYR A 1 326 ? 12.814 -23.173 -25.543 1.00 71.44 326 TYR A O 1
ATOM 2731 N N . SER A 1 327 ? 12.531 -20.979 -25.179 1.00 75.88 327 SER A N 1
ATOM 2732 C CA . SER A 1 327 ? 13.274 -20.559 -26.366 1.00 75.88 327 SER A CA 1
ATOM 2733 C C . SER A 1 327 ? 14.788 -20.601 -26.163 1.00 75.88 327 SER A C 1
ATOM 2735 O O . SER A 1 327 ? 15.316 -20.155 -25.148 1.00 75.88 327 SER A O 1
ATOM 2737 N N . ASP A 1 328 ? 15.510 -21.070 -27.183 1.00 80.81 328 ASP A N 1
ATOM 2738 C CA . ASP A 1 328 ? 16.971 -20.997 -27.219 1.00 80.81 328 ASP A CA 1
ATOM 2739 C C . ASP A 1 328 ? 17.414 -19.552 -27.501 1.00 80.81 328 ASP A C 1
ATOM 2741 O O . ASP A 1 328 ? 17.356 -19.064 -28.636 1.00 80.81 328 ASP A O 1
ATOM 2745 N N . PHE A 1 329 ? 17.832 -18.865 -26.438 1.00 82.19 329 PHE A N 1
ATOM 2746 C CA . PHE A 1 329 ? 18.282 -17.477 -26.476 1.00 82.19 329 PHE A CA 1
ATOM 2747 C C . PHE A 1 329 ? 19.417 -17.242 -27.486 1.00 82.19 329 PHE A C 1
ATOM 2749 O O . PHE A 1 329 ? 19.391 -16.235 -28.194 1.00 82.19 329 PHE A O 1
ATOM 2756 N N . GLU A 1 330 ? 20.376 -18.166 -27.608 1.00 84.56 330 GLU A N 1
ATOM 2757 C CA . GLU A 1 330 ? 21.507 -18.010 -28.534 1.00 84.56 330 GLU A CA 1
ATOM 2758 C C . GLU A 1 330 ? 21.030 -18.037 -29.992 1.00 84.56 330 GLU A C 1
ATOM 2760 O O . GLU A 1 330 ? 21.533 -17.287 -30.832 1.00 84.56 330 GLU A O 1
ATOM 2765 N N . ASN A 1 331 ? 19.993 -18.826 -30.295 1.00 87.75 331 ASN A N 1
ATOM 2766 C CA . ASN A 1 331 ? 19.375 -18.825 -31.623 1.00 87.75 331 ASN A CA 1
ATOM 2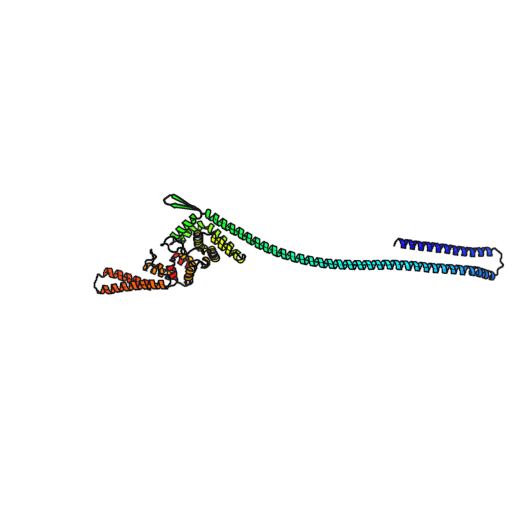767 C C . ASN A 1 331 ? 18.633 -17.516 -31.910 1.00 87.75 331 ASN A C 1
ATOM 2769 O O . ASN A 1 331 ? 18.793 -16.967 -32.999 1.00 87.75 331 ASN A O 1
ATOM 2773 N N . ILE A 1 332 ? 17.866 -16.989 -30.947 1.00 88.44 332 ILE A N 1
ATOM 2774 C CA . ILE A 1 332 ? 17.178 -15.695 -31.106 1.00 88.44 332 ILE A CA 1
ATOM 2775 C C . ILE A 1 332 ? 18.202 -14.588 -31.366 1.00 88.44 332 ILE A C 1
ATOM 2777 O O . ILE A 1 332 ? 18.012 -13.758 -32.255 1.00 88.44 332 ILE A O 1
ATOM 2781 N N . LEU A 1 333 ? 19.302 -14.590 -30.612 1.00 87.94 333 LEU A N 1
ATOM 2782 C CA . LEU A 1 333 ? 20.366 -13.608 -30.748 1.00 87.94 333 LEU A CA 1
ATOM 2783 C C . LEU A 1 333 ? 21.074 -13.733 -32.104 1.00 87.94 333 LEU A C 1
ATOM 2785 O O . LEU A 1 333 ? 21.264 -12.736 -32.802 1.00 87.94 333 LEU A O 1
ATOM 2789 N N . SER A 1 334 ? 21.400 -14.961 -32.514 1.00 90.12 334 SER A N 1
ATOM 2790 C CA . SER A 1 334 ? 21.973 -15.252 -33.829 1.00 90.12 334 SER A CA 1
ATOM 2791 C C . SER A 1 334 ? 21.078 -14.732 -34.954 1.00 90.12 334 SER A C 1
ATOM 2793 O O . SER A 1 334 ? 21.543 -14.010 -35.838 1.00 90.12 334 SER A O 1
ATOM 2795 N N . ASP A 1 335 ? 19.782 -15.031 -34.897 1.00 91.00 335 ASP A N 1
ATOM 2796 C CA . ASP A 1 335 ? 18.816 -14.625 -35.915 1.00 91.00 335 ASP A CA 1
ATOM 2797 C C . ASP A 1 335 ? 18.582 -13.109 -35.924 1.00 91.00 335 ASP A C 1
ATOM 2799 O O . ASP A 1 335 ? 18.505 -12.507 -36.998 1.00 91.00 335 ASP A O 1
ATOM 2803 N N . LYS A 1 336 ? 18.596 -12.459 -34.755 1.00 89.94 336 LYS A N 1
ATOM 2804 C CA . LYS A 1 336 ? 18.596 -10.996 -34.635 1.00 89.94 336 LYS A CA 1
ATOM 2805 C C . LYS A 1 336 ? 19.826 -10.372 -35.301 1.00 89.94 336 LYS A C 1
ATOM 2807 O O . LYS A 1 336 ? 19.685 -9.406 -36.050 1.00 89.94 336 LYS A O 1
ATOM 2812 N N . HIS A 1 337 ? 21.028 -10.898 -35.058 1.00 89.25 337 HIS A N 1
ATOM 2813 C CA . HIS A 1 337 ? 22.256 -10.378 -35.670 1.00 89.25 337 HIS A CA 1
ATOM 2814 C C . HIS A 1 337 ? 22.259 -10.553 -37.189 1.00 89.25 337 HIS A C 1
ATOM 2816 O O . HIS A 1 337 ? 22.600 -9.615 -37.909 1.00 89.25 337 HIS A O 1
ATOM 2822 N N . LYS A 1 338 ? 21.835 -11.723 -37.685 1.00 90.56 338 LYS A N 1
ATOM 2823 C CA . LYS A 1 338 ? 21.648 -11.963 -39.124 1.00 90.56 338 LYS A CA 1
ATOM 2824 C C . LYS A 1 338 ? 20.689 -10.939 -39.729 1.00 90.56 338 LYS A C 1
ATOM 2826 O O . LYS A 1 338 ? 21.028 -10.310 -40.727 1.00 90.56 338 LYS A O 1
ATOM 2831 N N . PHE A 1 339 ? 19.533 -10.733 -39.097 1.00 89.69 339 PHE A N 1
ATOM 2832 C CA . PHE A 1 339 ? 18.538 -9.762 -39.542 1.00 89.69 339 PHE A CA 1
ATOM 2833 C C . PHE A 1 339 ? 19.116 -8.339 -39.583 1.00 89.69 339 PHE A C 1
ATOM 2835 O O . PHE A 1 339 ? 19.109 -7.698 -40.631 1.00 89.69 339 PHE A O 1
ATOM 2842 N N . ASN A 1 340 ? 19.712 -7.865 -38.488 1.00 86.38 340 ASN A N 1
ATOM 2843 C CA . ASN A 1 340 ? 20.299 -6.524 -38.424 1.00 86.38 340 ASN A CA 1
ATOM 2844 C C . ASN A 1 340 ? 21.398 -6.299 -39.474 1.00 86.38 340 ASN A C 1
ATOM 2846 O O . ASN A 1 340 ? 21.476 -5.208 -40.039 1.00 86.38 340 ASN A O 1
ATOM 2850 N N . ASN A 1 341 ? 22.210 -7.324 -39.759 1.00 85.44 341 ASN A N 1
ATOM 2851 C CA . ASN A 1 341 ? 23.237 -7.281 -40.801 1.00 85.44 341 ASN A CA 1
ATOM 2852 C C . ASN A 1 341 ? 22.649 -7.133 -42.207 1.00 85.44 341 ASN A C 1
ATOM 2854 O O . ASN A 1 341 ? 23.154 -6.337 -42.991 1.00 85.44 341 ASN A O 1
ATOM 2858 N N . ILE A 1 342 ? 21.593 -7.880 -42.535 1.00 85.75 342 ILE A N 1
ATOM 2859 C CA . ILE A 1 342 ? 20.991 -7.855 -43.877 1.00 85.75 342 ILE A CA 1
ATOM 2860 C C . ILE A 1 342 ? 20.216 -6.557 -44.128 1.00 85.75 342 ILE A C 1
ATOM 2862 O O . ILE A 1 342 ? 20.264 -5.992 -45.220 1.00 85.75 342 ILE A O 1
ATOM 2866 N N . PHE A 1 343 ? 19.491 -6.080 -43.119 1.00 82.25 343 PHE A N 1
ATOM 2867 C CA . PHE A 1 343 ? 18.635 -4.898 -43.222 1.00 82.25 343 PHE A CA 1
ATOM 2868 C C . PHE A 1 343 ? 19.366 -3.596 -42.831 1.00 82.25 343 PHE A C 1
ATOM 2870 O O . PHE A 1 343 ? 18.753 -2.537 -42.778 1.00 82.25 343 PHE A O 1
ATOM 2877 N N . ASN A 1 344 ? 20.683 -3.647 -42.576 1.00 73.38 344 ASN A N 1
ATOM 2878 C CA . ASN A 1 344 ? 21.520 -2.492 -42.214 1.00 73.38 344 ASN A CA 1
ATOM 2879 C C . ASN A 1 344 ? 20.926 -1.621 -41.089 1.00 73.38 344 ASN A C 1
ATOM 2881 O O . ASN A 1 344 ? 21.012 -0.391 -41.113 1.00 73.38 344 ASN A O 1
ATOM 2885 N N . ILE A 1 345 ? 20.356 -2.252 -40.060 1.00 66.81 345 ILE A N 1
ATOM 2886 C CA . ILE A 1 345 ? 19.585 -1.569 -39.003 1.00 66.81 345 ILE A CA 1
ATOM 2887 C C . ILE A 1 345 ? 20.500 -0.942 -37.930 1.00 66.81 345 ILE A C 1
ATOM 2889 O O . ILE A 1 345 ? 20.198 -0.899 -36.738 1.00 66.81 345 ILE A O 1
ATOM 2893 N N . TYR A 1 346 ? 21.655 -0.436 -38.353 1.00 58.09 346 TYR A N 1
ATOM 2894 C CA . TYR A 1 346 ? 22.656 0.166 -37.477 1.00 58.09 346 TYR A CA 1
ATOM 2895 C C . TYR A 1 346 ? 22.495 1.686 -37.325 1.00 58.09 346 TYR A C 1
ATOM 2897 O O . TYR A 1 346 ? 23.165 2.271 -36.478 1.00 58.09 346 TYR A O 1
ATOM 2905 N N . GLY A 1 347 ? 21.606 2.334 -38.095 1.00 50.28 347 GLY A N 1
ATOM 2906 C CA . GLY A 1 347 ? 21.468 3.798 -38.036 1.00 50.28 347 GLY A CA 1
ATOM 2907 C C . GLY A 1 347 ? 20.194 4.441 -38.595 1.00 50.28 347 GLY A C 1
ATOM 2908 O O . GLY A 1 347 ? 19.933 5.584 -38.236 1.00 50.28 347 GLY A O 1
ATOM 2909 N N . PHE A 1 348 ? 19.382 3.755 -39.412 1.00 44.75 348 PHE A N 1
ATOM 2910 C CA . PHE A 1 348 ? 18.134 4.312 -39.959 1.00 44.75 348 PHE A CA 1
ATOM 2911 C C . PHE A 1 348 ? 16.945 3.391 -39.710 1.00 44.75 348 PHE A C 1
ATOM 2913 O O . PHE A 1 348 ? 17.037 2.169 -39.806 1.00 44.75 348 PHE A O 1
ATOM 2920 N N . ASP A 1 349 ? 15.840 4.007 -39.308 1.00 55.38 349 ASP A N 1
ATOM 2921 C CA . ASP A 1 349 ? 14.812 3.383 -38.486 1.00 55.38 349 ASP A CA 1
ATOM 2922 C C . ASP A 1 349 ? 13.537 2.986 -39.250 1.00 55.38 349 ASP A C 1
ATOM 2924 O O . ASP A 1 349 ? 12.561 2.527 -38.646 1.00 55.38 349 ASP A O 1
ATOM 2928 N N . ASP A 1 350 ? 13.558 3.134 -40.573 1.00 58.72 350 ASP A N 1
ATOM 2929 C CA . ASP A 1 350 ? 12.370 3.054 -41.424 1.00 58.72 350 ASP A CA 1
ATOM 2930 C C . ASP A 1 350 ? 11.923 1.613 -41.705 1.00 58.72 350 ASP A C 1
ATOM 2932 O O . ASP A 1 350 ? 10.729 1.363 -41.850 1.00 58.72 350 ASP A O 1
ATOM 2936 N N . GLU A 1 351 ? 12.838 0.635 -41.743 1.00 62.50 351 GLU A N 1
ATOM 2937 C CA . GLU A 1 351 ? 12.467 -0.761 -42.045 1.00 62.50 351 GLU A CA 1
ATOM 2938 C C . GLU A 1 351 ? 11.848 -1.479 -40.841 1.00 62.50 351 GLU A C 1
ATOM 2940 O O . GLU A 1 351 ? 10.865 -2.197 -41.000 1.00 62.50 351 GLU A O 1
ATOM 2945 N N . ILE A 1 352 ? 12.329 -1.215 -39.618 1.00 65.50 352 ILE A N 1
ATOM 2946 C CA . ILE A 1 352 ? 11.680 -1.726 -38.396 1.00 65.50 352 ILE A CA 1
ATOM 2947 C C . ILE A 1 352 ? 10.308 -1.081 -38.188 1.00 65.50 352 ILE A C 1
ATOM 2949 O O . ILE A 1 352 ? 9.408 -1.724 -37.657 1.00 65.50 352 ILE A O 1
ATOM 2953 N N . ALA A 1 353 ? 10.125 0.178 -38.602 1.00 63.31 353 ALA A N 1
ATOM 2954 C CA . ALA A 1 353 ? 8.844 0.869 -38.463 1.00 63.31 353 ALA A CA 1
ATOM 2955 C C . ALA A 1 353 ? 7.704 0.210 -39.265 1.00 63.31 353 ALA A C 1
ATOM 2957 O O . ALA A 1 353 ? 6.547 0.461 -38.960 1.00 63.31 353 ALA A O 1
ATOM 2958 N N . LYS A 1 354 ? 8.022 -0.645 -40.246 1.00 65.88 354 LYS A N 1
ATOM 2959 C CA . LYS A 1 354 ? 7.046 -1.416 -41.035 1.00 65.88 354 LYS A CA 1
ATOM 2960 C C . LYS A 1 354 ? 6.601 -2.720 -40.354 1.00 65.88 354 LYS A C 1
ATOM 2962 O O . LYS A 1 354 ? 5.767 -3.437 -40.895 1.00 65.88 354 LYS A O 1
ATOM 2967 N N . ILE A 1 355 ? 7.190 -3.072 -39.208 1.00 74.25 355 ILE A N 1
ATOM 2968 C CA . ILE A 1 355 ? 6.968 -4.350 -38.523 1.00 74.25 355 ILE A CA 1
ATOM 2969 C C . ILE A 1 355 ? 5.916 -4.164 -37.420 1.00 74.25 355 ILE A C 1
ATOM 2971 O O . ILE A 1 355 ? 6.239 -4.006 -36.239 1.00 74.25 355 ILE A O 1
ATOM 2975 N N . ASP A 1 356 ? 4.642 -4.196 -37.808 1.00 78.00 356 ASP A N 1
ATOM 2976 C CA . ASP A 1 356 ? 3.528 -4.043 -36.863 1.00 78.00 356 ASP A CA 1
ATOM 2977 C C . ASP A 1 356 ? 3.177 -5.357 -36.156 1.00 78.00 356 ASP A C 1
ATOM 2979 O O . ASP A 1 356 ? 2.938 -5.374 -34.941 1.00 78.00 356 ASP A O 1
ATOM 2983 N N . ASP A 1 357 ? 3.226 -6.468 -36.893 1.00 85.06 357 ASP A N 1
ATOM 2984 C CA . ASP A 1 357 ? 2.988 -7.821 -36.400 1.00 85.06 357 ASP A CA 1
ATOM 2985 C C . ASP A 1 357 ? 3.986 -8.848 -36.979 1.00 85.06 357 ASP A C 1
ATOM 2987 O O . ASP A 1 357 ? 4.855 -8.542 -37.801 1.00 85.06 357 ASP A O 1
ATOM 2991 N N . ILE A 1 358 ? 3.876 -10.101 -36.527 1.00 88.12 358 ILE A N 1
ATOM 2992 C CA . ILE A 1 358 ? 4.756 -11.186 -36.982 1.00 88.12 358 ILE A CA 1
ATOM 2993 C C . ILE A 1 358 ? 4.598 -11.492 -38.480 1.00 88.12 358 ILE A C 1
ATOM 2995 O O . ILE A 1 358 ? 5.541 -11.985 -39.094 1.00 88.12 358 ILE A O 1
ATOM 2999 N N . ASN A 1 359 ? 3.432 -11.225 -39.076 1.00 90.12 359 ASN A N 1
ATOM 3000 C CA . ASN A 1 359 ? 3.217 -11.446 -40.505 1.00 90.12 359 ASN A CA 1
ATOM 3001 C C . ASN A 1 359 ? 3.921 -10.361 -41.318 1.00 90.12 359 ASN A C 1
ATOM 3003 O O . ASN A 1 359 ? 4.626 -10.692 -42.257 1.00 90.12 359 ASN A O 1
ATOM 3007 N N . SER A 1 360 ? 3.873 -9.115 -40.859 1.00 88.38 360 SER A N 1
ATOM 3008 C CA . SER A 1 360 ? 4.604 -7.986 -41.438 1.00 88.38 360 SER A CA 1
ATOM 3009 C C . SER A 1 360 ? 6.119 -8.239 -41.438 1.00 88.38 360 SER A C 1
ATOM 3011 O O . SER A 1 360 ? 6.805 -7.938 -42.411 1.00 88.38 360 SER A O 1
ATOM 3013 N N . LEU A 1 361 ? 6.656 -8.874 -40.383 1.00 88.56 361 LEU A N 1
ATOM 3014 C CA . LEU A 1 361 ? 8.053 -9.336 -40.360 1.00 88.56 361 LEU A CA 1
ATOM 3015 C C . LEU A 1 361 ? 8.325 -10.430 -41.408 1.00 88.56 361 LEU A C 1
ATOM 3017 O O . LEU A 1 361 ? 9.372 -10.410 -42.052 1.00 88.56 361 LEU A O 1
ATOM 3021 N N . ARG A 1 362 ? 7.403 -11.387 -41.588 1.00 90.94 362 ARG A N 1
ATOM 3022 C CA . ARG A 1 362 ? 7.525 -12.412 -42.641 1.00 90.94 362 ARG A CA 1
ATOM 3023 C C . ARG A 1 362 ? 7.505 -11.788 -44.024 1.00 90.94 362 ARG A C 1
ATOM 3025 O O . ARG A 1 362 ? 8.338 -12.153 -44.845 1.00 90.94 362 ARG A O 1
ATOM 3032 N N . ASP A 1 363 ? 6.600 -10.852 -44.255 1.00 90.00 363 ASP A N 1
ATOM 3033 C CA . ASP A 1 363 ? 6.449 -10.172 -45.534 1.00 90.00 363 ASP A CA 1
ATOM 3034 C C . ASP A 1 363 ? 7.711 -9.372 -45.864 1.00 90.00 363 ASP A C 1
ATOM 3036 O O . ASP A 1 363 ? 8.271 -9.556 -46.940 1.00 90.00 363 ASP A O 1
ATOM 3040 N N . LEU A 1 364 ? 8.260 -8.624 -44.901 1.00 88.31 364 LEU A N 1
ATOM 3041 C CA . LEU A 1 364 ? 9.524 -7.899 -45.064 1.00 88.31 364 LEU A CA 1
ATOM 3042 C C . LEU A 1 364 ? 10.700 -8.830 -45.417 1.00 88.31 364 LEU A C 1
ATOM 3044 O O . LEU A 1 364 ? 11.511 -8.522 -46.294 1.00 88.31 364 LEU A O 1
ATOM 3048 N N . VAL A 1 365 ? 10.802 -9.985 -44.750 1.00 88.69 365 VAL A N 1
ATOM 3049 C CA . VAL A 1 365 ? 11.827 -10.993 -45.070 1.00 88.69 365 VAL A CA 1
ATOM 3050 C C . VAL A 1 365 ? 11.609 -11.571 -46.470 1.00 88.69 365 VAL A C 1
ATOM 3052 O O . VAL A 1 365 ? 12.568 -11.687 -47.232 1.00 88.69 365 VAL A O 1
ATOM 3055 N N . ASN A 1 366 ? 10.366 -11.886 -46.836 1.00 89.75 366 ASN A N 1
ATOM 3056 C CA . ASN A 1 366 ? 10.016 -12.433 -48.147 1.00 89.75 366 ASN A CA 1
ATOM 3057 C C . ASN A 1 366 ? 10.270 -11.435 -49.289 1.00 89.75 366 ASN A C 1
ATOM 3059 O O . ASN A 1 366 ? 10.776 -11.831 -50.338 1.00 89.75 366 ASN A O 1
ATOM 3063 N N . GLU A 1 367 ? 9.978 -10.149 -49.089 1.00 89.56 367 GLU A N 1
ATOM 3064 C CA . GLU A 1 367 ? 10.283 -9.078 -50.043 1.00 89.56 367 GLU A CA 1
ATOM 3065 C C . GLU A 1 367 ? 11.787 -8.988 -50.312 1.00 89.56 367 GLU A C 1
ATOM 3067 O O . GLU A 1 367 ? 12.211 -8.964 -51.469 1.00 89.56 367 GLU A O 1
ATOM 3072 N N . ARG A 1 368 ? 12.612 -9.019 -49.256 1.00 89.44 368 ARG A N 1
ATOM 3073 C CA . ARG A 1 368 ? 14.074 -8.987 -49.401 1.00 89.44 368 ARG A CA 1
ATOM 3074 C C . ARG A 1 368 ? 14.626 -10.266 -50.039 1.00 89.44 368 ARG A C 1
ATOM 3076 O O . ARG A 1 368 ? 15.569 -10.199 -50.826 1.00 89.44 368 ARG A O 1
ATOM 3083 N N . VAL A 1 369 ? 14.031 -11.425 -49.743 1.00 90.44 369 VAL A N 1
ATOM 3084 C CA . VAL A 1 369 ? 14.344 -12.693 -50.424 1.00 90.44 369 VAL A CA 1
ATOM 3085 C C . VAL A 1 369 ? 14.076 -12.571 -51.924 1.00 90.44 369 VAL A C 1
ATOM 3087 O O . VAL A 1 369 ? 14.961 -12.881 -52.719 1.00 90.44 369 VAL A O 1
ATOM 3090 N N . LEU A 1 370 ? 12.903 -12.064 -52.313 1.00 91.62 370 LEU A N 1
ATOM 3091 C CA . LEU A 1 370 ? 12.534 -11.882 -53.716 1.00 91.62 370 LEU A CA 1
ATOM 3092 C C . LEU A 1 370 ? 13.448 -10.870 -54.423 1.00 91.62 370 LEU A C 1
ATOM 3094 O O . LEU A 1 370 ? 13.834 -11.086 -55.572 1.00 91.62 370 LEU A O 1
ATOM 3098 N N . GLU A 1 371 ? 13.836 -9.790 -53.738 1.00 90.44 371 GLU A N 1
ATOM 3099 C CA . GLU A 1 371 ? 14.796 -8.806 -54.248 1.00 90.44 371 GLU A CA 1
ATOM 3100 C C . GLU A 1 371 ? 16.137 -9.465 -54.612 1.00 90.44 371 GLU A C 1
ATOM 3102 O O . GLU A 1 371 ? 16.648 -9.266 -55.716 1.00 90.44 371 GLU A O 1
ATOM 3107 N N . TYR A 1 372 ? 16.699 -10.278 -53.712 1.00 90.75 372 TYR A N 1
ATOM 3108 C CA . TYR A 1 372 ? 17.965 -10.968 -53.965 1.00 90.75 372 TYR A CA 1
ATOM 3109 C C . TYR A 1 372 ? 17.835 -12.085 -55.002 1.00 90.75 372 TYR A C 1
ATOM 3111 O O . TYR A 1 372 ? 18.734 -12.233 -55.826 1.00 90.75 372 TYR A O 1
ATOM 3119 N N . GLU A 1 373 ? 16.724 -12.826 -55.033 1.00 90.50 373 GLU A N 1
ATOM 3120 C CA . GLU A 1 373 ? 16.470 -13.820 -56.085 1.00 90.50 373 GLU A CA 1
ATOM 3121 C C . GLU A 1 373 ? 16.382 -13.172 -57.474 1.00 90.50 373 GLU A C 1
ATOM 3123 O O . GLU A 1 373 ? 16.930 -13.708 -58.436 1.00 90.50 373 GLU A O 1
ATOM 3128 N N . ASN A 1 374 ? 15.756 -11.998 -57.590 1.00 90.06 374 ASN A N 1
ATOM 3129 C CA . ASN A 1 374 ? 15.701 -11.256 -58.849 1.00 90.06 374 ASN A CA 1
ATOM 3130 C C . ASN A 1 374 ? 17.077 -10.717 -59.261 1.00 90.06 374 ASN A C 1
ATOM 3132 O O . ASN A 1 374 ? 17.437 -10.823 -60.430 1.00 90.06 374 ASN A O 1
ATOM 3136 N N . LYS A 1 375 ? 17.875 -10.201 -58.315 1.00 88.44 375 LYS A N 1
ATOM 3137 C CA . LYS A 1 375 ? 19.257 -9.776 -58.595 1.00 88.44 375 LYS A CA 1
ATOM 3138 C C . LYS A 1 375 ? 20.116 -10.940 -59.089 1.00 88.44 375 LYS A C 1
ATOM 3140 O O . LYS A 1 375 ? 20.822 -10.781 -60.076 1.00 88.44 375 LYS A O 1
ATOM 3145 N N . LEU A 1 376 ? 20.020 -12.113 -58.459 1.00 87.81 376 LEU A N 1
ATOM 3146 C CA . LEU A 1 376 ? 20.744 -13.314 -58.892 1.00 87.81 376 LEU A CA 1
ATOM 3147 C C . LEU A 1 376 ? 20.340 -13.758 -60.302 1.00 87.81 376 LEU A C 1
ATOM 3149 O O . LEU A 1 376 ? 21.225 -14.007 -61.113 1.00 87.81 376 LEU A O 1
ATOM 3153 N N . LYS A 1 377 ? 19.039 -13.749 -60.627 1.00 87.25 377 LYS A N 1
ATOM 3154 C CA . LYS A 1 377 ? 18.563 -14.033 -61.993 1.00 87.25 377 LYS A CA 1
ATOM 3155 C C . LYS A 1 377 ? 19.154 -13.078 -63.030 1.00 87.25 377 LYS A C 1
ATOM 3157 O O . LYS A 1 377 ? 19.555 -13.534 -64.092 1.00 87.25 377 LYS A O 1
ATOM 3162 N N . MET A 1 378 ? 19.255 -11.781 -62.722 1.00 84.88 378 MET A N 1
ATOM 3163 C CA . MET A 1 378 ? 19.892 -10.816 -63.631 1.00 84.88 378 MET A CA 1
ATOM 3164 C C . MET A 1 378 ? 21.361 -11.169 -63.897 1.00 84.88 378 MET A C 1
ATOM 3166 O O . MET A 1 378 ? 21.807 -11.084 -65.036 1.00 84.88 378 MET A O 1
ATOM 3170 N N . TYR A 1 379 ? 22.113 -11.594 -62.877 1.00 81.31 379 TYR A N 1
ATOM 3171 C CA . TYR A 1 379 ? 23.496 -12.043 -63.073 1.00 81.31 379 TYR A CA 1
ATOM 3172 C C . TYR A 1 379 ? 23.578 -13.350 -63.872 1.00 81.31 379 TYR A C 1
ATOM 3174 O O . TYR A 1 379 ? 24.434 -13.451 -64.748 1.00 81.31 379 TYR A O 1
ATOM 3182 N N . ASP A 1 380 ? 22.684 -14.311 -63.616 1.00 77.75 380 ASP A N 1
ATOM 3183 C CA . ASP A 1 380 ? 22.611 -15.564 -64.381 1.00 77.75 380 ASP A CA 1
ATOM 3184 C C . ASP A 1 380 ? 22.309 -15.289 -65.875 1.00 77.75 380 ASP A C 1
ATOM 3186 O O . ASP A 1 380 ? 22.866 -15.941 -66.759 1.00 77.75 380 ASP A O 1
ATOM 3190 N N . GLU A 1 381 ? 21.470 -14.288 -66.174 1.00 76.69 381 GLU A N 1
ATOM 3191 C CA . GLU A 1 381 ? 21.185 -13.821 -67.539 1.00 76.69 381 GLU A CA 1
ATOM 3192 C C . GLU A 1 381 ? 22.384 -13.078 -68.162 1.00 76.69 381 GLU A C 1
ATOM 3194 O O . GLU A 1 381 ? 22.700 -13.296 -69.330 1.00 76.69 381 GLU A O 1
ATOM 3199 N N . MET A 1 382 ? 23.112 -12.256 -67.400 1.00 69.38 382 MET A N 1
ATOM 3200 C CA . MET A 1 382 ? 24.284 -11.505 -67.884 1.00 69.38 382 MET A CA 1
ATOM 3201 C C . MET A 1 382 ? 25.518 -12.380 -68.161 1.00 69.38 382 MET A C 1
ATOM 3203 O O . MET A 1 382 ? 26.284 -12.081 -69.080 1.00 69.38 382 MET A O 1
ATOM 3207 N N . ASP A 1 383 ? 25.718 -13.472 -67.415 1.00 60.28 383 ASP A N 1
ATOM 3208 C CA . ASP A 1 383 ? 26.821 -14.422 -67.649 1.00 60.28 383 ASP A CA 1
ATOM 3209 C C . ASP A 1 383 ? 26.671 -15.143 -69.009 1.00 60.28 383 ASP A C 1
ATOM 3211 O O . ASP A 1 383 ? 27.649 -15.571 -69.630 1.00 60.28 383 ASP A O 1
ATOM 3215 N N . SER A 1 384 ? 25.448 -15.177 -69.556 1.00 54.66 384 SER A N 1
ATOM 3216 C CA . SER A 1 384 ? 25.181 -15.676 -70.909 1.00 54.66 384 SER A CA 1
ATOM 3217 C C . SER A 1 384 ? 25.682 -14.747 -72.037 1.00 54.66 384 SER A C 1
ATOM 3219 O O . SER A 1 384 ? 25.849 -15.207 -73.169 1.00 54.66 384 SER A O 1
ATOM 3221 N N . GLU A 1 385 ? 26.027 -13.481 -71.738 1.00 56.56 385 GLU A N 1
ATOM 3222 C CA . GLU A 1 385 ? 26.419 -12.448 -72.720 1.00 56.56 385 GLU A CA 1
ATOM 3223 C C . GLU A 1 385 ? 27.916 -12.041 -72.720 1.00 56.56 385 GLU A C 1
ATOM 3225 O O . GLU A 1 385 ? 28.311 -11.119 -73.436 1.00 56.56 385 GLU A O 1
ATOM 3230 N N . LYS A 1 386 ? 28.815 -12.783 -72.051 1.00 55.44 386 LYS A N 1
ATOM 3231 C CA . LYS A 1 386 ? 30.289 -12.638 -72.208 1.00 55.44 386 LYS A CA 1
ATOM 3232 C C . LYS A 1 386 ? 30.885 -11.274 -71.768 1.00 55.44 386 LYS A C 1
ATOM 3234 O O . LYS A 1 386 ? 31.801 -10.762 -72.416 1.00 55.44 386 LYS A O 1
ATOM 3239 N N . PHE A 1 387 ? 30.446 -10.711 -70.640 1.00 53.81 387 PHE A N 1
ATOM 3240 C CA . PHE A 1 387 ? 31.077 -9.529 -70.016 1.00 53.81 387 PHE A CA 1
ATOM 3241 C C . PHE A 1 387 ? 31.954 -9.881 -68.793 1.00 53.81 387 PHE A C 1
ATOM 3243 O O . PHE A 1 387 ? 31.833 -10.949 -68.206 1.00 53.81 387 PHE A O 1
ATOM 3250 N N . GLU A 1 388 ? 32.908 -9.004 -68.460 1.00 57.31 388 GLU A N 1
ATOM 3251 C CA . GLU A 1 388 ? 34.063 -9.237 -67.571 1.00 57.31 388 GLU A CA 1
ATOM 3252 C C . GLU A 1 388 ? 33.770 -9.951 -66.225 1.00 57.31 388 GLU A C 1
ATOM 3254 O O . GLU A 1 388 ? 33.223 -9.394 -65.275 1.00 57.31 388 GLU A O 1
ATOM 3259 N N . LEU A 1 389 ? 34.263 -11.190 -66.122 1.00 55.50 389 LEU A N 1
ATOM 3260 C CA . LEU A 1 389 ? 33.893 -12.208 -65.126 1.00 55.50 389 LEU A CA 1
ATOM 3261 C C . LEU A 1 389 ? 34.358 -11.989 -63.669 1.00 55.50 389 LEU A C 1
ATOM 3263 O O . LEU A 1 389 ? 33.881 -12.683 -62.776 1.00 55.50 389 LEU A O 1
ATOM 3267 N N . LYS A 1 390 ? 35.287 -11.070 -63.365 1.00 57.69 390 LYS A N 1
ATOM 3268 C CA . LYS A 1 390 ? 35.872 -10.998 -62.002 1.00 57.69 390 LYS A CA 1
ATOM 3269 C C . LYS A 1 390 ? 35.085 -10.154 -60.997 1.00 57.69 390 LYS A C 1
ATOM 3271 O O . LYS A 1 390 ? 35.002 -10.552 -59.838 1.00 57.69 390 LYS A O 1
ATOM 3276 N N . ASN A 1 391 ? 34.515 -9.021 -61.412 1.00 59.16 391 ASN A N 1
ATOM 3277 C CA . ASN A 1 391 ? 33.752 -8.155 -60.500 1.00 59.16 391 ASN A CA 1
ATOM 3278 C C . ASN A 1 391 ? 32.323 -8.681 -60.274 1.00 59.16 391 ASN A C 1
ATOM 3280 O O . ASN A 1 391 ? 31.823 -8.621 -59.154 1.00 59.16 391 ASN A O 1
ATOM 3284 N N . LEU A 1 392 ? 31.716 -9.294 -61.296 1.00 66.06 392 LEU A N 1
ATOM 3285 C CA . LEU A 1 392 ? 30.368 -9.873 -61.229 1.00 66.06 392 LEU A CA 1
ATOM 3286 C C . LEU A 1 392 ? 30.295 -11.079 -60.277 1.00 66.06 392 LEU A C 1
ATOM 3288 O O . LEU A 1 392 ? 29.330 -11.228 -59.532 1.00 66.06 392 LEU A O 1
ATOM 3292 N N . GLN A 1 393 ? 31.347 -11.903 -60.222 1.00 72.31 393 GLN A N 1
ATOM 3293 C CA . GLN A 1 393 ? 31.371 -13.083 -59.353 1.00 72.31 393 GLN A CA 1
ATOM 3294 C C . GLN A 1 393 ? 31.450 -12.730 -57.858 1.00 72.31 393 GLN A C 1
ATOM 3296 O O . GLN A 1 393 ? 30.945 -13.474 -57.016 1.00 72.31 393 GLN A O 1
ATOM 3301 N N . GLY A 1 394 ? 32.050 -11.585 -57.512 1.00 78.50 394 GLY A N 1
ATOM 3302 C CA . GLY A 1 394 ? 32.058 -11.071 -56.141 1.00 78.50 394 GLY A CA 1
ATOM 3303 C C . GLY A 1 394 ? 30.661 -10.659 -55.669 1.00 78.50 394 GLY A C 1
ATOM 3304 O O . GLY A 1 394 ? 30.237 -11.060 -54.586 1.00 78.50 394 GLY A O 1
ATOM 3305 N N . GLU A 1 395 ? 29.928 -9.917 -56.501 1.00 80.88 395 GLU A N 1
ATOM 3306 C CA . GLU A 1 395 ? 28.557 -9.481 -56.204 1.00 80.88 395 GLU A CA 1
ATOM 3307 C C . GLU A 1 395 ? 27.570 -10.654 -56.188 1.00 80.88 395 GLU A C 1
ATOM 3309 O O . GLU A 1 395 ? 26.745 -10.754 -55.281 1.00 80.88 395 GLU A O 1
ATOM 3314 N N . TYR A 1 396 ? 27.704 -11.601 -57.119 1.00 84.19 396 TYR A N 1
ATOM 3315 C CA . TYR A 1 396 ? 26.902 -12.824 -57.137 1.00 84.19 396 TYR A CA 1
ATOM 3316 C C . TYR A 1 396 ? 27.052 -13.632 -55.841 1.00 84.19 396 TYR A C 1
ATOM 3318 O O . TYR A 1 396 ? 26.068 -13.958 -55.173 1.00 84.19 396 TYR A O 1
ATOM 3326 N N . ASN A 1 397 ? 28.300 -13.892 -55.431 1.00 85.31 397 ASN A N 1
ATOM 3327 C CA . ASN A 1 397 ? 28.590 -14.591 -54.179 1.00 85.31 397 ASN A CA 1
ATOM 3328 C C . ASN A 1 397 ? 28.071 -13.818 -52.960 1.00 85.31 397 ASN A C 1
ATOM 3330 O O . ASN A 1 397 ? 27.599 -14.431 -52.001 1.00 85.31 397 ASN A O 1
ATOM 3334 N N . PHE A 1 398 ? 28.123 -12.483 -52.988 1.00 88.12 398 PHE A N 1
ATOM 3335 C CA . PHE A 1 398 ? 27.522 -11.649 -51.952 1.00 88.12 398 PHE A CA 1
ATOM 3336 C C . PHE A 1 398 ? 26.008 -11.894 -51.853 1.00 88.12 398 PHE A C 1
ATOM 3338 O O . PHE A 1 398 ? 25.531 -12.243 -50.773 1.00 88.12 398 PHE A O 1
ATOM 3345 N N . TYR A 1 399 ? 25.259 -11.802 -52.956 1.00 87.62 399 TYR A N 1
ATOM 3346 C CA . TYR A 1 399 ? 23.804 -11.996 -52.937 1.00 87.62 399 TYR A CA 1
ATOM 3347 C C . TYR A 1 399 ? 23.386 -13.426 -52.568 1.00 87.62 399 TYR A C 1
ATOM 3349 O O . TYR A 1 399 ? 22.444 -13.586 -51.791 1.00 87.62 399 TYR A O 1
ATOM 3357 N N . ILE A 1 400 ? 24.106 -14.462 -53.023 1.00 89.75 400 ILE A N 1
ATOM 3358 C CA . ILE A 1 400 ? 23.863 -15.851 -52.587 1.00 89.75 400 ILE A CA 1
ATOM 3359 C C . ILE A 1 400 ? 24.042 -15.993 -51.075 1.00 89.75 400 ILE A C 1
ATOM 3361 O O . ILE A 1 400 ? 23.201 -16.593 -50.403 1.00 89.75 400 ILE A O 1
ATOM 3365 N N . ASN A 1 401 ? 25.121 -15.437 -50.521 1.00 89.69 401 ASN A N 1
ATOM 3366 C CA . ASN A 1 401 ? 25.382 -15.521 -49.086 1.00 89.69 401 ASN A CA 1
ATOM 3367 C C . ASN A 1 401 ? 24.303 -14.793 -48.273 1.00 89.69 401 ASN A C 1
ATOM 3369 O O . ASN A 1 401 ? 23.832 -15.331 -47.267 1.00 89.69 401 ASN A O 1
ATOM 3373 N N . GLN A 1 402 ? 23.861 -13.614 -48.721 1.00 90.19 402 GLN A N 1
ATOM 3374 C CA . GLN A 1 402 ? 22.774 -12.881 -48.066 1.00 90.19 402 GLN A CA 1
ATOM 3375 C C . GLN A 1 402 ? 21.437 -13.631 -48.154 1.00 90.19 402 GLN A C 1
ATOM 3377 O O . GLN A 1 402 ? 20.715 -13.722 -47.161 1.00 90.19 402 GLN A O 1
ATOM 3382 N N . LEU A 1 403 ? 21.130 -14.244 -49.302 1.00 90.56 403 LEU A N 1
ATOM 3383 C CA . LEU A 1 403 ? 19.928 -15.057 -49.498 1.00 90.56 403 LEU A CA 1
ATOM 3384 C C . LEU A 1 403 ? 19.913 -16.298 -48.593 1.00 90.56 403 LEU A C 1
ATOM 3386 O O . LEU A 1 403 ? 18.905 -16.580 -47.945 1.00 90.56 403 LEU A O 1
ATOM 3390 N N . ASN A 1 404 ? 21.033 -17.020 -48.507 1.00 91.12 404 ASN A N 1
ATOM 3391 C CA . ASN A 1 404 ? 21.177 -18.167 -47.606 1.00 91.12 404 ASN A CA 1
ATOM 3392 C C . ASN A 1 404 ? 21.036 -17.744 -46.138 1.00 91.12 404 ASN A C 1
ATOM 3394 O O . ASN A 1 404 ? 20.387 -18.435 -45.352 1.00 91.12 404 ASN A O 1
ATOM 3398 N N . THR A 1 405 ? 21.592 -16.583 -45.782 1.00 91.44 405 THR A N 1
ATOM 3399 C CA . THR A 1 405 ? 21.459 -16.008 -44.440 1.00 91.44 405 THR A CA 1
ATOM 3400 C C . THR A 1 405 ? 19.994 -15.700 -44.126 1.00 91.44 405 THR A C 1
ATOM 3402 O O . THR A 1 405 ? 19.508 -16.168 -43.098 1.00 91.44 405 THR A O 1
ATOM 3405 N N . LEU A 1 406 ? 19.265 -15.017 -45.020 1.00 88.81 406 LEU A N 1
ATOM 3406 C CA . LEU A 1 406 ? 17.830 -14.727 -44.870 1.00 88.81 406 LEU A CA 1
ATOM 3407 C C . LEU A 1 406 ? 16.997 -15.994 -44.682 1.00 88.81 406 LEU A C 1
ATOM 3409 O O . LEU A 1 406 ? 16.211 -16.077 -43.743 1.00 88.81 406 LEU A O 1
ATOM 3413 N N . LYS A 1 407 ? 17.207 -17.005 -45.534 1.00 89.25 407 LYS A N 1
ATOM 3414 C CA . LYS A 1 407 ? 16.482 -18.286 -45.469 1.00 89.25 407 LYS A CA 1
ATOM 3415 C C . LYS A 1 407 ? 16.773 -19.073 -44.185 1.00 89.25 407 LYS A C 1
ATOM 3417 O O . LYS A 1 407 ? 15.987 -19.942 -43.818 1.00 89.25 407 LYS A O 1
ATOM 3422 N N . SER A 1 408 ? 17.882 -18.778 -43.502 1.00 90.94 408 SER A N 1
ATOM 3423 C CA . SER A 1 408 ? 18.244 -19.411 -42.229 1.00 90.94 408 SER A CA 1
ATOM 3424 C C . SER A 1 408 ? 17.600 -18.768 -40.996 1.00 90.94 408 SER A C 1
ATOM 3426 O O . SER A 1 408 ? 17.631 -19.383 -39.931 1.00 90.94 408 SER A O 1
ATOM 3428 N N . ILE A 1 409 ? 17.053 -17.550 -41.114 1.00 90.06 409 ILE A N 1
ATOM 3429 C CA . ILE A 1 409 ? 16.440 -16.822 -39.995 1.00 90.06 409 ILE A CA 1
ATOM 3430 C C . ILE A 1 409 ? 15.112 -17.490 -39.633 1.00 90.06 409 ILE A C 1
ATOM 3432 O O . ILE A 1 409 ? 14.204 -17.582 -40.463 1.00 90.06 409 ILE A O 1
ATOM 3436 N N . LYS A 1 410 ? 14.957 -17.925 -38.378 1.00 90.12 410 LYS A N 1
ATOM 3437 C CA . LYS A 1 410 ? 13.681 -18.454 -37.890 1.00 90.12 410 LYS A CA 1
ATOM 3438 C C . LYS A 1 410 ? 12.807 -17.313 -37.387 1.00 90.12 410 LYS A C 1
ATOM 3440 O O . LYS A 1 410 ? 13.081 -16.696 -36.365 1.00 90.12 410 LYS A O 1
ATOM 3445 N N . ILE A 1 411 ? 11.702 -17.061 -38.084 1.00 90.31 411 ILE A N 1
ATOM 3446 C CA . ILE A 1 411 ? 10.755 -16.010 -37.696 1.00 90.31 411 ILE A CA 1
ATOM 3447 C C . ILE A 1 411 ? 9.848 -16.515 -36.569 1.00 90.31 411 ILE A C 1
ATOM 3449 O O . ILE A 1 411 ? 8.811 -17.141 -36.814 1.00 90.31 411 ILE A O 1
ATOM 3453 N N . THR A 1 412 ? 10.254 -16.234 -35.330 1.00 92.12 412 THR A N 1
ATOM 3454 C CA . THR A 1 412 ? 9.499 -16.545 -34.108 1.00 92.12 412 THR A CA 1
ATOM 3455 C C . THR A 1 412 ? 8.864 -15.292 -33.492 1.00 92.12 412 THR A C 1
ATOM 3457 O O . THR A 1 412 ? 9.128 -14.165 -33.920 1.00 92.12 412 THR A O 1
ATOM 3460 N N . ARG A 1 413 ? 7.994 -15.475 -32.488 1.00 91.44 413 ARG A N 1
ATOM 3461 C CA . ARG A 1 413 ? 7.366 -14.354 -31.764 1.00 91.44 413 ARG A CA 1
ATOM 3462 C C . ARG A 1 413 ? 8.385 -13.591 -30.922 1.00 91.44 413 ARG A C 1
ATOM 3464 O O . ARG A 1 413 ? 8.318 -12.371 -30.843 1.00 91.44 413 ARG A O 1
ATOM 3471 N N . GLU A 1 414 ? 9.355 -14.307 -30.372 1.00 91.62 414 GLU A N 1
ATOM 3472 C CA . GLU A 1 414 ? 10.465 -13.786 -29.580 1.00 91.62 414 GLU A CA 1
ATOM 3473 C C . GLU A 1 414 ? 11.377 -12.921 -30.450 1.00 91.62 414 GLU A C 1
ATOM 3475 O O . GLU A 1 414 ? 11.683 -11.790 -30.075 1.00 91.62 414 GLU A O 1
ATOM 3480 N N . LEU A 1 415 ? 11.752 -13.405 -31.644 1.00 90.69 415 LEU A N 1
ATOM 3481 C CA . LEU A 1 415 ? 12.526 -12.613 -32.602 1.00 90.69 415 LEU A CA 1
ATOM 3482 C C . LEU A 1 415 ? 11.761 -11.345 -33.000 1.00 90.69 415 LEU A C 1
ATOM 3484 O O . LEU A 1 415 ? 12.329 -10.255 -32.976 1.00 90.69 415 LEU A O 1
ATOM 3488 N N . PHE A 1 416 ? 10.466 -11.471 -33.304 1.00 90.19 416 PHE A N 1
ATOM 3489 C CA . PHE A 1 416 ? 9.605 -10.323 -33.591 1.00 90.19 416 PHE A CA 1
ATOM 3490 C C . PHE A 1 416 ? 9.603 -9.304 -32.444 1.00 90.19 416 PHE A C 1
ATOM 3492 O O . PHE A 1 416 ? 9.826 -8.121 -32.686 1.00 90.19 416 PHE A O 1
ATOM 3499 N N . PHE A 1 417 ? 9.410 -9.746 -31.201 1.00 89.62 417 PHE A N 1
ATOM 3500 C CA . PHE A 1 417 ? 9.402 -8.871 -30.030 1.00 89.62 417 PHE A CA 1
ATOM 3501 C C . PHE A 1 417 ? 10.745 -8.153 -29.836 1.00 89.62 417 PHE A C 1
ATOM 3503 O O . PHE A 1 417 ? 10.787 -6.933 -29.653 1.00 89.62 417 PHE A O 1
ATOM 3510 N N . VAL A 1 418 ? 11.847 -8.902 -29.934 1.00 88.62 418 VAL A N 1
ATOM 3511 C CA . VAL A 1 418 ? 13.213 -8.385 -29.792 1.00 88.62 418 VAL A CA 1
ATOM 3512 C C . VAL A 1 418 ? 13.529 -7.334 -30.858 1.00 88.62 418 VAL A C 1
ATOM 3514 O O . VAL A 1 418 ? 14.142 -6.313 -30.538 1.00 88.62 418 VAL A O 1
ATOM 3517 N N . LEU A 1 419 ? 13.078 -7.543 -32.099 1.00 86.31 419 LEU A N 1
ATOM 3518 C CA . LEU A 1 419 ? 13.243 -6.591 -33.197 1.00 86.31 419 LEU A CA 1
ATOM 3519 C C . LEU A 1 419 ? 12.329 -5.364 -33.043 1.00 86.31 419 LEU A C 1
ATOM 3521 O O . LEU A 1 419 ? 12.827 -4.238 -33.079 1.00 86.31 419 LEU A O 1
ATOM 3525 N N . LYS A 1 420 ? 11.023 -5.560 -32.799 1.00 83.81 420 LYS A N 1
ATOM 3526 C CA . LYS A 1 420 ? 10.017 -4.485 -32.673 1.00 83.81 420 LYS A CA 1
ATOM 3527 C C . LYS A 1 420 ? 10.386 -3.479 -31.586 1.00 83.81 420 LYS A C 1
ATOM 3529 O O . LYS A 1 420 ? 10.312 -2.270 -31.806 1.00 83.81 420 LYS A O 1
ATOM 3534 N N . TYR A 1 421 ? 10.833 -3.966 -30.429 1.00 82.69 421 TYR A N 1
ATOM 3535 C CA . TYR A 1 421 ? 11.210 -3.115 -29.297 1.00 82.69 421 TYR A CA 1
ATOM 3536 C C . TYR A 1 421 ? 12.711 -2.865 -29.179 1.00 82.69 421 TYR A C 1
ATOM 3538 O O . TYR A 1 421 ? 13.135 -2.233 -28.213 1.00 82.69 421 TYR A O 1
ATOM 3546 N N . LYS A 1 422 ? 13.512 -3.307 -30.160 1.00 81.38 422 LYS A N 1
ATOM 3547 C CA . LYS A 1 422 ? 14.970 -3.117 -30.196 1.00 81.38 422 LYS A CA 1
ATOM 3548 C C . LYS A 1 422 ? 15.661 -3.539 -28.891 1.00 81.38 422 LYS A C 1
ATOM 3550 O O . LYS A 1 422 ? 16.542 -2.835 -28.392 1.00 81.38 422 LYS A O 1
ATOM 3555 N N . ILE A 1 423 ? 15.238 -4.667 -28.324 1.00 83.62 423 ILE A N 1
ATOM 3556 C CA . ILE A 1 423 ? 15.747 -5.177 -27.045 1.00 83.62 423 ILE A CA 1
ATOM 3557 C C . ILE A 1 423 ? 17.255 -5.382 -27.172 1.00 83.62 423 ILE A C 1
ATOM 3559 O O . ILE A 1 423 ? 17.706 -6.033 -28.116 1.00 83.62 423 ILE A O 1
ATOM 3563 N N . ASN A 1 424 ? 18.049 -4.820 -26.261 1.00 80.75 424 ASN A N 1
ATOM 3564 C CA . ASN A 1 424 ? 19.500 -4.967 -26.324 1.00 80.75 424 ASN A CA 1
ATOM 3565 C C . ASN A 1 424 ? 19.939 -6.375 -25.858 1.00 80.75 424 ASN A C 1
ATOM 3567 O O . ASN A 1 424 ? 19.235 -7.053 -25.104 1.00 80.75 424 ASN A O 1
ATOM 3571 N N . ASP A 1 425 ? 21.106 -6.818 -26.323 1.00 84.62 425 ASP A N 1
ATOM 3572 C CA . ASP A 1 425 ? 21.586 -8.190 -26.101 1.00 84.62 425 ASP A CA 1
ATOM 3573 C C . ASP A 1 425 ? 21.859 -8.459 -24.614 1.00 84.62 425 ASP A C 1
ATOM 3575 O O . ASP A 1 425 ? 21.563 -9.535 -24.100 1.00 84.62 425 ASP A O 1
ATOM 3579 N N . LEU A 1 426 ? 22.372 -7.450 -23.901 1.00 80.12 426 LEU A N 1
ATOM 3580 C CA . LEU A 1 426 ? 22.681 -7.525 -22.473 1.00 80.12 426 LEU A CA 1
ATOM 3581 C C . LEU A 1 426 ? 21.421 -7.707 -21.612 1.00 80.12 426 LEU A C 1
ATOM 3583 O O . LEU A 1 426 ? 21.421 -8.499 -20.673 1.00 80.12 426 LEU A O 1
ATOM 3587 N N . SER A 1 427 ? 20.358 -6.980 -21.932 1.00 80.75 427 SER A N 1
ATOM 3588 C CA . SER A 1 427 ? 19.059 -7.007 -21.270 1.00 80.75 427 SER A CA 1
ATOM 3589 C C . SER A 1 427 ? 18.385 -8.346 -21.511 1.00 80.75 427 SER A C 1
ATOM 3591 O O . SER A 1 427 ? 17.943 -8.981 -20.558 1.00 80.75 427 SER A O 1
ATOM 3593 N N . LEU A 1 428 ? 18.376 -8.825 -22.756 1.00 82.81 428 LEU A N 1
ATOM 3594 C CA . LEU A 1 428 ? 17.814 -10.137 -23.061 1.00 82.81 428 LEU A CA 1
ATOM 3595 C C . LEU A 1 428 ? 18.603 -11.254 -22.352 1.00 82.81 428 LEU A C 1
ATOM 3597 O O . LEU A 1 428 ? 18.002 -12.101 -21.696 1.00 82.81 428 LEU A O 1
ATOM 3601 N N . LYS A 1 429 ? 19.942 -11.185 -22.355 1.00 82.12 429 LYS A N 1
ATOM 3602 C CA . LYS A 1 429 ? 20.804 -12.125 -21.622 1.00 82.12 429 LYS A CA 1
ATOM 3603 C C . LYS A 1 429 ? 20.519 -12.132 -20.118 1.00 82.12 429 LYS A C 1
ATOM 3605 O O . LYS A 1 429 ? 20.407 -13.201 -19.527 1.00 82.12 429 LYS A O 1
ATOM 3610 N N . LYS A 1 430 ? 20.406 -10.955 -19.492 1.00 78.06 430 LYS A N 1
ATOM 3611 C CA . LYS A 1 430 ? 20.124 -10.830 -18.049 1.00 78.06 430 LYS A CA 1
ATOM 3612 C C . LYS A 1 430 ? 18.731 -11.312 -17.672 1.00 78.06 430 LYS A C 1
ATOM 3614 O O . LYS A 1 430 ? 18.545 -11.808 -16.565 1.00 78.06 430 LYS A O 1
ATOM 3619 N N . PHE A 1 431 ? 17.757 -11.135 -18.554 1.00 79.06 431 PHE A N 1
ATOM 3620 C CA . PHE A 1 431 ? 16.424 -11.670 -18.337 1.00 79.06 431 PHE A CA 1
ATOM 3621 C C . PHE A 1 431 ? 16.442 -13.197 -18.387 1.00 79.06 431 PHE A C 1
ATOM 3623 O O . PHE A 1 431 ? 16.050 -13.823 -17.413 1.00 79.06 431 PHE A O 1
ATOM 3630 N N . CYS A 1 432 ? 16.999 -13.793 -19.445 1.00 74.00 432 CYS A N 1
ATOM 3631 C CA . CYS A 1 432 ? 17.080 -15.248 -19.592 1.00 74.00 432 CYS A CA 1
ATOM 3632 C C . CYS A 1 432 ? 17.966 -15.929 -18.534 1.00 74.00 432 CYS A C 1
ATOM 3634 O O . CYS A 1 432 ? 17.773 -17.102 -18.258 1.00 74.00 432 CYS A O 1
ATOM 3636 N N . SER A 1 433 ? 18.934 -15.228 -17.931 1.00 70.88 433 SER A N 1
ATOM 3637 C CA . SER A 1 433 ? 19.721 -15.781 -16.818 1.00 70.88 433 SER A CA 1
ATOM 3638 C C . SER A 1 433 ? 18.993 -15.765 -15.469 1.00 70.88 433 SER A C 1
ATOM 3640 O O . SER A 1 433 ? 19.440 -16.429 -14.539 1.00 70.88 433 SER A O 1
ATOM 3642 N N . ASN A 1 434 ? 17.945 -14.945 -15.337 1.00 61.34 434 ASN A N 1
ATOM 3643 C CA . ASN A 1 434 ? 17.189 -14.739 -14.097 1.00 61.34 434 ASN A CA 1
ATOM 3644 C C . ASN A 1 434 ? 15.757 -15.309 -14.151 1.00 61.34 434 ASN A C 1
ATOM 3646 O O . ASN A 1 434 ? 15.111 -15.377 -13.103 1.00 61.34 434 ASN A O 1
ATOM 3650 N N . ALA A 1 435 ? 15.259 -15.629 -15.349 1.00 53.59 435 ALA A N 1
ATOM 3651 C CA . ALA A 1 435 ? 14.021 -16.360 -15.613 1.00 53.59 435 ALA A CA 1
ATOM 3652 C C . ALA A 1 435 ? 14.270 -17.867 -15.488 1.00 53.59 435 ALA A C 1
ATOM 3654 O O . ALA A 1 435 ? 13.358 -18.554 -14.975 1.00 53.59 435 ALA A O 1
#

Organism: Acinetobacter baumannii (NCBI:txid470)

InterPro domains:
  IPR031709 Putative phage abortive infection protein [PF16872] (214-281)

pLDDT: mean 84.65, std 12.53, range [42.19, 98.25]